Protein AF-0000000077101791 (afdb_homodimer)

Sequence (416 aa):
MEHTLIVAGIGPGSKEYILPKALSVIEKARYLVGGHRALSDYGHAGQEMYPITGKLSLLADWMESALKKDDVVVMVSGDPGYYSLLPWLKKRFAGNPIEVIPGISSVQSAFALITEPWQGALWLSFHGRIPDDEQLRYEKGKKMAFLTDHEHNPSYIAKYLIKKGWPKETRAAACEHISYENQHINTGMLKEITMLDGFGESVLVVMGMEHTLIVAGIGPGSKEYILPKALSVIEKARYLVGGHRALSDYGHAGQEMYPITGKLSLLADWMESALKKDDVVVMVSGDPGYYSLLPWLKKRFAGNPIEVIPGISSVQSAFALITEPWQGALWLSFHGRIPDDEQLRYEKGKKMAFLTDHEHNPSYIAKYLIKKGWPKETRAAACEHISYENQHINTGMLKEITMLDGFGESVLVVMG

Structure (mmCIF, N/CA/C/O backbone):
data_AF-0000000077101791-model_v1
#
loop_
_entity.id
_entity.type
_entity.pdbx_description
1 polymer 'Precorrin-6y C5,15-methyltransferase (Decarboxylating), CbiE subunit'
#
loop_
_atom_site.group_PDB
_atom_site.id
_atom_site.type_symbol
_atom_site.label_atom_id
_atom_site.label_alt_id
_atom_site.label_comp_id
_atom_site.label_asym_id
_atom_site.label_entity_id
_atom_site.label_seq_id
_atom_site.pdbx_PDB_ins_code
_atom_site.Cartn_x
_atom_site.Cartn_y
_atom_site.Cartn_z
_atom_site.occupancy
_atom_site.B_iso_or_equiv
_atom_site.auth_seq_id
_atom_site.auth_comp_id
_atom_site.auth_asym_id
_atom_site.auth_atom_id
_atom_site.pdbx_PDB_model_num
ATOM 1 N N . MET A 1 1 ? -6.031 -33.59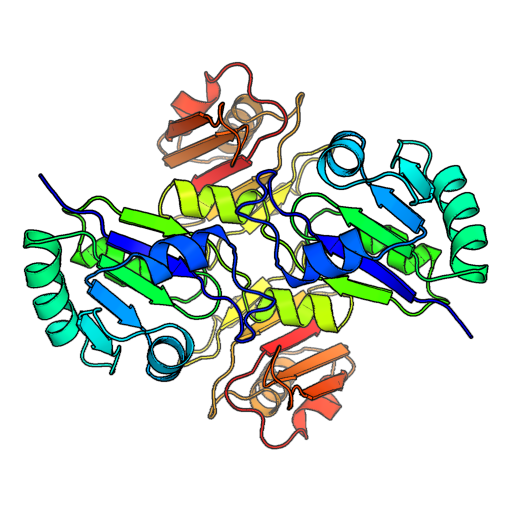4 0.44 1 60.03 1 MET A N 1
ATOM 2 C CA . MET A 1 1 ? -6.422 -32.219 0.762 1 60.03 1 MET A CA 1
ATOM 3 C C . MET A 1 1 ? -5.41 -31.234 0.214 1 60.03 1 MET A C 1
ATOM 5 O O . MET A 1 1 ? -4.207 -31.5 0.207 1 60.03 1 MET A O 1
ATOM 9 N N . GLU A 1 2 ? -5.879 -30.328 -0.63 1 87.31 2 GLU A N 1
ATOM 10 C CA . GLU A 1 2 ? -4.883 -29.531 -1.335 1 87.31 2 GLU A CA 1
ATOM 11 C C . GLU A 1 2 ? -4.289 -28.453 -0.421 1 87.31 2 GLU A C 1
ATOM 13 O O . GLU A 1 2 ? -5.016 -27.781 0.314 1 87.31 2 GLU A O 1
ATOM 18 N N . HIS A 1 3 ? -2.99 -28.609 -0.123 1 97.06 3 HIS A N 1
ATOM 19 C CA . HIS A 1 3 ? -2.291 -27.641 0.724 1 97.06 3 HIS A CA 1
ATOM 20 C C . HIS A 1 3 ? -2.283 -26.266 0.093 1 97.06 3 HIS A C 1
ATOM 22 O O . HIS A 1 3 ? -2.504 -26.125 -1.111 1 97.06 3 HIS A O 1
ATOM 28 N N . THR A 1 4 ? -2.125 -25.297 0.968 1 98.56 4 THR A N 1
ATOM 29 C CA . THR A 1 4 ? -2.273 -23.906 0.57 1 98.56 4 THR A CA 1
ATOM 30 C C . THR A 1 4 ? -0.917 -23.297 0.227 1 98.56 4 THR A C 1
ATOM 32 O O . THR A 1 4 ? 0.073 -23.547 0.918 1 98.56 4 THR A O 1
ATOM 35 N N . LEU A 1 5 ? -0.908 -22.562 -0.868 1 98.81 5 LEU A N 1
ATOM 36 C CA . LEU A 1 5 ? 0.21 -21.688 -1.177 1 98.81 5 LEU A CA 1
ATOM 37 C C . LEU A 1 5 ? -0.003 -20.297 -0.562 1 98.81 5 LEU A C 1
ATOM 39 O O . LEU A 1 5 ? -0.941 -19.594 -0.931 1 98.81 5 LEU A O 1
ATOM 43 N N . ILE A 1 6 ? 0.829 -19.891 0.37 1 98.94 6 ILE A N 1
ATOM 44 C CA . ILE A 1 6 ? 0.729 -18.594 1.034 1 98.94 6 ILE A CA 1
ATOM 45 C C . ILE A 1 6 ? 1.814 -17.656 0.505 1 98.94 6 ILE A C 1
ATOM 47 O O . ILE A 1 6 ? 3.006 -17.969 0.612 1 98.94 6 ILE A O 1
ATOM 51 N N . VAL A 1 7 ? 1.395 -16.625 -0.126 1 98.94 7 VAL A N 1
ATOM 52 C CA . VAL A 1 7 ? 2.316 -15.609 -0.63 1 98.94 7 VAL A CA 1
ATOM 53 C C . VAL A 1 7 ? 2.334 -14.414 0.317 1 98.94 7 VAL A C 1
ATOM 55 O O . VAL A 1 7 ? 1.336 -13.703 0.447 1 98.94 7 VAL A O 1
ATOM 58 N N . ALA A 1 8 ? 3.48 -14.172 0.934 1 98.94 8 ALA A N 1
ATOM 59 C CA . ALA A 1 8 ? 3.574 -13.172 1.996 1 98.94 8 ALA A CA 1
ATOM 60 C C . ALA A 1 8 ? 4.516 -12.039 1.603 1 98.94 8 ALA A C 1
ATOM 62 O O . ALA A 1 8 ? 5.684 -12.273 1.284 1 98.94 8 ALA A O 1
ATOM 63 N N . GLY A 1 9 ? 3.953 -10.805 1.603 1 98.88 9 GLY A N 1
ATOM 64 C CA . GLY A 1 9 ? 4.816 -9.641 1.465 1 98.88 9 GLY A CA 1
ATOM 65 C C . GLY A 1 9 ? 5.625 -9.344 2.715 1 98.88 9 GLY A C 1
ATOM 66 O O . GLY A 1 9 ? 5.066 -9.234 3.809 1 98.88 9 GLY A O 1
ATOM 67 N N . ILE A 1 10 ? 6.906 -9.133 2.52 1 98.75 10 ILE A N 1
ATOM 68 C CA . ILE A 1 10 ? 7.75 -8.977 3.701 1 98.75 10 ILE A CA 1
ATOM 69 C C . ILE A 1 10 ? 8.195 -7.516 3.828 1 98.75 10 ILE A C 1
ATOM 71 O O . ILE A 1 10 ? 9.016 -7.184 4.688 1 98.75 10 ILE A O 1
ATOM 75 N N . GLY A 1 11 ? 7.676 -6.637 2.973 1 98.25 11 GLY A N 1
ATOM 76 C CA . GLY A 1 11 ? 7.969 -5.219 3.078 1 98.25 11 GLY A CA 1
ATOM 77 C C . GLY A 1 11 ? 9.32 -4.844 2.486 1 98.25 11 GLY A C 1
ATOM 78 O O . GLY A 1 11 ? 9.898 -5.613 1.724 1 98.25 11 GLY A O 1
ATOM 79 N N . PRO A 1 12 ? 9.766 -3.658 2.844 1 97.56 12 PRO A N 1
ATOM 80 C CA . PRO A 1 12 ? 10.93 -3.092 2.158 1 97.56 12 PRO A CA 1
ATOM 81 C C . PRO A 1 12 ? 12.258 -3.625 2.705 1 97.56 12 PRO A C 1
ATOM 83 O O . PRO A 1 12 ? 13.305 -3.432 2.088 1 97.56 12 PRO A O 1
ATOM 86 N N . GLY A 1 13 ? 12.281 -4.27 3.891 1 95.75 13 GLY A N 1
ATOM 87 C CA . GLY A 1 13 ? 13.555 -4.805 4.355 1 95.75 13 GLY A CA 1
ATOM 88 C C . GLY A 1 13 ? 13.602 -5.012 5.859 1 95.75 13 GLY A C 1
ATOM 89 O O . GLY A 1 13 ? 13.664 -6.148 6.332 1 95.75 13 GLY A O 1
ATOM 90 N N . SER A 1 14 ? 13.383 -3.91 6.551 1 96.69 14 SER A N 1
ATOM 91 C CA . SER A 1 14 ? 13.477 -3.93 8.008 1 96.69 14 SER A CA 1
ATOM 92 C C . SER A 1 14 ? 12.336 -4.719 8.625 1 96.69 14 SER A C 1
ATOM 94 O O . SER A 1 14 ? 11.188 -4.617 8.18 1 96.69 14 SER A O 1
ATOM 96 N N . LYS A 1 15 ? 12.609 -5.379 9.703 1 96.94 15 LYS A N 1
ATOM 97 C CA . LYS A 1 15 ? 11.602 -6.137 10.438 1 96.94 15 LYS A CA 1
ATOM 98 C C . LYS A 1 15 ? 10.555 -5.207 11.055 1 96.94 15 LYS A C 1
ATOM 100 O O . LYS A 1 15 ? 9.477 -5.652 11.438 1 96.94 15 LYS A O 1
ATOM 105 N N . GLU A 1 16 ? 10.891 -3.979 11.094 1 97.94 16 GLU A N 1
ATOM 106 C CA . GLU A 1 16 ? 9.945 -3.004 11.625 1 97.94 16 GLU A CA 1
ATOM 107 C C . GLU A 1 16 ? 8.781 -2.785 10.664 1 97.94 16 GLU A C 1
ATOM 109 O O . GLU A 1 16 ? 7.762 -2.193 11.031 1 97.94 16 GLU A O 1
ATOM 114 N N . TYR A 1 17 ? 8.922 -3.301 9.43 1 98.5 17 TYR A N 1
ATOM 115 C CA . TYR A 1 17 ? 7.922 -3.002 8.414 1 98.5 17 TYR A CA 1
ATOM 116 C C . TYR A 1 17 ? 7.234 -4.273 7.934 1 98.5 17 TYR A C 1
ATOM 118 O O . TYR A 1 17 ? 6.516 -4.258 6.93 1 98.5 17 TYR A O 1
ATOM 126 N N . ILE A 1 18 ? 7.48 -5.418 8.547 1 98.62 18 ILE A N 1
ATOM 127 C CA . ILE A 1 18 ? 6.773 -6.633 8.164 1 98.62 18 ILE A CA 1
ATOM 128 C C . ILE A 1 18 ? 5.539 -6.812 9.047 1 98.62 18 ILE A C 1
ATOM 130 O O . ILE A 1 18 ? 5.582 -6.539 10.25 1 98.62 18 ILE A O 1
ATOM 134 N N . LEU A 1 19 ? 4.461 -7.238 8.516 1 98.81 19 LEU A N 1
ATOM 135 C CA . LEU A 1 19 ? 3.213 -7.465 9.242 1 98.81 19 LEU A CA 1
ATOM 136 C C . LEU A 1 19 ? 3.348 -8.641 10.203 1 98.81 19 LEU A C 1
ATOM 138 O O . LEU A 1 19 ? 3.936 -9.672 9.852 1 98.81 19 LEU A O 1
ATOM 142 N N . PRO A 1 20 ? 2.768 -8.508 11.398 1 98.69 20 PRO A N 1
ATOM 143 C CA . PRO A 1 20 ? 2.715 -9.672 12.289 1 98.69 20 PRO A CA 1
ATOM 144 C C . PRO A 1 20 ? 2.1 -10.898 11.617 1 98.69 20 PRO A C 1
ATOM 146 O O . PRO A 1 20 ? 2.562 -12.023 11.836 1 98.69 20 PRO A O 1
ATOM 149 N N . LYS A 1 21 ? 1.112 -10.711 10.773 1 98.69 21 LYS A N 1
ATOM 150 C CA . LYS A 1 21 ? 0.482 -11.828 10.07 1 98.69 21 LYS A CA 1
ATOM 151 C C . LYS A 1 21 ? 1.484 -12.555 9.18 1 98.69 21 LYS A C 1
ATOM 153 O O . LYS A 1 21 ? 1.531 -13.781 9.164 1 98.69 21 LYS A O 1
ATOM 158 N N . ALA A 1 22 ? 2.256 -11.773 8.422 1 98.88 22 ALA A N 1
ATOM 159 C CA . ALA A 1 22 ? 3.27 -12.359 7.551 1 98.88 22 ALA A CA 1
ATOM 160 C C . ALA A 1 22 ? 4.344 -13.078 8.367 1 98.88 22 ALA A C 1
ATOM 162 O O . ALA A 1 22 ? 4.727 -14.203 8.047 1 98.88 22 ALA A O 1
ATOM 163 N N . LEU A 1 23 ? 4.785 -12.422 9.391 1 98.69 23 LEU A N 1
ATOM 164 C CA . LEU A 1 23 ? 5.82 -13.008 10.234 1 98.69 23 LEU A CA 1
ATOM 165 C C . LEU A 1 23 ? 5.352 -14.328 10.828 1 98.69 23 LEU A C 1
ATOM 167 O O . LEU A 1 23 ? 6.109 -15.305 10.875 1 98.69 23 LEU A O 1
ATOM 171 N N . SER A 1 24 ? 4.137 -14.406 11.297 1 98.62 24 SER A N 1
ATOM 172 C CA . SER A 1 24 ? 3.576 -15.602 11.922 1 98.62 24 SER A CA 1
ATOM 173 C C . SER A 1 24 ? 3.596 -16.781 10.961 1 98.62 24 SER A C 1
ATOM 175 O O . SER A 1 24 ? 4.047 -17.875 11.32 1 98.62 24 SER A O 1
ATOM 177 N N . VAL A 1 25 ? 3.141 -16.609 9.695 1 98.75 25 VAL A N 1
ATOM 178 C CA . VAL A 1 25 ? 3.072 -17.734 8.758 1 98.75 25 VAL A CA 1
ATOM 179 C C . VAL A 1 25 ? 4.484 -18.141 8.336 1 98.75 25 VAL A C 1
ATOM 181 O O . VAL A 1 25 ? 4.746 -19.312 8.094 1 98.75 25 VAL A O 1
ATOM 184 N N . ILE A 1 26 ? 5.34 -17.156 8.258 1 98.81 26 ILE A N 1
ATOM 185 C CA . ILE A 1 26 ? 6.723 -17.422 7.883 1 98.81 26 ILE A CA 1
ATOM 186 C C . ILE A 1 26 ? 7.383 -18.297 8.953 1 98.81 26 ILE A C 1
ATOM 188 O O . ILE A 1 26 ? 8.016 -19.297 8.641 1 98.81 26 ILE A O 1
ATOM 192 N N . GLU A 1 27 ? 7.215 -17.922 10.195 1 98.25 27 GLU A N 1
ATOM 193 C CA . GLU A 1 27 ? 7.836 -18.625 11.312 1 98.25 27 GLU A CA 1
ATOM 194 C C . GLU A 1 27 ? 7.32 -20.062 11.422 1 98.25 27 GLU A C 1
ATOM 196 O O . GLU A 1 27 ? 8.07 -20.969 11.781 1 98.25 27 GLU A O 1
ATOM 201 N N . LYS A 1 28 ? 6.129 -20.312 11.047 1 98.19 28 LYS A N 1
ATOM 202 C CA . LYS A 1 28 ? 5.48 -21.609 11.242 1 98.19 28 LYS A CA 1
ATOM 203 C C . LYS A 1 28 ? 5.641 -22.5 10.008 1 98.19 28 LYS A C 1
ATOM 205 O O . LYS A 1 28 ? 5.305 -23.688 10.047 1 98.19 28 LYS A O 1
ATOM 210 N N . ALA A 1 29 ? 6.129 -22 8.961 1 98.44 29 ALA A N 1
ATOM 211 C CA . ALA A 1 29 ? 6.184 -22.719 7.691 1 98.44 29 ALA A CA 1
ATOM 212 C C . ALA A 1 29 ? 7.18 -23.875 7.762 1 98.44 29 ALA A C 1
ATOM 214 O O . ALA A 1 29 ? 8.281 -23.719 8.289 1 98.44 29 ALA A O 1
ATOM 215 N N . ARG A 1 30 ? 6.742 -24.984 7.266 1 98.31 30 ARG A N 1
ATOM 216 C CA . ARG A 1 30 ? 7.691 -26.078 7.039 1 98.31 30 ARG A CA 1
ATOM 217 C C . ARG A 1 30 ? 8.477 -25.859 5.746 1 98.31 30 ARG A C 1
ATOM 219 O O . ARG A 1 30 ? 9.688 -26.062 5.711 1 98.31 30 ARG A O 1
ATOM 226 N N . TYR A 1 31 ? 7.773 -25.484 4.676 1 98.81 31 TYR A N 1
ATOM 227 C CA . TYR A 1 31 ? 8.359 -25.188 3.375 1 98.81 31 TYR A CA 1
ATOM 228 C C . TYR A 1 31 ? 8.359 -23.688 3.111 1 98.81 31 TYR A C 1
ATOM 230 O O . TYR A 1 31 ? 7.297 -23.062 3.061 1 98.81 31 TYR A O 1
ATOM 238 N N . LEU A 1 32 ? 9.594 -23.141 2.912 1 98.88 32 LEU A N 1
ATOM 239 C CA . LEU A 1 32 ? 9.766 -21.703 2.818 1 98.88 32 LEU A CA 1
ATOM 240 C C . LEU A 1 32 ? 10.562 -21.328 1.572 1 98.88 32 LEU A C 1
ATOM 242 O O . LEU A 1 32 ? 11.648 -21.859 1.343 1 98.88 32 LEU A O 1
ATOM 246 N N . VAL A 1 33 ? 9.938 -20.469 0.761 1 98.88 33 VAL A N 1
ATOM 247 C CA . VAL A 1 33 ? 10.562 -19.984 -0.464 1 98.88 33 VAL A CA 1
ATOM 248 C C . VAL A 1 33 ? 10.805 -18.469 -0.351 1 98.88 33 VAL A C 1
ATOM 250 O O . VAL A 1 33 ? 9.977 -17.75 0.197 1 98.88 33 VAL A O 1
ATOM 253 N N . GLY A 1 34 ? 11.898 -17.938 -0.845 1 98.5 34 GLY A N 1
ATOM 254 C CA . GLY A 1 34 ? 12.172 -16.516 -0.878 1 98.5 34 GLY A CA 1
ATOM 255 C C . GLY A 1 34 ? 13.508 -16.172 -1.507 1 98.5 34 GLY A C 1
ATOM 256 O O . GLY A 1 34 ? 14.289 -17.078 -1.841 1 98.5 34 GLY A O 1
ATOM 257 N N . GLY A 1 35 ? 13.703 -14.898 -1.74 1 96.94 35 GLY A N 1
ATOM 258 C CA . GLY A 1 35 ? 15.039 -14.484 -2.137 1 96.94 35 GLY A CA 1
ATOM 259 C C . GLY A 1 35 ? 16.094 -14.805 -1.097 1 96.94 35 GLY A C 1
ATOM 260 O O . GLY A 1 35 ? 15.766 -15.109 0.052 1 96.94 35 GLY A O 1
ATOM 261 N N . HIS A 1 36 ? 17.359 -14.695 -1.5 1 95.88 36 HIS A N 1
ATOM 262 C CA . HIS A 1 36 ? 18.469 -15.039 -0.614 1 95.88 36 HIS A CA 1
ATOM 263 C C . HIS A 1 36 ? 18.438 -14.203 0.66 1 95.88 36 HIS A C 1
ATOM 265 O O . HIS A 1 36 ? 18.609 -14.727 1.76 1 95.88 36 HIS A O 1
ATOM 271 N N . ARG A 1 37 ? 18.234 -13.016 0.49 1 94.44 37 ARG A N 1
ATOM 272 C CA . ARG A 1 37 ? 18.203 -12.133 1.648 1 94.44 37 ARG A CA 1
ATOM 273 C C . ARG A 1 37 ? 17.031 -12.461 2.566 1 94.44 37 ARG A C 1
ATOM 275 O O . ARG A 1 37 ? 17.188 -12.477 3.791 1 94.44 37 ARG A O 1
ATOM 282 N N . ALA A 1 38 ? 15.852 -12.656 1.987 1 97.69 38 ALA A N 1
ATOM 283 C CA . ALA A 1 38 ? 14.664 -13 2.77 1 97.69 38 ALA A CA 1
ATOM 284 C C . ALA A 1 38 ? 14.891 -14.289 3.564 1 97.69 38 ALA A C 1
ATOM 286 O O . ALA A 1 38 ? 14.555 -14.352 4.75 1 97.69 38 ALA A O 1
ATOM 287 N N . LEU A 1 39 ? 15.445 -15.328 2.902 1 98.06 39 LEU A N 1
ATOM 288 C CA . LEU A 1 39 ? 15.688 -16.609 3.561 1 98.06 39 LEU A CA 1
ATOM 289 C C . LEU A 1 39 ? 16.703 -16.453 4.691 1 98.06 39 LEU A C 1
ATOM 291 O O . LEU A 1 39 ? 16.578 -17.078 5.738 1 98.06 39 LEU A O 1
ATOM 295 N N . SER A 1 40 ? 17.703 -15.609 4.477 1 97.06 40 SER A N 1
ATOM 296 C CA . SER A 1 40 ? 18.703 -15.344 5.512 1 97.06 40 SER A CA 1
ATOM 297 C C . SER A 1 40 ? 18.078 -14.641 6.715 1 97.06 40 SER A C 1
ATOM 299 O O . SER A 1 40 ? 18.391 -14.969 7.859 1 97.06 40 SER A O 1
ATOM 301 N N . ASP A 1 41 ? 17.203 -13.734 6.469 1 96.94 41 ASP A N 1
ATOM 302 C CA . ASP A 1 41 ? 16.641 -12.883 7.512 1 96.94 41 ASP A CA 1
ATOM 303 C C . ASP A 1 41 ? 15.57 -13.617 8.312 1 96.94 41 ASP A C 1
ATOM 305 O O . ASP A 1 41 ? 15.43 -13.406 9.516 1 96.94 41 ASP A O 1
ATOM 309 N N . TYR A 1 42 ? 14.781 -14.5 7.621 1 98.12 42 TYR A N 1
ATOM 310 C CA . TYR A 1 42 ? 13.57 -14.977 8.281 1 98.12 42 TYR A CA 1
ATOM 311 C C . TYR A 1 42 ? 13.586 -16.484 8.43 1 98.12 42 TYR A C 1
ATOM 313 O O . TYR A 1 42 ? 12.805 -17.047 9.203 1 98.12 42 TYR A O 1
ATOM 321 N N . GLY A 1 43 ? 14.43 -17.125 7.645 1 97.81 43 GLY A N 1
ATOM 322 C CA . GLY A 1 43 ? 14.492 -18.578 7.719 1 97.81 43 GLY A CA 1
ATOM 323 C C . GLY A 1 43 ? 15.133 -19.078 8.992 1 97.81 43 GLY A C 1
ATOM 324 O O . GLY A 1 43 ? 15.891 -18.359 9.648 1 97.81 43 GLY A O 1
ATOM 325 N N . HIS A 1 44 ? 14.766 -20.25 9.445 1 96.5 44 HIS A N 1
ATOM 326 C CA . HIS A 1 44 ? 15.414 -20.875 10.594 1 96.5 44 HIS A CA 1
ATOM 327 C C . HIS A 1 44 ? 15.594 -22.375 10.375 1 96.5 44 HIS A C 1
ATOM 329 O O . HIS A 1 44 ? 15.031 -22.953 9.438 1 96.5 44 HIS A O 1
ATOM 335 N N . ALA A 1 45 ? 16.266 -22.906 11.477 1 90.44 45 ALA A N 1
ATOM 336 C CA . ALA A 1 45 ? 16.594 -24.328 11.375 1 90.44 45 ALA A CA 1
ATOM 337 C C . ALA A 1 45 ? 15.344 -25.188 11.469 1 90.44 45 ALA A C 1
ATOM 339 O O . ALA A 1 45 ? 14.438 -24.891 12.258 1 90.44 45 ALA A O 1
ATOM 340 N N . GLY A 1 46 ? 14.906 -25.922 10.602 1 94.94 46 GLY A N 1
ATOM 341 C CA . GLY A 1 46 ? 13.766 -26.828 10.602 1 94.94 46 GLY A CA 1
ATOM 342 C C . GLY A 1 46 ? 12.891 -26.688 9.375 1 94.94 46 GLY A C 1
ATOM 343 O O . GLY A 1 46 ? 12.016 -27.531 9.133 1 94.94 46 GLY A O 1
ATOM 344 N N . GLN A 1 47 ? 13.133 -25.562 8.828 1 98.19 47 GLN A N 1
ATOM 345 C CA . GLN A 1 47 ? 12.359 -25.344 7.609 1 98.19 47 GLN A CA 1
ATOM 346 C C . GLN A 1 47 ? 13.094 -25.875 6.387 1 98.19 47 GLN A C 1
ATOM 348 O O . GLN A 1 47 ? 14.328 -25.859 6.34 1 98.19 47 GLN A O 1
ATOM 353 N N . GLU A 1 48 ? 12.383 -26.422 5.5 1 98.56 48 GLU A N 1
ATOM 354 C CA . GLU A 1 48 ? 12.906 -26.719 4.168 1 98.56 48 GLU A CA 1
ATOM 355 C C . GLU A 1 48 ? 12.789 -25.5 3.248 1 98.56 48 GLU A C 1
ATOM 357 O O . GLU A 1 48 ? 11.68 -25.109 2.875 1 98.56 48 GLU A O 1
ATOM 362 N N . MET A 1 49 ? 13.969 -24.969 2.891 1 98.44 49 MET A N 1
ATOM 363 C CA . MET A 1 49 ? 13.977 -23.688 2.205 1 98.44 49 MET A CA 1
ATOM 364 C C . MET A 1 49 ? 14.43 -23.844 0.755 1 98.44 49 MET A C 1
ATOM 366 O O . MET A 1 49 ? 15.242 -24.719 0.444 1 98.44 49 MET A O 1
ATOM 370 N N . TYR A 1 50 ? 13.875 -23.062 -0.105 1 98.12 50 TYR A N 1
ATOM 371 C CA . TYR A 1 50 ? 14.289 -23 -1.502 1 98.12 50 TYR A CA 1
ATOM 372 C C . TYR A 1 50 ? 14.406 -21.547 -1.968 1 98.12 50 TYR A C 1
ATOM 374 O O . TYR A 1 50 ? 13.469 -20.766 -1.805 1 98.12 50 TYR A O 1
ATOM 382 N N . PRO A 1 51 ? 15.508 -21.141 -2.557 1 97.38 51 PRO A N 1
ATOM 383 C CA . PRO A 1 51 ? 15.695 -19.766 -3.004 1 97.38 51 PRO A CA 1
ATOM 384 C C . PRO A 1 51 ? 15.047 -19.484 -4.355 1 97.38 51 PRO A C 1
ATOM 386 O O . PRO A 1 51 ? 15.023 -20.359 -5.227 1 97.38 51 PRO A O 1
ATOM 389 N N . ILE A 1 52 ? 14.398 -18.297 -4.434 1 95.06 52 ILE A N 1
ATOM 390 C CA . ILE A 1 52 ? 13.961 -17.828 -5.742 1 95.06 52 ILE A CA 1
ATOM 391 C C . ILE A 1 52 ? 15.18 -17.453 -6.586 1 95.06 52 ILE A C 1
ATOM 393 O O . ILE A 1 52 ? 15.922 -16.531 -6.234 1 95.06 52 ILE A O 1
ATOM 397 N N . THR A 1 53 ? 15.242 -18.234 -7.543 1 87 53 THR A N 1
ATOM 398 C CA . THR A 1 53 ? 16.312 -17.969 -8.492 1 87 53 THR A CA 1
ATOM 399 C C . THR A 1 53 ? 15.742 -17.688 -9.883 1 87 53 THR A C 1
ATOM 401 O O . THR A 1 53 ? 14.523 -17.625 -10.055 1 87 53 THR A O 1
ATOM 404 N N . GLY A 1 54 ? 16.625 -17.188 -10.906 1 82.06 54 GLY A N 1
ATOM 405 C CA . GLY A 1 54 ? 16.172 -16.984 -12.273 1 82.06 54 GLY A CA 1
ATOM 406 C C . GLY A 1 54 ? 15.648 -18.266 -12.914 1 82.06 54 GLY A C 1
ATOM 407 O O . GLY A 1 54 ? 15.008 -18.219 -13.969 1 82.06 54 GLY A O 1
ATOM 408 N N . LYS A 1 55 ? 15.719 -19.438 -12.297 1 89.62 55 LYS A N 1
ATOM 409 C CA . LYS A 1 55 ? 15.242 -20.719 -12.812 1 89.62 55 LYS A CA 1
ATOM 410 C C . LYS A 1 55 ? 13.883 -21.078 -12.219 1 89.62 55 LYS A C 1
ATOM 412 O O . LYS A 1 55 ? 13.773 -22.016 -11.414 1 89.62 55 LYS A O 1
ATOM 417 N N . LEU A 1 56 ? 12.805 -20.547 -12.664 1 93.19 56 LEU A N 1
ATOM 418 C CA . LEU A 1 56 ? 11.477 -20.641 -12.078 1 93.19 56 LEU A CA 1
ATOM 419 C C . LEU A 1 56 ? 10.898 -22.047 -12.266 1 93.19 56 LEU A C 1
ATOM 421 O O . LEU A 1 56 ? 10.094 -22.5 -11.453 1 93.19 56 LEU A O 1
ATOM 425 N N . SER A 1 57 ? 11.352 -22.766 -13.312 1 94.5 57 SER A N 1
ATOM 426 C CA . SER A 1 57 ? 10.852 -24.109 -13.547 1 94.5 57 SER A CA 1
ATOM 427 C C . SER A 1 57 ? 11.266 -25.062 -12.422 1 94.5 57 SER A C 1
ATOM 429 O O . SER A 1 57 ? 10.469 -25.875 -11.969 1 94.5 57 SER A O 1
ATOM 431 N N . LEU A 1 58 ? 12.484 -24.938 -12.023 1 96.19 58 LEU A N 1
ATOM 432 C CA . LEU A 1 58 ? 12.961 -25.766 -10.93 1 96.19 58 LEU A CA 1
ATOM 433 C C . LEU A 1 58 ? 12.258 -25.406 -9.625 1 96.19 58 LEU A C 1
ATOM 435 O O . LEU A 1 58 ? 11.914 -26.297 -8.836 1 96.19 58 LEU A O 1
ATOM 439 N N . LEU A 1 59 ? 12.094 -24.156 -9.391 1 97.25 59 LEU A N 1
ATOM 440 C CA . LEU A 1 59 ? 11.336 -23.703 -8.227 1 97.25 59 LEU A CA 1
ATOM 441 C C . LEU A 1 59 ? 9.938 -24.297 -8.227 1 97.25 59 LEU A C 1
ATOM 443 O O . LEU A 1 59 ? 9.453 -24.781 -7.199 1 97.25 59 LEU A O 1
ATOM 447 N N . ALA A 1 60 ? 9.32 -24.312 -9.383 1 97.25 60 ALA A N 1
ATOM 448 C CA . ALA A 1 60 ? 7.961 -24.828 -9.516 1 97.25 60 ALA A CA 1
ATOM 449 C C . ALA A 1 60 ? 7.91 -26.312 -9.148 1 97.25 60 ALA A C 1
ATOM 451 O O . ALA A 1 60 ? 7.004 -26.75 -8.438 1 97.25 60 ALA A O 1
ATOM 452 N N . ASP A 1 61 ? 8.867 -27.062 -9.68 1 97.31 61 ASP A N 1
ATOM 453 C CA . ASP A 1 61 ? 8.914 -28.5 -9.391 1 97.31 61 ASP A CA 1
ATOM 454 C C . ASP A 1 61 ? 9.047 -28.75 -7.895 1 97.31 61 ASP A C 1
ATOM 456 O O . ASP A 1 61 ? 8.359 -29.609 -7.34 1 97.31 61 ASP A O 1
ATOM 460 N N . TRP A 1 62 ? 9.914 -28.031 -7.32 1 97.94 62 TRP A N 1
ATOM 461 C CA . TRP A 1 62 ? 10.125 -28.172 -5.883 1 97.94 62 TRP A CA 1
ATOM 462 C C . TRP A 1 62 ? 8.852 -27.844 -5.109 1 97.94 62 TRP A C 1
ATOM 464 O O . TRP A 1 62 ? 8.461 -28.578 -4.203 1 97.94 62 TRP A O 1
ATOM 474 N N . MET A 1 63 ? 8.227 -26.781 -5.422 1 98.12 63 MET A N 1
ATOM 475 C CA . MET A 1 63 ? 7.02 -26.328 -4.73 1 98.12 63 MET A CA 1
ATOM 476 C C . MET A 1 63 ? 5.883 -27.328 -4.922 1 98.12 63 MET A C 1
ATOM 478 O O . MET A 1 63 ? 5.09 -27.562 -4.008 1 98.12 63 MET A O 1
ATOM 482 N N . GLU A 1 64 ? 5.754 -27.906 -6.105 1 97.5 64 GLU A N 1
ATOM 483 C CA . GLU A 1 64 ? 4.73 -28.906 -6.359 1 97.5 64 GLU A CA 1
ATOM 484 C C . GLU A 1 64 ? 4.887 -30.109 -5.422 1 97.5 64 GLU A C 1
ATOM 486 O O . GLU A 1 64 ? 3.9 -30.609 -4.871 1 97.5 64 GLU A O 1
ATOM 491 N N . SER A 1 65 ? 6.059 -30.516 -5.344 1 97.5 65 SER A N 1
ATOM 492 C CA . SER A 1 65 ? 6.34 -31.625 -4.445 1 97.5 65 SER A CA 1
ATOM 493 C C . SER A 1 65 ? 6.047 -31.25 -2.994 1 97.5 65 SER A C 1
ATOM 495 O O . SER A 1 65 ? 5.457 -32.031 -2.254 1 97.5 65 SER A O 1
ATOM 497 N N . ALA A 1 66 ? 6.422 -30.078 -2.559 1 98.31 66 ALA A N 1
ATOM 498 C CA . ALA A 1 66 ? 6.227 -29.609 -1.19 1 98.31 66 ALA A CA 1
ATOM 499 C C . ALA A 1 66 ? 4.738 -29.469 -0.868 1 98.31 66 ALA A C 1
ATOM 501 O O . ALA A 1 66 ? 4.301 -29.844 0.225 1 98.31 66 ALA A O 1
ATOM 502 N N . LEU A 1 67 ? 3.975 -28.984 -1.814 1 98.25 67 LEU A N 1
ATOM 503 C CA . LEU A 1 67 ? 2.551 -28.734 -1.62 1 98.25 67 LEU A CA 1
ATOM 504 C C . LEU A 1 67 ? 1.778 -30.047 -1.468 1 98.25 67 LEU A C 1
ATOM 506 O O . LEU A 1 67 ? 0.627 -30.031 -1.026 1 98.25 67 LEU A O 1
ATOM 510 N N . LYS A 1 68 ? 2.346 -31.172 -1.899 1 97.31 68 LYS A N 1
ATOM 511 C CA . LYS A 1 68 ? 1.731 -32.469 -1.666 1 97.31 68 LYS A CA 1
ATOM 512 C C . LYS A 1 68 ? 1.858 -32.875 -0.202 1 97.31 68 LYS A C 1
ATOM 514 O O . LYS A 1 68 ? 1.165 -33.781 0.254 1 97.31 68 LYS A O 1
ATOM 519 N N . LYS A 1 69 ? 2.695 -32.188 0.483 1 97.62 69 LYS A N 1
ATOM 520 C CA . LYS A 1 69 ? 3.02 -32.594 1.842 1 97.62 69 LYS A CA 1
ATOM 521 C C . LYS A 1 69 ? 2.5 -31.609 2.869 1 97.62 69 LYS A C 1
ATOM 523 O O . LYS A 1 69 ? 2.045 -32 3.947 1 97.62 69 LYS A O 1
ATOM 528 N N . ASP A 1 70 ? 2.594 -30.344 2.564 1 98.19 70 ASP A N 1
ATOM 529 C CA . ASP A 1 70 ? 2.221 -29.297 3.5 1 98.19 70 ASP A CA 1
ATOM 530 C C . ASP A 1 70 ? 2.025 -27.969 2.773 1 98.19 70 ASP A C 1
ATOM 532 O O . ASP A 1 70 ? 2.268 -27.859 1.569 1 98.19 70 ASP A O 1
ATOM 536 N N . ASP A 1 71 ? 1.567 -26.922 3.545 1 98.62 71 ASP A N 1
ATOM 537 C CA . ASP A 1 71 ? 1.507 -25.562 3.01 1 98.62 71 ASP A CA 1
ATOM 538 C C . ASP A 1 71 ? 2.9 -25.062 2.65 1 98.62 71 ASP A C 1
ATOM 540 O O . ASP A 1 71 ? 3.893 -25.469 3.262 1 98.62 71 ASP A O 1
ATOM 544 N N . VAL A 1 72 ? 2.953 -24.25 1.653 1 98.81 72 VAL A N 1
ATOM 545 C CA . VAL A 1 72 ? 4.191 -23.609 1.244 1 98.81 72 VAL A CA 1
ATOM 546 C C . VAL A 1 72 ? 4.051 -22.094 1.38 1 98.81 72 VAL A C 1
ATOM 548 O O . VAL A 1 72 ? 3.059 -21.516 0.932 1 98.81 72 VAL A O 1
ATOM 551 N N . VAL A 1 73 ? 5.016 -21.469 2.033 1 98.94 73 VAL A N 1
ATOM 552 C CA . VAL A 1 73 ? 5.035 -20.016 2.16 1 98.94 73 VAL A CA 1
ATOM 553 C C . VAL A 1 73 ? 6.086 -19.422 1.223 1 98.94 73 VAL A C 1
ATOM 555 O O . VAL A 1 73 ? 7.254 -19.828 1.258 1 98.94 73 VAL A O 1
ATOM 558 N N . VAL A 1 74 ? 5.672 -18.516 0.388 1 98.94 74 VAL A N 1
ATOM 559 C CA . VAL A 1 74 ? 6.566 -17.797 -0.509 1 98.94 74 VAL A CA 1
ATOM 560 C C . VAL A 1 74 ? 6.691 -16.344 -0.05 1 98.94 74 VAL A C 1
ATOM 562 O O . VAL A 1 74 ? 5.711 -15.602 -0.055 1 98.94 74 VAL A O 1
ATOM 565 N N . MET A 1 75 ? 7.922 -15.969 0.316 1 98.88 75 MET A N 1
ATOM 566 C CA . MET A 1 75 ? 8.203 -14.586 0.691 1 98.88 75 MET A CA 1
ATOM 567 C C . MET A 1 75 ? 8.562 -13.75 -0.533 1 98.88 75 MET A C 1
ATOM 569 O O . MET A 1 75 ? 9.406 -14.148 -1.335 1 98.88 75 MET A O 1
ATOM 573 N N . VAL A 1 76 ? 7.926 -12.648 -0.643 1 98.44 76 VAL A N 1
ATOM 574 C CA . VAL A 1 76 ? 8.336 -11.703 -1.673 1 98.44 76 VAL A CA 1
ATOM 575 C C . VAL A 1 76 ? 8.617 -10.336 -1.04 1 98.44 76 VAL A C 1
ATOM 577 O O . VAL A 1 76 ? 7.949 -9.945 -0.077 1 98.44 76 VAL A O 1
ATOM 580 N N . SER A 1 77 ? 9.586 -9.562 -1.594 1 97.31 77 SER A N 1
ATOM 581 C CA . SER A 1 77 ? 9.859 -8.195 -1.151 1 97.31 77 SER A CA 1
ATOM 582 C C . SER A 1 77 ? 8.703 -7.266 -1.5 1 97.31 77 SER A C 1
ATOM 584 O O . SER A 1 77 ? 8.109 -7.383 -2.574 1 97.31 77 SER A O 1
ATOM 586 N N . GLY A 1 78 ? 8.445 -6.375 -0.594 1 98.06 78 GLY A N 1
ATOM 587 C CA . GLY A 1 78 ? 7.363 -5.43 -0.814 1 98.06 78 GLY A CA 1
ATOM 588 C C . GLY A 1 78 ? 5.988 -6.062 -0.693 1 98.06 78 GLY A C 1
ATOM 589 O O . GLY A 1 78 ? 5.68 -6.703 0.314 1 98.06 78 GLY A O 1
ATOM 590 N N . ASP A 1 79 ? 5.176 -5.832 -1.619 1 98.62 79 ASP A N 1
ATOM 591 C CA . ASP A 1 79 ? 3.809 -6.344 -1.675 1 98.62 79 ASP A CA 1
ATOM 592 C C . ASP A 1 79 ? 3.635 -7.324 -2.832 1 98.62 79 ASP A C 1
ATOM 594 O O . ASP A 1 79 ? 4.02 -7.027 -3.965 1 98.62 79 ASP A O 1
ATOM 598 N N . PRO A 1 80 ? 2.973 -8.5 -2.594 1 98.81 80 PRO A N 1
ATOM 599 C CA . PRO A 1 80 ? 2.756 -9.484 -3.658 1 98.81 80 PRO A CA 1
ATOM 600 C C . PRO A 1 80 ? 1.935 -8.93 -4.82 1 98.81 80 PRO A C 1
ATOM 602 O O . PRO A 1 80 ? 2.027 -9.43 -5.941 1 98.81 80 PRO A O 1
ATOM 605 N N . GLY A 1 81 ? 1.16 -7.898 -4.609 1 98.19 81 GLY A N 1
ATOM 606 C CA . GLY A 1 81 ? 0.241 -7.406 -5.625 1 98.19 81 GLY A CA 1
ATOM 607 C C . GLY A 1 81 ? 0.868 -6.383 -6.551 1 98.19 81 GLY A C 1
ATOM 608 O O . GLY A 1 81 ? 0.225 -5.91 -7.492 1 98.19 81 GLY A O 1
ATOM 609 N N . TYR A 1 82 ? 2.109 -5.988 -6.32 1 98.19 82 TYR A N 1
ATOM 610 C CA . TYR A 1 82 ? 2.732 -4.887 -7.047 1 98.19 82 TYR A CA 1
ATOM 611 C C . TYR A 1 82 ? 4.07 -5.312 -7.637 1 98.19 82 TYR A C 1
ATOM 613 O O . TYR A 1 82 ? 5.086 -5.336 -6.938 1 98.19 82 TYR A O 1
ATOM 621 N N . TYR A 1 83 ? 4.094 -5.559 -9.023 1 97.12 83 TYR A N 1
ATOM 622 C CA . TYR A 1 83 ? 5.273 -5.98 -9.773 1 97.12 83 TYR A CA 1
ATOM 623 C C . TYR A 1 83 ? 6.035 -7.066 -9.023 1 97.12 83 TYR A C 1
ATOM 625 O O . TYR A 1 83 ? 7.238 -6.934 -8.781 1 97.12 83 TYR A O 1
ATOM 633 N N . SER A 1 84 ? 5.355 -8.117 -8.703 1 96.94 84 SER A N 1
ATOM 634 C CA . SER A 1 84 ? 5.871 -9.211 -7.895 1 96.94 84 SER A CA 1
ATOM 635 C C . SER A 1 84 ? 5.625 -10.562 -8.562 1 96.94 84 SER A C 1
ATOM 637 O O . SER A 1 84 ? 5.367 -10.625 -9.766 1 96.94 84 SER A O 1
ATOM 639 N N . LEU A 1 85 ? 5.801 -11.672 -7.812 1 97.31 85 LEU A N 1
ATOM 640 C CA . LEU A 1 85 ? 5.789 -13.039 -8.32 1 97.31 85 LEU A CA 1
ATOM 641 C C . LEU A 1 85 ? 4.367 -13.594 -8.359 1 97.31 85 LEU A C 1
ATOM 643 O O . LEU A 1 85 ? 4.125 -14.648 -8.953 1 97.31 85 LEU A O 1
ATOM 647 N N . LEU A 1 86 ? 3.385 -12.875 -7.863 1 98.44 86 LEU A N 1
ATOM 648 C CA . LEU A 1 86 ? 2.037 -13.383 -7.637 1 98.44 86 LEU A CA 1
ATOM 649 C C . LEU A 1 86 ? 1.382 -13.789 -8.953 1 98.44 86 LEU A C 1
ATOM 651 O O . LEU A 1 86 ? 0.75 -14.844 -9.039 1 98.44 86 LEU A O 1
ATOM 655 N N . PRO A 1 87 ? 1.528 -12.969 -10.047 1 97.62 87 PRO A N 1
ATOM 656 C CA . PRO A 1 87 ? 0.905 -13.398 -11.297 1 97.62 87 PRO A CA 1
ATOM 657 C C . PRO A 1 87 ? 1.411 -14.758 -11.773 1 97.62 87 PRO A C 1
ATOM 659 O O . PRO A 1 87 ? 0.619 -15.602 -12.203 1 97.62 87 PRO A O 1
ATOM 662 N N . TRP A 1 88 ? 2.676 -15.031 -11.688 1 97.75 88 TRP A N 1
ATOM 663 C CA . TRP A 1 88 ? 3.26 -16.312 -12.094 1 97.75 88 TRP A CA 1
ATOM 664 C C . TRP A 1 88 ? 2.773 -17.438 -11.188 1 97.75 88 TRP A C 1
ATOM 666 O O . TRP A 1 88 ? 2.406 -18.516 -11.68 1 97.75 88 TRP A O 1
ATOM 676 N N . LEU A 1 89 ? 2.773 -17.219 -9.898 1 98.44 89 LEU A N 1
ATOM 677 C CA . LEU A 1 89 ? 2.352 -18.219 -8.93 1 98.44 89 LEU A CA 1
ATOM 678 C C . LEU A 1 89 ? 0.897 -18.625 -9.156 1 98.44 89 LEU A C 1
ATOM 680 O O . LEU A 1 89 ? 0.56 -19.797 -9.117 1 98.44 89 LEU A O 1
ATOM 684 N N . LYS A 1 90 ? 0.047 -17.656 -9.383 1 97.81 90 LYS A N 1
ATOM 685 C CA . LYS A 1 90 ? -1.374 -17.906 -9.602 1 97.81 90 LYS A CA 1
ATOM 686 C C . LYS A 1 90 ? -1.593 -18.797 -10.828 1 97.81 90 LYS A C 1
ATOM 688 O O . LYS A 1 90 ? -2.443 -19.688 -10.812 1 97.81 90 LYS A O 1
ATOM 693 N N . LYS A 1 91 ? -0.83 -18.438 -11.875 1 97 91 LYS A N 1
ATOM 694 C CA . LYS A 1 91 ? -0.962 -19.203 -13.109 1 97 91 LYS A CA 1
ATOM 695 C C . LYS A 1 91 ? -0.438 -20.625 -12.93 1 97 91 LYS A C 1
ATOM 697 O O . LYS A 1 91 ? -1.104 -21.594 -13.312 1 97 91 LYS A O 1
ATOM 702 N N . ARG A 1 92 ? 0.691 -20.75 -12.359 1 97.12 92 ARG A N 1
ATOM 703 C CA . ARG A 1 92 ? 1.378 -22.031 -12.258 1 97.12 92 ARG A CA 1
ATOM 704 C C . ARG A 1 92 ? 0.684 -22.953 -11.266 1 97.12 92 ARG A C 1
ATOM 706 O O . ARG A 1 92 ? 0.662 -24.172 -11.445 1 97.12 92 ARG A O 1
ATOM 713 N N . PHE A 1 93 ? 0.07 -22.391 -10.227 1 97.62 93 PHE A N 1
ATOM 714 C CA . PHE A 1 93 ? -0.495 -23.203 -9.148 1 97.62 93 PHE A CA 1
ATOM 715 C C . PHE A 1 93 ? -1.999 -22.969 -9.039 1 97.62 93 PHE A C 1
ATOM 717 O O . PHE A 1 93 ? -2.549 -22.953 -7.938 1 97.62 93 PHE A O 1
ATOM 724 N N . ALA A 1 94 ? -2.664 -22.766 -10.109 1 95.06 94 ALA A N 1
ATOM 725 C CA . ALA A 1 94 ? -4.09 -22.469 -10.188 1 95.06 94 ALA A CA 1
ATOM 726 C C . ALA A 1 94 ? -4.922 -23.578 -9.555 1 95.06 94 ALA A C 1
ATOM 728 O O . ALA A 1 94 ? -6.082 -23.375 -9.195 1 95.06 94 ALA A O 1
ATOM 729 N N . GLY A 1 95 ? -4.359 -24.703 -9.406 1 95.06 95 GLY A N 1
ATOM 730 C CA . GLY A 1 95 ? -5.078 -25.828 -8.82 1 95.06 95 GLY A CA 1
ATOM 731 C C . GLY A 1 95 ? -5.012 -25.844 -7.305 1 95.06 95 GLY A C 1
ATOM 732 O O . GLY A 1 95 ? -5.695 -26.641 -6.66 1 95.06 95 GLY A O 1
ATOM 733 N N . ASN A 1 96 ? -4.262 -25.031 -6.684 1 97.25 96 ASN A N 1
ATOM 734 C CA . ASN A 1 96 ? -4.102 -24.938 -5.234 1 97.25 96 ASN A CA 1
ATOM 735 C C . ASN A 1 96 ? -4.812 -23.719 -4.664 1 97.25 96 ASN A C 1
ATOM 737 O O . ASN A 1 96 ? -4.922 -22.688 -5.332 1 97.25 96 ASN A O 1
ATOM 741 N N . PRO A 1 97 ? -5.328 -23.891 -3.408 1 97.88 97 PRO A N 1
ATOM 742 C CA . PRO A 1 97 ? -5.699 -22.641 -2.74 1 97.88 97 PRO A CA 1
ATOM 743 C C . PRO A 1 97 ? -4.516 -21.688 -2.562 1 97.88 97 PRO A C 1
ATOM 745 O O . PRO A 1 97 ? -3.398 -22.141 -2.281 1 97.88 97 PRO A O 1
ATOM 748 N N . ILE A 1 98 ? -4.773 -20.422 -2.799 1 98.56 98 ILE A N 1
ATOM 749 C CA . ILE A 1 98 ? -3.729 -19.422 -2.637 1 98.56 98 ILE A CA 1
ATOM 750 C C . ILE A 1 98 ? -4.195 -18.344 -1.652 1 98.56 98 ILE A C 1
ATOM 752 O O . ILE A 1 98 ? -5.316 -17.844 -1.759 1 98.56 98 ILE A O 1
ATOM 756 N N . GLU A 1 99 ? -3.42 -18.109 -0.687 1 98.75 99 GLU A N 1
ATOM 757 C CA . GLU A 1 99 ? -3.615 -17 0.253 1 98.75 99 GLU A CA 1
ATOM 758 C C . GLU A 1 99 ? -2.537 -15.938 0.087 1 98.75 99 GLU A C 1
ATOM 760 O O . GLU A 1 99 ? -1.353 -16.266 -0.039 1 98.75 99 GLU A O 1
ATOM 765 N N . VAL A 1 100 ? -2.986 -14.711 0.043 1 98.94 100 VAL A N 1
ATOM 766 C CA . VAL A 1 100 ? -2.049 -13.609 -0.126 1 98.94 100 VAL A CA 1
ATOM 767 C C . VAL A 1 100 ? -2.074 -12.719 1.113 1 98.94 100 VAL A C 1
ATOM 769 O O . VAL A 1 100 ? -3.145 -12.336 1.59 1 98.94 100 VAL A O 1
ATOM 772 N N . ILE A 1 101 ? -0.963 -12.43 1.662 1 98.94 101 ILE A N 1
ATOM 773 C CA . ILE A 1 101 ? -0.771 -11.453 2.729 1 98.94 101 ILE A CA 1
ATOM 774 C C . ILE A 1 101 ? -0.057 -10.219 2.176 1 98.94 101 ILE A C 1
ATOM 776 O O . ILE A 1 101 ? 1.078 -10.312 1.703 1 98.94 101 ILE A O 1
ATOM 780 N N . PRO A 1 102 ? -0.71 -9.039 2.213 1 98.88 102 PRO A N 1
ATOM 781 C CA . PRO A 1 102 ? -0.083 -7.852 1.631 1 98.88 102 PRO A CA 1
ATOM 782 C C . PRO A 1 102 ? 1.179 -7.426 2.377 1 98.88 102 PRO A C 1
ATOM 784 O O . PRO A 1 102 ? 1.501 -7.992 3.426 1 98.88 102 PRO A O 1
ATOM 787 N N . GLY A 1 103 ? 1.932 -6.551 1.82 1 98.81 103 GLY A N 1
ATOM 788 C CA . GLY A 1 103 ? 3.1 -5.922 2.416 1 98.81 103 GLY A CA 1
ATOM 789 C C . GLY A 1 103 ? 3.271 -4.469 2.006 1 98.81 103 GLY A C 1
ATOM 790 O O . GLY A 1 103 ? 2.59 -3.992 1.098 1 98.81 103 GLY A O 1
ATOM 791 N N . ILE A 1 104 ? 4.168 -3.783 2.668 1 98.81 104 ILE A N 1
ATOM 792 C CA . ILE A 1 104 ? 4.465 -2.391 2.35 1 98.81 104 ILE A CA 1
ATOM 793 C C . ILE A 1 104 ? 5.438 -2.324 1.176 1 98.81 104 ILE A C 1
ATOM 795 O O . ILE A 1 104 ? 6.562 -2.83 1.263 1 98.81 104 ILE A O 1
ATOM 799 N N . SER A 1 105 ? 5.043 -1.717 0.128 1 98.06 105 SER A N 1
ATOM 800 C CA . SER A 1 105 ? 5.906 -1.54 -1.033 1 98.06 105 SER A CA 1
ATOM 801 C C . SER A 1 105 ? 6.984 -0.493 -0.766 1 98.06 105 SER A C 1
ATOM 803 O O . SER A 1 105 ? 6.77 0.439 0.012 1 98.06 105 SER A O 1
ATOM 805 N N . SER A 1 106 ? 8.086 -0.656 -1.481 1 98.06 106 SER A N 1
ATOM 806 C CA . SER A 1 106 ? 9.117 0.371 -1.408 1 98.06 106 SER A CA 1
ATOM 807 C C . SER A 1 106 ? 8.602 1.717 -1.901 1 98.06 106 SER A C 1
ATOM 809 O O . SER A 1 106 ? 9.031 2.768 -1.426 1 98.06 106 SER A O 1
ATOM 811 N N . VAL A 1 107 ? 7.621 1.692 -2.799 1 98.38 107 VAL A N 1
ATOM 812 C CA . VAL A 1 107 ? 7.031 2.926 -3.307 1 98.38 107 VAL A CA 1
ATOM 813 C C . VAL A 1 107 ? 6.258 3.627 -2.191 1 98.38 107 VAL A C 1
ATOM 815 O O . VAL A 1 107 ? 6.414 4.832 -1.98 1 98.38 107 VAL A O 1
ATOM 818 N N . GLN A 1 108 ? 5.426 2.9 -1.445 1 98.38 108 GLN A N 1
ATOM 819 C CA . GLN A 1 108 ? 4.738 3.461 -0.288 1 98.38 108 GLN A CA 1
ATOM 820 C C . GLN A 1 108 ? 5.73 4.059 0.706 1 98.38 108 GLN A C 1
ATOM 822 O O . GLN A 1 108 ? 5.508 5.148 1.232 1 98.38 108 GLN A O 1
ATOM 827 N N . SER A 1 109 ? 6.758 3.289 0.938 1 98.69 109 SER A N 1
ATOM 828 C CA . SER A 1 109 ? 7.789 3.713 1.881 1 98.69 109 SER A CA 1
ATOM 829 C C . SER A 1 109 ? 8.461 5 1.419 1 98.69 109 SER A C 1
ATOM 831 O O . SER A 1 109 ? 8.742 5.887 2.229 1 98.69 109 SER A O 1
ATOM 833 N N . ALA A 1 110 ? 8.742 5.094 0.155 1 98.75 110 ALA A N 1
ATOM 834 C CA . ALA A 1 110 ? 9.375 6.293 -0.39 1 98.75 110 ALA A CA 1
ATOM 835 C C . ALA A 1 110 ? 8.492 7.52 -0.194 1 98.75 110 ALA A C 1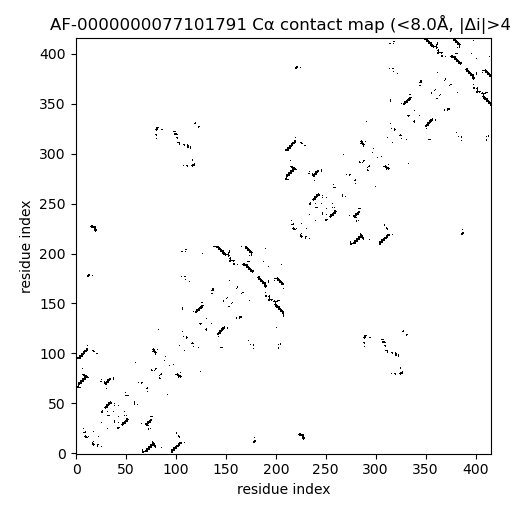
ATOM 837 O O . ALA A 1 110 ? 8.969 8.562 0.266 1 98.75 110 ALA A O 1
ATOM 838 N N . PHE A 1 111 ? 7.211 7.41 -0.509 1 98.81 111 PHE A N 1
ATOM 839 C CA . PHE A 1 111 ? 6.281 8.516 -0.3 1 98.81 111 PHE A CA 1
ATOM 840 C C . PHE A 1 111 ? 6.23 8.906 1.172 1 98.81 111 PHE A C 1
ATOM 842 O O . PHE A 1 111 ? 6.191 10.094 1.501 1 98.81 111 PHE A O 1
ATOM 849 N N . ALA A 1 112 ? 6.195 7.91 2.039 1 98.75 112 ALA A N 1
ATOM 850 C CA . ALA A 1 112 ? 6.18 8.18 3.475 1 98.75 112 ALA A CA 1
ATOM 851 C C . ALA A 1 112 ? 7.438 8.93 3.906 1 98.75 112 ALA A C 1
ATOM 853 O O . ALA A 1 112 ? 7.363 9.906 4.652 1 98.75 112 ALA A O 1
ATOM 854 N N . LEU A 1 113 ? 8.594 8.469 3.416 1 98.44 113 LEU A N 1
ATOM 855 C CA . LEU A 1 113 ? 9.875 9.039 3.783 1 98.44 113 LEU A CA 1
ATOM 856 C C . LEU A 1 113 ? 9.93 10.523 3.426 1 98.44 113 LEU A C 1
ATOM 858 O O . LEU A 1 113 ? 10.523 11.32 4.156 1 98.44 113 LEU A O 1
ATOM 862 N N . ILE A 1 114 ? 9.305 10.898 2.369 1 98.31 114 ILE A N 1
ATOM 863 C CA . ILE A 1 114 ? 9.391 12.289 1.94 1 98.31 114 ILE A CA 1
ATOM 864 C C . ILE A 1 114 ? 8.109 13.023 2.32 1 98.31 114 ILE A C 1
ATOM 866 O O . ILE A 1 114 ? 7.848 14.125 1.831 1 98.31 114 ILE A O 1
ATOM 870 N N . THR A 1 115 ? 7.223 12.438 3.127 1 98.19 115 THR A N 1
ATOM 871 C CA . THR A 1 115 ? 6.02 13.016 3.709 1 98.19 115 THR A CA 1
ATOM 872 C C . THR A 1 115 ? 5.07 13.5 2.619 1 98.19 115 THR A C 1
ATOM 874 O O . THR A 1 115 ? 4.52 14.602 2.713 1 98.19 115 THR A O 1
ATOM 877 N N . GLU A 1 116 ? 4.934 12.703 1.564 1 98.06 116 GLU A N 1
ATOM 878 C CA . GLU A 1 116 ? 4.066 13.055 0.444 1 98.06 116 GLU A CA 1
ATOM 879 C C . GLU A 1 116 ? 2.912 12.07 0.305 1 98.06 116 GLU A C 1
ATOM 881 O O . GLU A 1 116 ? 3.127 10.852 0.28 1 98.06 116 GLU A O 1
ATOM 886 N N . PRO A 1 117 ? 1.687 12.594 0.261 1 98.12 117 PRO A N 1
ATOM 887 C CA . PRO A 1 117 ? 0.59 11.688 -0.088 1 98.12 117 PRO A CA 1
ATOM 888 C C . PRO A 1 117 ? 0.756 11.062 -1.474 1 98.12 117 PRO A C 1
ATOM 890 O O . PRO A 1 117 ? 1.281 11.711 -2.385 1 98.12 117 PRO A O 1
ATOM 893 N N . TRP A 1 118 ? 0.258 9.812 -1.638 1 98 118 TRP A N 1
ATOM 894 C CA . TRP A 1 118 ? 0.472 9.172 -2.932 1 98 118 TRP A CA 1
ATOM 895 C C . TRP A 1 118 ? -0.853 8.938 -3.65 1 98 118 TRP A C 1
ATOM 897 O O . TRP A 1 118 ? -0.877 8.422 -4.77 1 98 118 TRP A O 1
ATOM 907 N N . GLN A 1 119 ? -2.018 9.328 -3.002 1 95.75 119 GLN A N 1
ATOM 908 C CA . GLN A 1 119 ? -3.281 9.203 -3.719 1 95.75 119 GLN A CA 1
ATOM 909 C C . GLN A 1 119 ? -3.229 9.922 -5.062 1 95.75 119 GLN A C 1
ATOM 911 O O . GLN A 1 119 ? -2.742 11.055 -5.148 1 95.75 119 GLN A O 1
ATOM 916 N N . GLY A 1 120 ? -3.602 9.195 -6.125 1 94.31 120 GLY A N 1
ATOM 917 C CA . GLY A 1 120 ? -3.6 9.773 -7.461 1 94.31 120 GLY A CA 1
ATOM 918 C C . GLY A 1 120 ? -2.281 9.594 -8.188 1 94.31 120 GLY A C 1
ATOM 919 O O . GLY A 1 120 ? -2.178 9.891 -9.375 1 94.31 120 GLY A O 1
ATOM 920 N N . ALA A 1 121 ? -1.229 9.156 -7.5 1 97.25 121 ALA A N 1
ATOM 921 C CA . ALA A 1 121 ? 0.068 8.945 -8.133 1 97.25 121 ALA A CA 1
ATOM 922 C C . ALA A 1 121 ? 0.042 7.703 -9.023 1 97.25 121 ALA A C 1
ATOM 924 O O . ALA A 1 121 ? -0.629 6.719 -8.711 1 97.25 121 ALA A O 1
ATOM 925 N N . LEU A 1 122 ? 0.76 7.738 -10.109 1 96.69 122 LEU A N 1
ATOM 926 C CA . LEU A 1 122 ? 0.955 6.574 -10.969 1 96.69 122 LEU A CA 1
ATOM 927 C C . LEU A 1 122 ? 2.197 5.797 -10.555 1 96.69 122 LEU A C 1
ATOM 929 O O . LEU A 1 122 ? 3.295 6.355 -10.484 1 96.69 122 LEU A O 1
ATOM 933 N N . TRP A 1 123 ? 2.033 4.562 -10.195 1 97.69 123 TRP A N 1
ATOM 934 C CA . TRP A 1 123 ? 3.129 3.68 -9.812 1 97.69 123 TRP A CA 1
ATOM 935 C C . TRP A 1 123 ? 3.576 2.818 -10.984 1 97.69 123 TRP A C 1
ATOM 937 O O . TRP A 1 123 ? 2.809 1.997 -11.492 1 97.69 123 TRP A O 1
ATOM 947 N N . LEU A 1 124 ? 4.832 2.979 -11.43 1 97.75 124 LEU A N 1
ATOM 948 C CA . LEU A 1 124 ? 5.348 2.268 -12.594 1 97.75 124 LEU A CA 1
ATOM 949 C C . LEU A 1 124 ? 6.691 1.613 -12.273 1 97.75 124 LEU A C 1
ATOM 951 O O . LEU A 1 124 ? 7.172 1.688 -11.141 1 97.75 124 LEU A O 1
ATOM 955 N N . SER A 1 125 ? 7.164 0.821 -13.195 1 97.31 125 SER A N 1
ATOM 956 C CA . SER A 1 125 ? 8.445 0.146 -13.008 1 97.31 125 SER A CA 1
ATOM 957 C C . SER A 1 125 ? 9.32 0.259 -14.25 1 97.31 125 SER A C 1
ATOM 959 O O . SER A 1 125 ? 8.852 0.039 -15.367 1 97.31 125 SER A O 1
ATOM 961 N N . PHE A 1 126 ? 10.555 0.689 -14.008 1 96.31 126 PHE A N 1
ATOM 962 C CA . PHE A 1 126 ? 11.602 0.596 -15.016 1 96.31 126 PHE A CA 1
ATOM 963 C C . PHE A 1 126 ? 12.492 -0.613 -14.758 1 96.31 126 PHE A C 1
ATOM 965 O O . PHE A 1 126 ? 13.508 -0.798 -15.438 1 96.31 126 PHE A O 1
ATOM 972 N N . HIS A 1 127 ? 12.117 -1.392 -13.711 1 93.5 127 HIS A N 1
ATOM 973 C CA . HIS A 1 127 ? 12.898 -2.576 -13.375 1 93.5 127 HIS A CA 1
ATOM 974 C C . HIS A 1 127 ? 12.734 -3.664 -14.438 1 93.5 127 HIS A C 1
ATOM 976 O O . HIS A 1 127 ? 11.727 -4.383 -14.438 1 93.5 127 HIS A O 1
ATOM 982 N N . GLY A 1 128 ? 13.688 -3.842 -15.312 1 89.31 128 GLY A N 1
ATOM 983 C CA . GLY A 1 128 ? 13.672 -4.836 -16.375 1 89.31 128 GLY A CA 1
ATOM 984 C C . GLY A 1 128 ? 12.672 -4.523 -17.469 1 89.31 128 GLY A C 1
ATOM 985 O O . GLY A 1 128 ? 12.289 -5.41 -18.234 1 89.31 128 GLY A O 1
ATOM 986 N N . ARG A 1 129 ? 12.172 -3.268 -17.484 1 90.81 129 ARG A N 1
ATOM 987 C CA . ARG A 1 129 ? 11.18 -2.85 -18.469 1 90.81 129 ARG A CA 1
ATOM 988 C C . ARG A 1 129 ? 11.18 -1.333 -18.641 1 90.81 129 ARG A C 1
ATOM 990 O O . ARG A 1 129 ? 11.828 -0.619 -17.875 1 90.81 129 ARG A O 1
ATOM 997 N N . ILE A 1 130 ? 10.57 -0.865 -19.656 1 92.69 130 ILE A N 1
ATOM 998 C CA . ILE A 1 130 ? 10.289 0.551 -19.859 1 92.69 130 ILE A CA 1
ATOM 999 C C . ILE A 1 130 ? 8.781 0.761 -20 1 92.69 130 ILE A C 1
ATOM 1001 O O . ILE A 1 130 ? 8.133 0.119 -20.828 1 92.69 130 ILE A O 1
ATOM 1005 N N . PRO A 1 131 ? 8.188 1.604 -19.125 1 95.94 131 PRO A N 1
ATOM 1006 C CA . PRO A 1 131 ? 6.746 1.854 -19.234 1 95.94 131 PRO A CA 1
ATOM 1007 C C . PRO A 1 131 ? 6.355 2.455 -20.594 1 95.94 131 PRO A C 1
ATOM 1009 O O . PRO A 1 131 ? 7.211 2.959 -21.312 1 95.94 131 PRO A O 1
ATOM 1012 N N . ASP A 1 132 ? 5.062 2.381 -20.891 1 94.12 132 ASP A N 1
ATOM 1013 C CA . ASP A 1 132 ? 4.535 3 -22.109 1 94.12 132 ASP A CA 1
ATOM 1014 C C . ASP A 1 132 ? 4.719 4.516 -22.078 1 94.12 132 ASP A C 1
ATOM 1016 O O . ASP A 1 132 ? 4.426 5.16 -21.062 1 94.12 132 ASP A O 1
ATOM 1020 N N . ASP A 1 133 ? 5.078 5.066 -23.188 1 94.5 133 ASP A N 1
ATOM 1021 C CA . ASP A 1 133 ? 5.344 6.496 -23.297 1 94.5 133 ASP A CA 1
ATOM 1022 C C . ASP A 1 133 ? 4.117 7.316 -22.906 1 94.5 133 ASP A C 1
ATOM 1024 O O . ASP A 1 133 ? 4.246 8.406 -22.344 1 94.5 133 ASP A O 1
ATOM 1028 N N . GLU A 1 134 ? 2.996 6.82 -23.234 1 93.75 134 GLU A N 1
ATOM 1029 C CA . GLU A 1 134 ? 1.758 7.535 -22.953 1 93.75 134 GLU A CA 1
ATOM 1030 C C . GLU A 1 134 ? 1.577 7.75 -21.453 1 93.75 134 GLU A C 1
ATOM 1032 O O . GLU A 1 134 ? 1.067 8.789 -21.031 1 93.75 134 GLU A O 1
ATOM 1037 N N . GLN A 1 135 ? 2.01 6.809 -20.688 1 94.75 135 GLN A N 1
ATOM 1038 C CA . GLN A 1 135 ? 1.896 6.895 -19.234 1 94.75 135 GLN A CA 1
ATOM 1039 C C . GLN A 1 135 ? 2.869 7.922 -18.656 1 94.75 135 GLN A C 1
ATOM 1041 O O . GLN A 1 135 ? 2.666 8.43 -17.562 1 94.75 135 GLN A O 1
ATOM 1046 N N . LEU A 1 136 ? 3.928 8.258 -19.438 1 97.31 136 LEU A N 1
ATOM 1047 C CA . LEU A 1 136 ? 5.023 9.07 -18.922 1 97.31 136 LEU A CA 1
ATOM 1048 C C . LEU A 1 136 ? 4.867 10.531 -19.359 1 97.31 136 LEU A C 1
ATOM 1050 O O . LEU A 1 136 ? 5.711 11.367 -19.031 1 97.31 136 LEU A O 1
ATOM 1054 N N . ARG A 1 137 ? 3.812 10.844 -20.031 1 96.19 137 ARG A N 1
ATOM 1055 C CA . ARG A 1 137 ? 3.602 12.203 -20.5 1 96.19 137 ARG A CA 1
ATOM 1056 C C . ARG A 1 137 ? 3.406 13.172 -19.344 1 96.19 137 ARG A C 1
ATOM 1058 O O . ARG A 1 137 ? 2.742 12.836 -18.359 1 96.19 137 ARG A O 1
ATOM 1065 N N . TYR A 1 138 ? 3.867 14.398 -19.516 1 97.5 138 TYR A N 1
ATOM 1066 C CA . TYR A 1 138 ? 3.746 15.406 -18.469 1 97.5 138 TYR A CA 1
ATOM 1067 C C . TYR A 1 138 ? 2.32 15.938 -18.391 1 97.5 138 TYR A C 1
ATOM 1069 O O . TYR A 1 138 ? 1.682 16.188 -19.422 1 97.5 138 TYR A O 1
ATOM 1077 N N . GLU A 1 139 ? 1.836 16 -17.266 1 95.62 139 GLU A N 1
ATOM 1078 C CA . GLU A 1 139 ? 0.64 16.75 -16.875 1 95.62 139 GLU A CA 1
ATOM 1079 C C . GLU A 1 139 ? 0.848 17.5 -15.57 1 95.62 139 GLU A C 1
ATOM 1081 O O . GLU A 1 139 ? 1.421 16.953 -14.625 1 95.62 139 GLU A O 1
ATOM 1086 N N . LYS A 1 140 ? 0.427 18.781 -15.531 1 96.19 140 LYS A N 1
ATOM 1087 C CA . LYS A 1 140 ? 0.598 19.562 -14.312 1 96.19 140 LYS A CA 1
ATOM 1088 C C . LYS A 1 140 ? -0.032 18.859 -13.109 1 96.19 140 LYS A C 1
ATOM 1090 O O . LYS A 1 140 ? -1.189 18.438 -13.164 1 96.19 140 LYS A O 1
ATOM 1095 N N . GLY A 1 141 ? 0.696 18.672 -12.086 1 95.5 141 GLY A N 1
ATOM 1096 C CA . GLY A 1 141 ? 0.194 18.078 -10.859 1 95.5 141 GLY A CA 1
ATOM 1097 C C . GLY A 1 141 ? 0.335 16.562 -10.82 1 95.5 141 GLY A C 1
ATOM 1098 O O . GLY A 1 141 ? 0.071 15.938 -9.797 1 95.5 141 GLY A O 1
ATOM 1099 N N . LYS A 1 142 ? 0.731 15.984 -11.961 1 96.81 142 LYS A N 1
ATOM 1100 C CA . LYS A 1 142 ? 0.896 14.531 -12.047 1 96.81 142 LYS A CA 1
ATOM 1101 C C . LYS A 1 142 ? 2.023 14.055 -11.141 1 96.81 142 LYS A C 1
ATOM 1103 O O . LYS A 1 142 ? 3.115 14.625 -11.141 1 96.81 142 LYS A O 1
ATOM 1108 N N . LYS A 1 143 ? 1.763 13.117 -10.359 1 98.06 143 LYS A N 1
ATOM 1109 C CA . LYS A 1 143 ? 2.732 12.484 -9.469 1 98.06 143 LYS A CA 1
ATOM 1110 C C . LYS A 1 143 ? 3 11.039 -9.891 1 98.06 143 LYS A C 1
ATOM 1112 O O . LYS A 1 143 ? 2.07 10.305 -10.227 1 98.06 143 LYS A O 1
ATOM 1117 N N . MET A 1 144 ? 4.312 10.609 -9.969 1 98.31 144 MET A N 1
ATOM 1118 C CA . MET A 1 144 ? 4.68 9.25 -10.359 1 98.31 144 MET A CA 1
ATOM 1119 C C . MET A 1 144 ? 5.75 8.688 -9.438 1 98.31 144 MET A C 1
ATOM 1121 O O . MET A 1 144 ? 6.5 9.438 -8.812 1 98.31 144 MET A O 1
ATOM 1125 N N . ALA A 1 145 ? 5.781 7.461 -9.352 1 98.62 145 ALA A N 1
ATOM 1126 C CA . ALA A 1 145 ? 6.863 6.73 -8.703 1 98.62 145 ALA A CA 1
ATOM 1127 C C . ALA A 1 145 ? 7.332 5.559 -9.562 1 98.62 145 ALA A C 1
ATOM 1129 O O . ALA A 1 145 ? 6.527 4.918 -10.242 1 98.62 145 ALA A O 1
ATOM 1130 N N . PHE A 1 146 ? 8.641 5.258 -9.508 1 98.38 146 PHE A N 1
ATOM 1131 C CA . PHE A 1 146 ? 9.234 4.234 -10.352 1 98.38 146 PHE A CA 1
ATOM 1132 C C . PHE A 1 146 ? 10.109 3.291 -9.531 1 98.38 146 PHE A C 1
ATOM 1134 O O . PHE A 1 146 ? 10.969 3.738 -8.773 1 98.38 146 PHE A O 1
ATOM 1141 N N . LEU A 1 147 ? 9.812 2.006 -9.656 1 98.25 147 LEU A N 1
ATOM 1142 C CA . LEU A 1 147 ? 10.867 1.051 -9.336 1 98.25 147 LEU A CA 1
ATOM 1143 C C . LEU A 1 147 ? 11.977 1.097 -10.383 1 98.25 147 LEU A C 1
ATOM 1145 O O . LEU A 1 147 ? 11.703 1.199 -11.578 1 98.25 147 LEU A O 1
ATOM 1149 N N . THR A 1 148 ? 13.234 1.011 -9.906 1 97.88 148 THR A N 1
ATOM 1150 C CA . THR A 1 148 ? 14.344 1.191 -10.844 1 97.88 148 THR A CA 1
ATOM 1151 C C . THR A 1 148 ? 15.25 -0.037 -10.859 1 97.88 148 THR A C 1
ATOM 1153 O O . THR A 1 148 ? 15.016 -0.99 -10.109 1 97.88 148 THR A O 1
ATOM 1156 N N . ASP A 1 149 ? 16.141 -0.113 -11.766 1 95.88 149 ASP A N 1
ATOM 1157 C CA . ASP A 1 149 ? 17.234 -1.069 -11.758 1 95.88 149 ASP A CA 1
ATOM 1158 C C . ASP A 1 149 ? 18.547 -0.392 -12.133 1 95.88 149 ASP A C 1
ATOM 1160 O O . ASP A 1 149 ? 18.641 0.837 -12.188 1 95.88 149 ASP A O 1
ATOM 1164 N N . HIS A 1 150 ? 19.625 -1.179 -12.234 1 94.38 150 HIS A N 1
ATOM 1165 C CA . HIS A 1 150 ? 20.953 -0.614 -12.43 1 94.38 150 HIS A CA 1
ATOM 1166 C C . HIS A 1 150 ? 21.047 0.125 -13.758 1 94.38 150 HIS A C 1
ATOM 1168 O O . HIS A 1 150 ? 21.75 1.138 -13.867 1 94.38 150 HIS A O 1
ATOM 1174 N N . GLU A 1 151 ? 20.422 -0.334 -14.773 1 94.44 151 GLU A N 1
ATOM 1175 C CA . GLU A 1 151 ? 20.438 0.282 -16.094 1 94.44 151 GLU A CA 1
ATOM 1176 C C . GLU A 1 151 ? 19.5 1.485 -16.156 1 94.44 151 GLU A C 1
ATOM 1178 O O . GLU A 1 151 ? 19.875 2.537 -16.688 1 94.44 151 GLU A O 1
ATOM 1183 N N . HIS A 1 152 ? 18.344 1.294 -15.641 1 96.81 152 HIS A N 1
ATOM 1184 C CA . HIS A 1 152 ? 17.344 2.346 -15.609 1 96.81 152 HIS A CA 1
ATOM 1185 C C . HIS A 1 152 ? 17.234 2.969 -14.219 1 96.81 152 HIS A C 1
ATOM 1187 O O . HIS A 1 152 ? 16.203 2.881 -13.562 1 96.81 152 HIS A O 1
ATOM 1193 N N . ASN A 1 153 ? 18.344 3.627 -13.867 1 97.44 153 ASN A N 1
ATOM 1194 C CA . ASN A 1 153 ? 18.438 4.258 -12.562 1 97.44 153 ASN A CA 1
ATOM 1195 C C . ASN A 1 153 ? 17.812 5.648 -12.555 1 97.44 153 ASN A C 1
ATOM 1197 O O . ASN A 1 153 ? 17.344 6.121 -13.586 1 97.44 153 ASN A O 1
ATOM 1201 N N . PRO A 1 154 ? 17.734 6.336 -11.406 1 98.38 154 PRO A N 1
ATOM 1202 C CA . PRO A 1 154 ? 17.062 7.633 -11.32 1 98.38 154 PRO A CA 1
ATOM 1203 C C . PRO A 1 154 ? 17.594 8.648 -12.32 1 98.38 154 PRO A C 1
ATOM 1205 O O . PRO A 1 154 ? 16.828 9.398 -12.922 1 98.38 154 PRO A O 1
ATOM 1208 N N . SER A 1 155 ? 18.906 8.633 -12.477 1 98.25 155 SER A N 1
ATOM 1209 C CA . SER A 1 155 ? 19.5 9.547 -13.445 1 98.25 155 SER A CA 1
ATOM 1210 C C . SER A 1 155 ? 18.969 9.289 -14.852 1 98.25 155 SER A C 1
ATOM 1212 O O . SER A 1 155 ? 18.562 10.227 -15.547 1 98.25 155 SER A O 1
ATOM 1214 N N . TYR A 1 156 ? 18.953 8.062 -15.25 1 97.94 156 TYR A N 1
ATOM 1215 C CA . TYR A 1 156 ? 18.422 7.676 -16.562 1 97.94 156 TYR A CA 1
ATOM 1216 C C . TYR A 1 156 ? 16.969 8.117 -16.719 1 97.94 156 TYR A C 1
ATOM 1218 O O . TYR A 1 156 ? 16.609 8.727 -17.719 1 97.94 156 TYR A O 1
ATOM 1226 N N . ILE A 1 157 ? 16.141 7.852 -15.719 1 98.38 157 ILE A N 1
ATOM 1227 C CA . ILE A 1 157 ? 14.719 8.117 -15.781 1 98.38 157 ILE A CA 1
ATOM 1228 C C . ILE A 1 157 ? 14.477 9.625 -15.828 1 98.38 157 ILE A C 1
ATOM 1230 O O . ILE A 1 157 ? 13.602 10.102 -16.562 1 98.38 157 ILE A O 1
ATOM 1234 N N . ALA A 1 158 ? 15.234 10.352 -15.039 1 98.5 158 ALA A N 1
ATOM 1235 C CA . ALA A 1 158 ? 15.117 11.812 -15.055 1 98.5 158 ALA A CA 1
ATOM 1236 C C . ALA A 1 158 ? 15.391 12.367 -16.453 1 98.5 158 ALA A C 1
ATOM 1238 O O . ALA A 1 158 ? 14.633 13.188 -16.953 1 98.5 158 ALA A O 1
ATOM 1239 N N . LYS A 1 159 ? 16.469 11.914 -17.078 1 98.38 159 LYS A N 1
ATOM 1240 C CA . LYS A 1 159 ? 16.812 12.344 -18.422 1 98.38 159 LYS A CA 1
ATOM 1241 C C . LYS A 1 159 ? 15.695 11.969 -19.406 1 98.38 159 LYS A C 1
ATOM 1243 O O . LYS A 1 159 ? 15.328 12.773 -20.266 1 98.38 159 LYS A O 1
ATOM 1248 N N . TYR A 1 160 ? 15.203 10.766 -19.219 1 98.19 160 TYR A N 1
ATOM 1249 C CA . TYR A 1 160 ? 14.141 10.258 -20.078 1 98.19 160 TYR A CA 1
ATOM 1250 C C . TYR A 1 160 ? 12.898 11.133 -19.984 1 98.19 160 TYR A C 1
ATOM 1252 O O . TYR A 1 160 ? 12.336 11.531 -21.016 1 98.19 160 TYR A O 1
ATOM 1260 N N . LEU A 1 161 ? 12.492 11.508 -18.781 1 98.44 161 LEU A N 1
ATOM 1261 C CA . LEU A 1 161 ? 11.297 12.312 -18.547 1 98.44 161 LEU A CA 1
ATOM 1262 C C . LEU A 1 161 ? 11.477 13.719 -19.109 1 98.44 161 LEU A C 1
ATOM 1264 O O . LEU A 1 161 ? 10.562 14.266 -19.734 1 98.44 161 LEU A O 1
ATOM 1268 N N . ILE A 1 162 ? 12.641 14.289 -18.875 1 98.5 162 ILE A N 1
ATOM 1269 C CA . ILE A 1 162 ? 12.914 15.625 -19.391 1 98.5 162 ILE A CA 1
ATOM 1270 C C . ILE A 1 162 ? 12.836 15.609 -20.922 1 98.5 162 ILE A C 1
ATOM 1272 O O . ILE A 1 162 ? 12.227 16.5 -21.516 1 98.5 162 ILE A O 1
ATOM 1276 N N . LYS A 1 163 ? 13.391 14.609 -21.516 1 97.56 163 LYS A N 1
ATOM 1277 C CA . LYS A 1 163 ? 13.328 14.461 -22.969 1 97.56 163 LYS A CA 1
ATOM 1278 C C . LYS A 1 163 ? 11.883 14.352 -23.453 1 97.56 163 LYS A C 1
ATOM 1280 O O . LYS A 1 163 ? 11.555 14.805 -24.547 1 97.56 163 LYS A O 1
ATOM 1285 N N . LYS A 1 164 ? 11.039 13.859 -22.609 1 96.75 164 LYS A N 1
ATOM 1286 C CA . LYS A 1 164 ? 9.633 13.664 -22.969 1 96.75 164 LYS A CA 1
ATOM 1287 C C . LYS A 1 164 ? 8.805 14.906 -22.641 1 96.75 164 LYS A C 1
ATOM 1289 O O . LYS A 1 164 ? 7.586 14.898 -22.797 1 96.75 164 LYS A O 1
ATOM 1294 N N . GLY A 1 165 ? 9.438 15.891 -22.094 1 97.38 165 GLY A N 1
ATOM 1295 C CA . GLY A 1 165 ? 8.75 17.172 -21.969 1 97.38 165 GLY A CA 1
ATOM 1296 C C . GLY A 1 165 ? 8.5 17.578 -20.531 1 97.38 165 GLY A C 1
ATOM 1297 O O . GLY A 1 165 ? 7.875 18.609 -20.266 1 97.38 165 GLY A O 1
ATOM 1298 N N . TRP A 1 166 ? 8.977 16.828 -19.562 1 98.56 166 TRP A N 1
ATOM 1299 C CA . TRP A 1 166 ? 8.844 17.25 -18.172 1 98.56 166 TRP A CA 1
ATOM 1300 C C . TRP A 1 166 ? 9.734 18.453 -17.875 1 98.56 166 TRP A C 1
ATOM 1302 O O . TRP A 1 166 ? 10.883 18.5 -18.312 1 98.56 166 TRP A O 1
ATOM 1312 N N . PRO A 1 167 ? 9.141 19.438 -17.188 1 98.75 167 PRO A N 1
ATOM 1313 C CA . PRO A 1 167 ? 10 20.562 -16.781 1 98.75 167 PRO A CA 1
ATOM 1314 C C . PRO A 1 167 ? 11.203 20.109 -15.953 1 98.75 167 PRO A C 1
ATOM 1316 O O . PRO A 1 167 ? 11.062 19.281 -15.047 1 98.75 167 PRO A O 1
ATOM 1319 N N . LYS A 1 168 ? 12.344 20.656 -16.234 1 98.56 168 LYS A N 1
ATOM 1320 C CA . LYS A 1 168 ? 13.578 20.328 -15.531 1 98.56 168 LYS A CA 1
ATOM 1321 C C . LYS A 1 168 ? 13.492 20.656 -14.047 1 98.56 168 LYS A C 1
ATOM 1323 O O . LYS A 1 168 ? 14.203 20.078 -13.227 1 98.56 168 LYS A O 1
ATOM 1328 N N . GLU A 1 169 ? 12.555 21.516 -13.68 1 98.56 169 GLU A N 1
ATOM 1329 C CA . GLU A 1 169 ? 12.398 22 -12.312 1 98.56 169 GLU A CA 1
ATOM 1330 C C . GLU A 1 169 ? 11.391 21.156 -11.539 1 98.56 169 GLU A C 1
ATOM 1332 O O . GLU A 1 169 ? 11.117 21.422 -10.367 1 98.56 169 GLU A O 1
ATOM 1337 N N . THR A 1 170 ? 10.883 20.109 -12.164 1 98.75 170 THR A N 1
ATOM 1338 C CA . THR A 1 170 ? 9.953 19.234 -11.469 1 98.75 170 THR A CA 1
ATOM 1339 C C . THR A 1 170 ? 10.609 18.594 -10.25 1 98.75 170 THR A C 1
ATOM 1341 O O . THR A 1 170 ? 11.727 18.078 -10.344 1 98.75 170 THR A O 1
ATOM 1344 N N . ARG A 1 171 ? 9.914 18.656 -9.109 1 98.56 171 ARG A N 1
ATOM 1345 C CA . ARG A 1 171 ? 10.438 18.078 -7.875 1 98.56 171 ARG A CA 1
ATOM 1346 C C . ARG A 1 171 ? 10.5 16.562 -7.953 1 98.56 171 ARG A C 1
ATOM 1348 O O . ARG A 1 171 ? 9.594 15.93 -8.508 1 98.56 171 ARG A O 1
ATOM 1355 N N . ALA A 1 172 ? 11.547 15.984 -7.422 1 98.75 172 ALA A N 1
ATOM 1356 C CA . ALA A 1 172 ? 11.719 14.531 -7.418 1 98.75 172 ALA A CA 1
ATOM 1357 C C . ALA A 1 172 ? 12.516 14.078 -6.199 1 98.75 172 ALA A C 1
ATOM 1359 O O . ALA A 1 172 ? 13.125 14.891 -5.508 1 98.75 172 ALA A O 1
ATOM 1360 N N . ALA A 1 173 ? 12.43 12.82 -5.926 1 98.75 173 ALA A N 1
ATOM 1361 C CA . ALA A 1 173 ? 13.172 12.203 -4.828 1 98.75 173 ALA A CA 1
ATOM 1362 C C . ALA A 1 173 ? 13.594 10.781 -5.184 1 98.75 173 ALA A C 1
ATOM 1364 O O . ALA A 1 173 ? 12.766 9.969 -5.609 1 98.75 173 ALA A O 1
ATOM 1365 N N . ALA A 1 174 ? 14.867 10.508 -5.066 1 98.75 174 ALA A N 1
ATOM 1366 C CA . ALA A 1 174 ? 15.406 9.156 -5.199 1 98.75 174 ALA A CA 1
ATOM 1367 C C . ALA A 1 174 ? 15.688 8.539 -3.834 1 98.75 174 ALA A C 1
ATOM 1369 O O . ALA A 1 174 ? 16.344 9.156 -2.99 1 98.75 174 ALA A O 1
ATOM 1370 N N . CYS A 1 175 ? 15.141 7.387 -3.605 1 98.56 175 CYS A N 1
ATOM 1371 C CA . CYS A 1 175 ? 15.281 6.703 -2.326 1 98.56 175 CYS A CA 1
ATOM 1372 C C . CYS A 1 175 ? 15.898 5.32 -2.51 1 98.56 175 CYS A C 1
ATOM 1374 O O . CYS A 1 175 ? 15.398 4.512 -3.293 1 98.56 175 CYS A O 1
ATOM 1376 N N . GLU A 1 176 ? 16.984 5.004 -1.794 1 97.06 176 GLU A N 1
ATOM 1377 C CA . GLU A 1 176 ? 17.609 3.686 -1.877 1 97.06 176 GLU A CA 1
ATOM 1378 C C . GLU A 1 176 ? 17.875 3.111 -0.489 1 97.06 176 GLU A C 1
ATOM 1380 O O . GLU A 1 176 ? 17.938 3.852 0.495 1 97.06 176 GLU A O 1
ATOM 1385 N N . HIS A 1 177 ? 17.953 1.776 -0.434 1 96.5 177 HIS A N 1
ATOM 1386 C CA . HIS A 1 177 ? 18.172 1.039 0.804 1 96.5 177 HIS A CA 1
ATOM 1387 C C . HIS A 1 177 ? 17.141 1.406 1.86 1 96.5 177 HIS A C 1
ATOM 1389 O O . HIS A 1 177 ? 17.484 1.69 3.008 1 96.5 177 HIS A O 1
ATOM 1395 N N . ILE A 1 178 ? 15.898 1.509 1.354 1 96.75 178 ILE A N 1
ATOM 1396 C CA . ILE A 1 178 ? 14.797 1.955 2.199 1 96.75 178 ILE A CA 1
ATOM 1397 C C . ILE A 1 178 ? 14.633 0.998 3.377 1 96.75 178 ILE A C 1
ATOM 1399 O O . ILE A 1 178 ? 14.586 -0.221 3.191 1 96.75 178 ILE A O 1
ATOM 1403 N N . SER A 1 179 ? 14.531 1.524 4.582 1 96.12 179 SER A N 1
ATOM 1404 C CA . SER A 1 179 ? 14.281 0.887 5.871 1 96.12 179 SER A CA 1
ATOM 1405 C C . SER A 1 179 ? 15.547 0.259 6.434 1 96.12 179 SER A C 1
ATOM 1407 O O . SER A 1 179 ? 15.539 -0.284 7.543 1 96.12 179 SER A O 1
ATOM 1409 N N . TYR A 1 180 ? 16.672 0.298 5.648 1 95 180 TYR A N 1
ATOM 1410 C CA . TYR A 1 180 ? 17.953 -0.198 6.137 1 95 180 TYR A CA 1
ATOM 1411 C C . TYR A 1 180 ? 18.75 0.921 6.781 1 95 180 TYR A C 1
ATOM 1413 O O . TYR A 1 180 ? 18.391 2.094 6.688 1 95 180 TYR A O 1
ATOM 1421 N N . GLU A 1 181 ? 19.812 0.511 7.465 1 94.62 181 GLU A N 1
ATOM 1422 C CA . GLU A 1 181 ? 20.656 1.478 8.156 1 94.62 181 GLU A CA 1
ATOM 1423 C C . GLU A 1 181 ? 21.297 2.453 7.176 1 94.62 181 GLU A C 1
ATOM 1425 O O . GLU A 1 181 ? 21.516 3.621 7.504 1 94.62 181 GLU A O 1
ATOM 1430 N N . ASN A 1 182 ? 21.625 2.004 5.969 1 95.69 182 ASN A N 1
ATOM 1431 C CA . ASN A 1 182 ? 22.281 2.836 4.961 1 95.69 182 ASN A CA 1
ATOM 1432 C C . ASN A 1 182 ? 21.266 3.484 4.027 1 95.69 182 ASN A C 1
ATOM 1434 O O . ASN A 1 182 ? 21.578 3.809 2.883 1 95.69 182 ASN A O 1
ATOM 1438 N N . GLN A 1 183 ? 20.062 3.625 4.535 1 97.38 183 GLN A N 1
ATOM 1439 C CA . GLN A 1 183 ? 19.031 4.336 3.785 1 97.38 183 GLN A CA 1
ATOM 1440 C C . GLN A 1 183 ? 19.562 5.676 3.275 1 97.38 183 GLN A C 1
ATOM 1442 O O . GLN A 1 183 ? 20.234 6.406 4.008 1 97.38 183 GLN A O 1
ATOM 1447 N N . HIS A 1 184 ? 19.219 5.988 2.016 1 96.62 184 HIS A N 1
ATOM 1448 C CA . HIS A 1 184 ? 19.656 7.242 1.406 1 96.62 184 HIS A CA 1
ATOM 1449 C C . HIS A 1 184 ? 18.531 7.875 0.59 1 96.62 184 HIS A C 1
ATOM 1451 O O . HIS A 1 184 ? 17.922 7.215 -0.259 1 96.62 184 HIS A O 1
ATOM 1457 N N . ILE A 1 185 ? 18.25 9.156 0.858 1 97.44 185 ILE A N 1
ATOM 1458 C CA . ILE A 1 185 ? 17.219 9.922 0.156 1 97.44 185 ILE A CA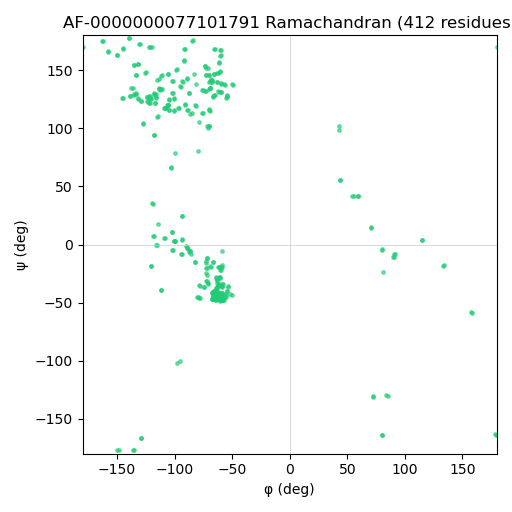 1
ATOM 1459 C C . ILE A 1 185 ? 17.844 11.164 -0.469 1 97.44 185 ILE A C 1
ATOM 1461 O O . ILE A 1 185 ? 18.516 11.938 0.217 1 97.44 185 ILE A O 1
ATOM 1465 N N . ASN A 1 186 ? 17.719 11.32 -1.703 1 97.75 186 ASN A N 1
ATOM 1466 C CA . ASN A 1 186 ? 18.125 12.523 -2.418 1 97.75 186 ASN A CA 1
ATOM 1467 C C . ASN A 1 186 ? 16.922 13.258 -3.01 1 97.75 186 ASN A C 1
ATOM 1469 O O . ASN A 1 186 ? 16.281 12.75 -3.928 1 97.75 186 ASN A O 1
ATOM 1473 N N . THR A 1 187 ? 16.656 14.391 -2.434 1 97.75 187 THR A N 1
ATOM 1474 C CA . THR A 1 187 ? 15.555 15.211 -2.949 1 97.75 187 THR A CA 1
ATOM 1475 C C . THR A 1 187 ? 16.094 16.375 -3.783 1 97.75 187 THR A C 1
ATOM 1477 O O . THR A 1 187 ? 17.156 16.922 -3.473 1 97.75 187 THR A O 1
ATOM 1480 N N . GLY A 1 188 ? 15.422 16.656 -4.852 1 97.94 188 GLY A N 1
ATOM 1481 C CA . GLY A 1 188 ? 15.789 17.766 -5.723 1 97.94 188 GLY A CA 1
ATOM 1482 C C . GLY A 1 188 ? 14.883 17.891 -6.934 1 97.94 188 GLY A C 1
ATOM 1483 O O . GLY A 1 188 ? 13.758 17.406 -6.926 1 97.94 188 GLY A O 1
ATOM 1484 N N . MET A 1 189 ? 15.383 18.625 -7.875 1 98.69 189 MET A N 1
ATOM 1485 C CA . MET A 1 189 ? 14.68 18.781 -9.148 1 98.69 189 MET A CA 1
ATOM 1486 C C . MET A 1 189 ? 15.148 17.734 -10.156 1 98.69 189 MET A C 1
ATOM 1488 O O . MET A 1 189 ? 16.219 17.141 -9.992 1 98.69 189 MET A O 1
ATOM 1492 N N . LEU A 1 190 ? 14.312 17.453 -11.172 1 98.75 190 LEU A N 1
ATOM 1493 C CA . LEU A 1 190 ? 14.68 16.469 -12.18 1 98.75 190 LEU A CA 1
ATOM 1494 C C . LEU A 1 190 ? 16.062 16.75 -12.734 1 98.75 190 LEU A C 1
ATOM 1496 O O . LEU A 1 190 ? 16.875 15.828 -12.914 1 98.75 190 LEU A O 1
ATOM 1500 N N . LYS A 1 191 ? 16.391 18.016 -13.023 1 98.62 191 LYS A N 1
ATOM 1501 C CA . LYS A 1 191 ? 17.688 18.375 -13.586 1 98.62 191 LYS A CA 1
ATOM 1502 C C . LYS A 1 191 ? 18.828 17.938 -12.664 1 98.62 191 LYS A C 1
ATOM 1504 O O . LYS A 1 191 ? 19.906 17.578 -13.125 1 98.62 191 LYS A O 1
ATOM 1509 N N . GLU A 1 192 ? 18.609 18.016 -11.367 1 98.62 192 GLU A N 1
ATOM 1510 C CA . GLU A 1 192 ? 19.609 17.609 -10.398 1 98.62 192 GLU A CA 1
ATOM 1511 C C . GLU A 1 192 ? 19.719 16.094 -10.312 1 98.62 192 GLU A C 1
ATOM 1513 O O . GLU A 1 192 ? 20.812 15.547 -10.156 1 98.62 192 GLU A O 1
ATOM 1518 N N . ILE A 1 193 ? 18.578 15.453 -10.438 1 98.44 193 ILE A N 1
ATOM 1519 C CA . ILE A 1 193 ? 18.531 14 -10.375 1 98.44 193 ILE A CA 1
ATOM 1520 C C . ILE A 1 193 ? 19.312 13.414 -11.555 1 98.44 193 ILE A C 1
ATOM 1522 O O . ILE A 1 193 ? 19.891 12.336 -11.445 1 98.44 193 ILE A O 1
ATOM 1526 N N . THR A 1 194 ? 19.406 14.102 -12.727 1 98.25 194 THR A N 1
ATOM 1527 C CA . THR A 1 194 ? 20.141 13.625 -13.891 1 98.25 194 THR A CA 1
ATOM 1528 C C . THR A 1 194 ? 21.609 13.422 -13.562 1 98.25 194 THR A C 1
ATOM 1530 O O . THR A 1 194 ? 22.312 12.672 -14.258 1 98.25 194 THR A O 1
ATOM 1533 N N . MET A 1 195 ? 22.031 14.047 -12.5 1 97.38 195 MET A N 1
ATOM 1534 C CA . MET A 1 195 ? 23.453 14.031 -12.172 1 97.38 195 MET A CA 1
ATOM 1535 C C . MET A 1 195 ? 23.734 13.031 -11.055 1 97.38 195 MET A C 1
ATOM 1537 O O . MET A 1 195 ? 24.891 12.859 -10.648 1 97.38 195 MET A O 1
ATOM 1541 N N . LEU A 1 196 ? 22.672 12.484 -10.57 1 95.38 196 LEU A N 1
ATOM 1542 C CA . LEU A 1 196 ? 22.828 11.547 -9.461 1 95.38 196 LEU A CA 1
ATOM 1543 C C . LEU A 1 196 ? 23.578 10.289 -9.914 1 95.38 196 LEU A C 1
ATOM 1545 O O . LEU A 1 196 ? 23.203 9.68 -10.922 1 95.38 196 LEU A O 1
ATOM 1549 N N . ASP A 1 197 ? 24.625 9.93 -9.219 1 89.81 197 ASP A N 1
ATOM 1550 C CA . ASP A 1 197 ? 25.391 8.719 -9.508 1 89.81 197 ASP A CA 1
ATOM 1551 C C . ASP A 1 197 ? 24.969 7.578 -8.586 1 89.81 197 ASP A C 1
ATOM 1553 O O . ASP A 1 197 ? 24.609 7.805 -7.426 1 89.81 197 ASP A O 1
ATOM 1557 N N . GLY A 1 198 ? 25.156 6.383 -9.195 1 87.19 198 GLY A N 1
ATOM 1558 C CA . GLY A 1 198 ? 24.812 5.207 -8.406 1 87.19 198 GLY A CA 1
ATOM 1559 C C . GLY A 1 198 ? 23.344 4.859 -8.453 1 87.19 198 GLY A C 1
ATOM 1560 O O . GLY A 1 198 ? 22.75 4.766 -9.531 1 87.19 198 GLY A O 1
ATOM 1561 N N . PHE A 1 199 ? 22.719 4.66 -7.398 1 84.06 199 PHE A N 1
ATOM 1562 C CA . PHE A 1 199 ? 21.328 4.242 -7.305 1 84.06 199 PHE A CA 1
ATOM 1563 C C . PHE A 1 199 ? 21.016 3.156 -8.328 1 84.06 199 PHE A C 1
ATOM 1565 O O . PHE A 1 199 ? 21.016 3.416 -9.531 1 84.06 199 PHE A O 1
ATOM 1572 N N . GLY A 1 200 ? 20.938 1.905 -7.934 1 89.25 200 GLY A N 1
ATOM 1573 C CA . GLY A 1 200 ? 20.422 0.781 -8.695 1 89.25 200 GLY A CA 1
ATOM 1574 C C . GLY A 1 200 ? 18.984 0.433 -8.359 1 89.25 200 GLY A C 1
ATOM 1575 O O . GLY A 1 200 ? 18.078 1.221 -8.617 1 89.25 200 GLY A O 1
ATOM 1576 N N . GLU A 1 201 ? 18.859 -0.521 -7.641 1 91.69 201 GLU A N 1
ATOM 1577 C CA . GLU A 1 201 ? 17.547 -0.85 -7.125 1 91.69 201 GLU A CA 1
ATOM 1578 C C . GLU A 1 201 ? 17.078 0.168 -6.082 1 91.69 201 GLU A C 1
ATOM 1580 O O . GLU A 1 201 ? 17.641 0.226 -4.98 1 91.69 201 GLU A O 1
ATOM 1585 N N . SER A 1 202 ? 16.219 1.072 -6.574 1 97.5 202 SER A N 1
ATOM 1586 C CA . SER A 1 202 ? 15.727 2.189 -5.781 1 97.5 202 SER A CA 1
ATOM 1587 C C . SER A 1 202 ? 14.312 2.576 -6.199 1 97.5 202 SER A C 1
ATOM 1589 O O . SER A 1 202 ? 13.648 1.84 -6.934 1 97.5 202 SER A O 1
ATOM 1591 N N . VAL A 1 203 ? 13.82 3.635 -5.57 1 98.56 203 VAL A N 1
ATOM 1592 C CA . VAL A 1 203 ? 12.547 4.234 -5.957 1 98.56 203 VAL A CA 1
ATOM 1593 C C . VAL A 1 203 ? 12.758 5.699 -6.328 1 98.56 203 VAL A C 1
ATOM 1595 O O . VAL A 1 203 ? 13.43 6.441 -5.605 1 98.56 203 VAL A O 1
ATOM 1598 N N . LEU A 1 204 ? 12.297 6.07 -7.477 1 98.81 204 LEU A N 1
ATOM 1599 C CA . LEU A 1 204 ? 12.258 7.477 -7.871 1 98.81 204 LEU A CA 1
ATOM 1600 C C . LEU A 1 204 ? 10.828 8.016 -7.82 1 98.81 204 LEU A C 1
ATOM 1602 O O . LEU A 1 204 ? 9.922 7.434 -8.422 1 98.81 204 LEU A O 1
ATOM 1606 N N . VAL A 1 205 ? 10.594 9 -7.027 1 98.88 205 VAL A N 1
ATOM 1607 C CA . VAL A 1 205 ? 9.312 9.695 -6.977 1 98.88 205 VAL A CA 1
ATOM 1608 C C . VAL A 1 205 ? 9.414 11.016 -7.73 1 98.88 205 VAL A C 1
ATOM 1610 O O . VAL A 1 205 ? 10.375 11.773 -7.551 1 98.88 205 VAL A O 1
ATOM 1613 N N . VAL A 1 206 ? 8.492 11.281 -8.609 1 98.81 206 VAL A N 1
ATOM 1614 C CA . VAL A 1 206 ? 8.43 12.516 -9.391 1 98.81 206 VAL A CA 1
ATOM 1615 C C . VAL A 1 206 ? 7.117 13.242 -9.117 1 98.81 206 VAL A C 1
ATOM 1617 O O . VAL A 1 206 ? 6.043 12.648 -9.227 1 98.81 206 VAL A O 1
ATOM 1620 N N . MET A 1 207 ? 7.191 14.484 -8.734 1 97.81 207 MET A N 1
ATOM 1621 C CA . MET A 1 207 ? 6.035 15.273 -8.336 1 97.81 207 MET A CA 1
ATOM 1622 C C . MET A 1 207 ? 5.855 16.469 -9.258 1 97.81 207 MET A C 1
ATOM 1624 O O . MET A 1 207 ? 6.461 17.531 -9.047 1 97.81 207 MET A O 1
ATOM 1628 N N . GLY A 1 208 ? 5.047 16.312 -10.25 1 91.31 208 GLY A N 1
ATOM 1629 C CA . GLY A 1 208 ? 4.863 17.312 -11.281 1 91.31 208 GLY A CA 1
ATOM 1630 C C . GLY A 1 208 ? 3.877 18.406 -10.891 1 91.31 208 GLY A C 1
ATOM 1631 O O . GLY A 1 208 ? 3.109 18.234 -9.938 1 91.31 208 GLY A O 1
ATOM 1632 N N . MET B 1 1 ? 12.938 23.344 20.859 1 60.19 1 MET B N 1
ATOM 1633 C CA . MET B 1 1 ? 13.133 22.266 19.891 1 60.19 1 MET B CA 1
ATOM 1634 C C . MET B 1 1 ? 11.789 21.766 19.344 1 60.19 1 MET B C 1
ATOM 1636 O O . MET B 1 1 ? 10.805 21.703 20.094 1 60.19 1 MET B O 1
ATOM 1640 N N . GLU B 1 2 ? 11.609 21.859 18.062 1 87.25 2 GLU B N 1
ATOM 1641 C CA . GLU B 1 2 ? 10.258 21.609 17.562 1 87.25 2 GLU B CA 1
ATOM 1642 C C . GLU B 1 2 ? 9.93 20.109 17.578 1 87.25 2 GLU B C 1
ATOM 1644 O O . GLU B 1 2 ? 10.758 19.281 17.188 1 87.25 2 GLU B O 1
ATOM 1649 N N . HIS B 1 3 ? 8.977 19.734 18.438 1 96.94 3 HIS B N 1
ATOM 1650 C CA . HIS B 1 3 ? 8.555 18.344 18.547 1 96.94 3 HIS B CA 1
ATOM 1651 C C . HIS B 1 3 ? 7.977 17.844 17.219 1 96.94 3 HIS B C 1
ATOM 1653 O O . HIS B 1 3 ? 7.602 18.656 16.359 1 96.94 3 HIS B O 1
ATOM 1659 N N . THR B 1 4 ? 8.039 16.547 17.094 1 98.56 4 THR B N 1
ATOM 1660 C CA . THR B 1 4 ? 7.699 15.914 15.82 1 98.56 4 THR B CA 1
ATOM 1661 C C . THR B 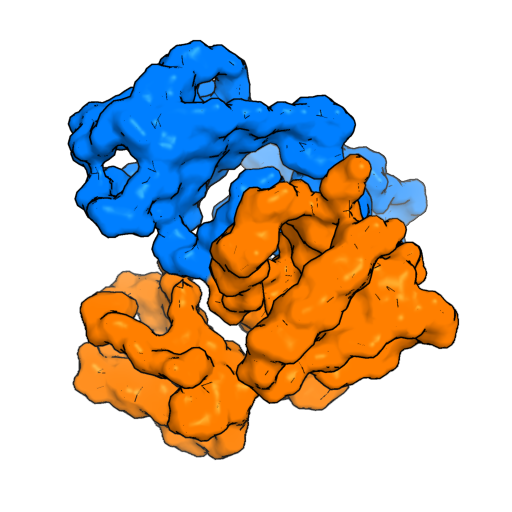1 4 ? 6.242 15.469 15.812 1 98.56 4 THR B C 1
ATOM 1663 O O . THR B 1 4 ? 5.742 14.938 16.812 1 98.56 4 THR B O 1
ATOM 1666 N N . LEU B 1 5 ? 5.59 15.742 14.711 1 98.81 5 LEU B N 1
ATOM 1667 C CA . LEU B 1 5 ? 4.297 15.133 14.422 1 98.81 5 LEU B CA 1
ATOM 1668 C C . LEU B 1 5 ? 4.477 13.805 13.688 1 98.81 5 LEU B C 1
ATOM 1670 O O . LEU B 1 5 ? 4.98 13.773 12.562 1 98.81 5 LEU B O 1
ATOM 1674 N N . ILE B 1 6 ? 4.09 12.703 14.289 1 98.94 6 ILE B N 1
ATOM 1675 C CA . ILE B 1 6 ? 4.211 11.375 13.688 1 98.94 6 ILE B CA 1
ATOM 1676 C C . ILE B 1 6 ? 2.838 10.891 13.227 1 98.94 6 ILE B C 1
ATOM 1678 O O . ILE B 1 6 ? 1.912 10.766 14.031 1 98.94 6 ILE B O 1
ATOM 1682 N N . VAL B 1 7 ? 2.701 10.719 11.953 1 98.94 7 VAL B N 1
ATOM 1683 C CA . VAL B 1 7 ? 1.468 10.195 11.375 1 98.94 7 VAL B CA 1
ATOM 1684 C C . VAL B 1 7 ? 1.636 8.711 11.062 1 98.94 7 VAL B C 1
ATOM 1686 O O . VAL B 1 7 ? 2.422 8.344 10.188 1 98.94 7 VAL B O 1
ATOM 1689 N N . ALA B 1 8 ? 0.869 7.887 11.75 1 98.94 8 ALA B N 1
ATOM 1690 C CA . ALA B 1 8 ? 1.064 6.441 11.672 1 98.94 8 ALA B CA 1
ATOM 1691 C C . ALA B 1 8 ? -0.163 5.754 11.078 1 98.94 8 ALA B C 1
ATOM 1693 O O . ALA B 1 8 ? -1.272 5.898 11.602 1 98.94 8 ALA B O 1
ATOM 1694 N N . GLY B 1 9 ? 0.075 5.023 9.953 1 98.88 9 GLY B N 1
ATOM 1695 C CA . GLY B 1 9 ? -0.975 4.152 9.445 1 98.88 9 GLY B CA 1
ATOM 1696 C C . GLY B 1 9 ? -1.176 2.906 10.289 1 98.88 9 GLY B C 1
ATOM 1697 O O . GLY B 1 9 ? -0.222 2.174 10.562 1 98.88 9 GLY B O 1
ATOM 1698 N N . ILE B 1 10 ? -2.426 2.635 10.602 1 98.75 10 ILE B N 1
ATOM 1699 C CA . ILE B 1 10 ? -2.658 1.521 11.516 1 98.75 10 ILE B CA 1
ATOM 1700 C C . ILE B 1 10 ? -3.289 0.356 10.758 1 98.75 10 ILE B C 1
ATOM 1702 O O . ILE B 1 10 ? -3.686 -0.644 11.359 1 98.75 10 ILE B O 1
ATOM 1706 N N . GLY B 1 11 ? -3.41 0.463 9.445 1 98.25 11 GLY B N 1
ATOM 1707 C CA . GLY B 1 11 ? -3.908 -0.634 8.633 1 98.25 11 GLY B CA 1
ATOM 1708 C C . GLY B 1 11 ? -5.422 -0.753 8.648 1 98.25 11 GLY B C 1
ATOM 1709 O O . GLY B 1 11 ? -6.117 0.19 9.031 1 98.25 11 GLY B O 1
ATOM 1710 N N . PRO B 1 12 ? -5.887 -1.893 8.219 1 97.56 12 PRO B N 1
ATOM 1711 C CA . PRO B 1 12 ? -7.32 -2.037 7.965 1 97.56 12 PRO B CA 1
ATOM 1712 C C . PRO B 1 12 ? -8.117 -2.34 9.234 1 97.56 12 PRO B C 1
ATOM 1714 O O . PRO B 1 12 ? -9.352 -2.268 9.227 1 97.56 12 PRO B O 1
ATOM 1717 N N . GLY B 1 13 ? -7.48 -2.746 10.352 1 95.75 13 GLY B N 1
ATOM 1718 C CA . GLY B 1 13 ? -8.273 -2.98 11.547 1 95.75 13 GLY B CA 1
ATOM 1719 C C . GLY B 1 13 ? -7.59 -3.904 12.539 1 95.75 13 GLY B C 1
ATOM 1720 O O . GLY B 1 13 ? -7.195 -3.477 13.625 1 95.75 13 GLY B O 1
ATOM 1721 N N . SER B 1 14 ? -7.309 -5.094 12.055 1 96.69 14 SER B N 1
ATOM 1722 C CA . SER B 1 14 ? -6.734 -6.125 12.914 1 96.69 14 SER B CA 1
ATOM 1723 C C . SER B 1 14 ? -5.293 -5.789 13.289 1 96.69 14 SER B C 1
ATOM 1725 O O . SER B 1 14 ? -4.523 -5.305 12.461 1 96.69 14 SER B O 1
ATOM 1727 N N . LYS B 1 15 ? -4.914 -6.16 14.477 1 96.94 15 LYS B N 1
ATOM 1728 C CA . LYS B 1 15 ? -3.551 -5.953 14.953 1 96.94 15 LYS B CA 1
ATOM 1729 C C . LYS B 1 15 ? -2.557 -6.801 14.164 1 96.94 15 LYS B C 1
ATOM 1731 O O . LYS B 1 15 ? -1.352 -6.547 14.195 1 96.94 15 LYS B O 1
ATOM 1736 N N . GLU B 1 16 ? -3.072 -7.73 13.469 1 97.94 16 GLU B N 1
ATOM 1737 C CA . GLU B 1 16 ? -2.213 -8.57 12.641 1 97.94 16 GLU B CA 1
ATOM 1738 C C . GLU B 1 16 ? -1.684 -7.801 11.438 1 97.94 16 GLU B C 1
ATOM 1740 O O . GLU B 1 16 ? -0.752 -8.25 10.766 1 97.94 16 GLU B O 1
ATOM 1745 N N . TYR B 1 17 ? -2.26 -6.605 11.195 1 98.5 17 TYR B N 1
ATOM 1746 C CA . TYR B 1 17 ? -1.915 -5.883 9.977 1 98.5 17 TYR B CA 1
ATOM 1747 C C . TYR B 1 17 ? -1.271 -4.539 10.297 1 98.5 17 TYR B C 1
ATOM 1749 O O . TYR B 1 17 ? -1.101 -3.697 9.414 1 98.5 17 TYR B O 1
ATOM 1757 N N . ILE B 1 18 ? -0.978 -4.254 11.547 1 98.62 18 ILE B N 1
ATOM 1758 C CA . ILE B 1 18 ? -0.286 -3.012 11.883 1 98.62 18 ILE B CA 1
ATOM 1759 C C . ILE B 1 18 ? 1.22 -3.258 11.93 1 98.62 18 ILE B C 1
ATOM 1761 O O . ILE B 1 18 ? 1.669 -4.297 12.422 1 98.62 18 ILE B O 1
ATOM 1765 N N . LEU B 1 19 ? 2.01 -2.387 11.445 1 98.81 19 LEU B N 1
ATOM 1766 C CA . LEU B 1 19 ? 3.465 -2.486 11.438 1 98.81 19 LEU B CA 1
ATOM 1767 C C . LEU B 1 19 ? 4.027 -2.391 12.852 1 98.81 19 LEU B C 1
ATOM 1769 O O . LEU B 1 19 ? 3.574 -1.565 13.648 1 98.81 19 LEU B O 1
ATOM 1773 N N . PRO B 1 20 ? 5.043 -3.201 13.148 1 98.75 20 PRO B N 1
ATOM 1774 C CA . PRO B 1 20 ? 5.73 -3.025 14.43 1 98.75 20 PRO B CA 1
ATOM 1775 C C . PRO B 1 20 ? 6.215 -1.594 14.648 1 98.75 20 PRO B C 1
ATOM 1777 O O . PRO B 1 20 ? 6.145 -1.077 15.766 1 98.75 20 PRO B O 1
ATOM 1780 N N . LYS B 1 21 ? 6.652 -0.931 13.609 1 98.69 21 LYS B N 1
ATOM 1781 C CA . LYS B 1 21 ? 7.113 0.449 13.727 1 98.69 21 LYS B CA 1
ATOM 1782 C C . LYS B 1 21 ? 5.992 1.365 14.203 1 98.69 21 LYS B C 1
ATOM 1784 O O . LYS B 1 21 ? 6.199 2.205 15.078 1 98.69 21 LYS B O 1
ATOM 1789 N N . ALA B 1 22 ? 4.824 1.212 13.586 1 98.88 22 ALA B N 1
ATOM 1790 C CA . ALA B 1 22 ? 3.672 2.018 13.984 1 98.88 22 ALA B CA 1
ATOM 1791 C C . ALA B 1 22 ? 3.256 1.711 15.422 1 98.88 22 ALA B C 1
ATOM 1793 O O . ALA B 1 22 ? 3.014 2.625 16.219 1 98.88 22 ALA B O 1
ATOM 1794 N N . LEU B 1 23 ? 3.199 0.453 15.719 1 98.69 23 LEU B N 1
ATOM 1795 C CA . LEU B 1 23 ? 2.801 0.045 17.062 1 98.69 23 LEU B CA 1
ATOM 1796 C C . LEU B 1 23 ? 3.75 0.62 18.109 1 98.69 23 LEU B C 1
ATOM 1798 O O . LEU B 1 23 ? 3.311 1.097 19.156 1 98.69 23 LEU B O 1
ATOM 1802 N N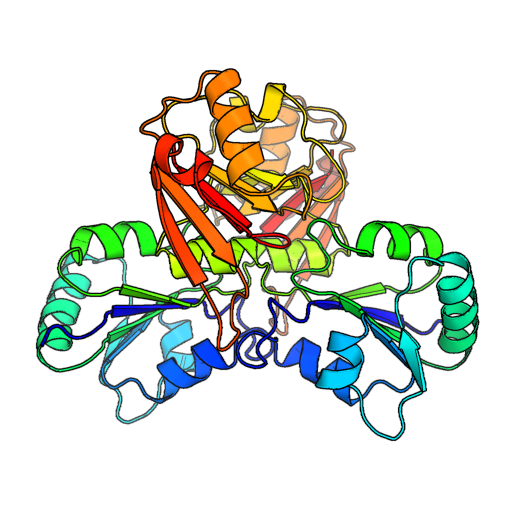 . SER B 1 24 ? 5.027 0.599 17.875 1 98.62 24 SER B N 1
ATOM 1803 C CA . SER B 1 24 ? 6.043 1.086 18.797 1 98.62 24 SER B CA 1
ATOM 1804 C C . SER B 1 24 ? 5.836 2.562 19.125 1 98.62 24 SER B C 1
ATOM 1806 O O . SER B 1 24 ? 5.836 2.955 20.281 1 98.62 24 SER B O 1
ATOM 1808 N N . VAL B 1 25 ? 5.621 3.426 18.109 1 98.69 25 VAL B N 1
ATOM 1809 C CA . VAL B 1 25 ? 5.484 4.859 18.344 1 98.69 25 VAL B CA 1
ATOM 1810 C C . VAL B 1 25 ? 4.156 5.141 19.031 1 98.69 25 VAL B C 1
ATOM 1812 O O . VAL B 1 25 ? 4.059 6.062 19.859 1 98.69 25 VAL B O 1
ATOM 1815 N N . ILE B 1 26 ? 3.18 4.355 18.688 1 98.81 26 ILE B N 1
ATOM 1816 C CA . ILE B 1 26 ? 1.868 4.52 19.297 1 98.81 26 ILE B CA 1
ATOM 1817 C C . ILE B 1 26 ? 1.956 4.219 20.797 1 98.81 26 ILE B C 1
ATOM 1819 O O . ILE B 1 26 ? 1.474 4.996 21.625 1 98.81 26 ILE B O 1
ATOM 1823 N N . GLU B 1 27 ? 2.582 3.131 21.141 1 98.25 27 GLU B N 1
ATOM 1824 C CA . GLU B 1 27 ? 2.691 2.688 22.531 1 98.25 27 GLU B CA 1
ATOM 1825 C C . GLU B 1 27 ? 3.482 3.688 23.375 1 98.25 27 GLU B C 1
ATOM 1827 O O . GLU B 1 27 ? 3.178 3.896 24.547 1 98.25 27 GLU B O 1
ATOM 1832 N N . LYS B 1 28 ? 4.406 4.375 22.797 1 98.19 28 LYS B N 1
ATOM 1833 C CA . LYS B 1 28 ? 5.32 5.246 23.531 1 98.19 28 LYS B CA 1
ATOM 1834 C C . LYS B 1 28 ? 4.809 6.684 23.562 1 98.19 28 LYS B C 1
ATOM 1836 O O . LYS B 1 28 ? 5.355 7.531 24.266 1 98.19 28 LYS B O 1
ATOM 1841 N N . ALA B 1 29 ? 3.809 6.98 22.859 1 98.44 29 ALA B N 1
ATOM 1842 C CA . ALA B 1 29 ? 3.334 8.352 22.703 1 98.44 29 ALA B CA 1
ATOM 1843 C C . ALA B 1 29 ? 2.74 8.883 24 1 98.44 29 ALA B C 1
ATOM 1845 O O . ALA B 1 29 ? 1.99 8.172 24.688 1 98.44 29 ALA B O 1
ATOM 1846 N N . ARG B 1 30 ? 3.115 10.078 24.312 1 98.31 30 ARG B N 1
ATOM 1847 C CA . ARG B 1 30 ? 2.412 10.773 25.391 1 98.31 30 ARG B CA 1
ATOM 1848 C C . ARG B 1 30 ? 1.104 11.375 24.891 1 98.31 30 ARG B C 1
ATOM 1850 O O . ARG B 1 30 ? 0.074 11.289 25.562 1 98.31 30 ARG B O 1
ATOM 1857 N N . TYR B 1 31 ? 1.155 12.023 23.719 1 98.81 31 TYR B N 1
ATOM 1858 C CA . TYR B 1 31 ? -0.004 12.617 23.047 1 98.81 31 TYR B CA 1
ATOM 1859 C C . TYR B 1 31 ? -0.43 11.781 21.844 1 98.81 31 TYR B C 1
ATOM 1861 O O . TYR B 1 31 ? 0.34 11.617 20.906 1 98.81 31 TYR B O 1
ATOM 1869 N N . LEU B 1 32 ? -1.713 11.305 21.922 1 98.88 32 LEU B N 1
ATOM 1870 C CA . LEU B 1 32 ? -2.199 10.352 20.922 1 98.88 32 LEU B CA 1
ATOM 1871 C C . LEU B 1 32 ? -3.527 10.812 20.328 1 98.88 32 LEU B C 1
ATOM 1873 O O . LEU B 1 32 ? -4.469 11.109 21.078 1 98.88 32 LEU B O 1
ATOM 1877 N N . VAL B 1 33 ? -3.529 10.945 19 1 98.81 33 VAL B N 1
ATOM 1878 C CA . VAL B 1 33 ? -4.727 11.344 18.266 1 98.81 33 VAL B CA 1
ATOM 1879 C C . VAL B 1 33 ? -5.195 10.195 17.391 1 98.81 33 VAL B C 1
ATOM 1881 O O . VAL B 1 33 ? -4.379 9.477 16.797 1 98.81 33 VAL B O 1
ATOM 1884 N N . GLY B 1 34 ? -6.473 9.953 17.234 1 98.5 34 GLY B N 1
ATOM 1885 C CA . GLY B 1 34 ? -7.016 8.945 16.328 1 98.5 34 GLY B CA 1
ATOM 1886 C C . GLY B 1 34 ? -8.531 8.883 16.359 1 98.5 34 GLY B C 1
ATOM 1887 O O . GLY B 1 34 ? -9.18 9.578 17.141 1 98.5 34 GLY B O 1
ATOM 1888 N N . GLY B 1 35 ? -9.062 8.148 15.414 1 96.88 35 GLY B N 1
ATOM 1889 C CA . GLY B 1 35 ? -10.484 7.871 15.516 1 96.88 35 GLY B CA 1
ATOM 1890 C C . GLY B 1 35 ? -10.867 7.145 16.781 1 96.88 35 GLY B C 1
ATOM 1891 O O . GLY B 1 35 ? -10 6.621 17.484 1 96.88 35 GLY B O 1
ATOM 1892 N N . HIS B 1 36 ? -12.164 7.086 17.062 1 95.81 36 HIS B N 1
ATOM 1893 C CA . HIS B 1 36 ? -12.656 6.469 18.297 1 95.81 36 HIS B CA 1
ATOM 1894 C C . HIS B 1 36 ? -12.227 5.012 18.391 1 95.81 36 HIS B C 1
ATOM 1896 O O . HIS B 1 36 ? -11.773 4.559 19.438 1 95.81 36 HIS B O 1
ATOM 1902 N N . ARG B 1 37 ? -12.375 4.355 17.375 1 94.44 37 ARG B N 1
ATOM 1903 C CA . ARG B 1 37 ? -12.008 2.943 17.359 1 94.44 37 ARG B CA 1
ATOM 1904 C C . ARG B 1 37 ? -10.508 2.762 17.578 1 94.44 37 ARG B C 1
ATOM 1906 O O . ARG B 1 37 ? -10.086 1.874 18.312 1 94.44 37 ARG B O 1
ATOM 1913 N N . ALA B 1 38 ? -9.711 3.547 16.859 1 97.69 38 ALA B N 1
ATOM 1914 C CA . ALA B 1 38 ? -8.258 3.473 16.984 1 97.69 38 ALA B CA 1
ATOM 1915 C C . ALA B 1 38 ? -7.824 3.736 18.422 1 97.69 38 ALA B C 1
ATOM 1917 O O . ALA B 1 38 ? -6.984 3.016 18.969 1 97.69 38 ALA B O 1
ATOM 1918 N N . LEU B 1 39 ? -8.391 4.797 19.047 1 98.06 39 LEU B N 1
ATOM 1919 C CA . LEU B 1 39 ? -8.047 5.152 20.422 1 98.06 39 LEU B CA 1
ATOM 1920 C C . LEU B 1 39 ? -8.445 4.039 21.391 1 98.06 39 LEU B C 1
ATOM 1922 O O . LEU B 1 39 ? -7.723 3.76 22.344 1 98.06 39 LEU B O 1
ATOM 1926 N N . SER B 1 40 ? -9.57 3.414 21.141 1 97.06 40 SER B N 1
ATOM 1927 C CA . SER B 1 40 ? -10.023 2.301 21.969 1 97.06 40 SER B CA 1
ATOM 1928 C C . SER B 1 40 ? -9.086 1.106 21.844 1 97.06 40 SER B C 1
ATOM 1930 O O . SER B 1 40 ? -8.766 0.453 22.844 1 97.06 40 SER B O 1
ATOM 1932 N N . ASP B 1 41 ? -8.625 0.838 20.672 1 96.94 41 ASP B N 1
ATOM 1933 C CA . ASP B 1 41 ? -7.844 -0.36 20.391 1 96.94 41 ASP B CA 1
ATOM 1934 C C . ASP B 1 41 ? -6.402 -0.202 20.859 1 96.94 41 ASP B C 1
ATOM 1936 O O . ASP B 1 41 ? -5.777 -1.17 21.297 1 96.94 41 ASP B O 1
ATOM 1940 N N . TYR B 1 42 ? -5.844 1.042 20.75 1 98.19 42 TYR B N 1
ATOM 1941 C CA . TYR B 1 42 ? -4.395 1.151 20.891 1 98.19 42 TYR B CA 1
ATOM 1942 C C . TYR B 1 42 ? -4.027 2.072 22.047 1 98.19 42 TYR B C 1
ATOM 1944 O O . TYR B 1 42 ? -2.887 2.066 22.516 1 98.19 42 TYR B O 1
ATOM 1952 N N . GLY B 1 43 ? -5 2.879 22.453 1 97.81 43 GLY B N 1
ATOM 1953 C CA . GLY B 1 43 ? -4.719 3.803 23.531 1 97.81 43 GLY B CA 1
ATOM 1954 C C . GLY B 1 43 ? -4.598 3.117 24.891 1 97.81 43 GLY B C 1
ATOM 1955 O O . GLY B 1 43 ? -5.113 2.014 25.078 1 97.81 43 GLY B O 1
ATOM 1956 N N . HIS B 1 44 ? -3.826 3.676 25.797 1 96.44 44 HIS B N 1
ATOM 1957 C CA . HIS B 1 44 ? -3.738 3.158 27.156 1 96.44 44 HIS B CA 1
ATOM 1958 C C . HIS B 1 44 ? -3.686 4.289 28.172 1 96.44 44 HIS B C 1
ATOM 1960 O O . HIS B 1 44 ? -3.508 5.453 27.797 1 96.44 44 HIS B O 1
ATOM 1966 N N . ALA B 1 45 ? -3.662 3.732 29.453 1 90.38 45 ALA B N 1
ATOM 1967 C CA . ALA B 1 45 ? -3.705 4.695 30.547 1 90.38 45 ALA B CA 1
ATOM 1968 C C . ALA B 1 45 ? -2.396 5.477 30.641 1 90.38 45 ALA B C 1
ATOM 1970 O O . ALA B 1 45 ? -1.315 4.91 30.469 1 90.38 45 ALA B O 1
ATOM 1971 N N . GLY B 1 46 ? -2.266 6.672 30.469 1 94.81 46 GLY B N 1
ATOM 1972 C CA . GLY B 1 46 ? -1.093 7.523 30.609 1 94.81 46 GLY B CA 1
ATOM 1973 C C . GLY B 1 46 ? -0.916 8.477 29.438 1 94.81 46 GLY B C 1
ATOM 1974 O O . GLY B 1 46 ? -0.101 9.398 29.5 1 94.81 46 GLY B O 1
ATOM 1975 N N . GLN B 1 47 ? -1.612 8.039 28.469 1 98.19 47 GLN B N 1
ATOM 1976 C CA . GLN B 1 47 ? -1.538 8.914 27.297 1 98.19 47 GLN B CA 1
ATOM 1977 C C . GLN B 1 47 ? -2.617 9.992 27.344 1 98.19 47 GLN B C 1
ATOM 1979 O O . GLN B 1 47 ? -3.709 9.758 27.859 1 98.19 47 GLN B O 1
ATOM 1984 N N . GLU B 1 48 ? -2.287 11.133 26.906 1 98.56 48 GLU B N 1
ATOM 1985 C CA . GLU B 1 48 ? -3.285 12.164 26.625 1 98.56 48 GLU B CA 1
ATOM 1986 C C . GLU 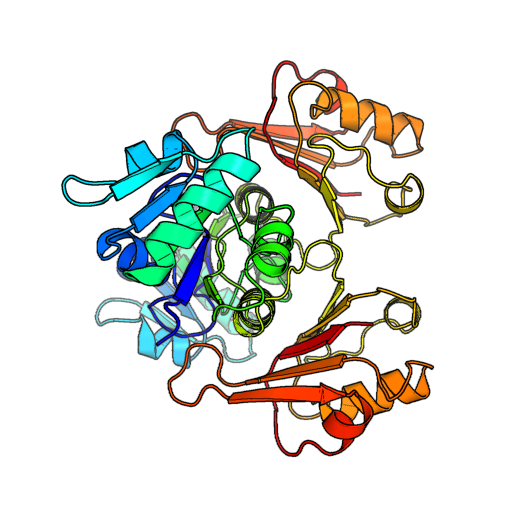B 1 48 ? -3.844 12.016 25.219 1 98.56 48 GLU B C 1
ATOM 1988 O O . GLU B 1 48 ? -3.135 12.242 24.234 1 98.56 48 GLU B O 1
ATOM 1993 N N . MET B 1 49 ? -5.137 11.656 25.172 1 98.38 49 MET B N 1
ATOM 1994 C CA . MET B 1 49 ? -5.719 11.266 23.891 1 98.38 49 MET B CA 1
ATOM 1995 C C . MET B 1 49 ? -6.73 12.305 23.422 1 98.38 49 MET B C 1
ATOM 1997 O O . MET B 1 49 ? -7.398 12.945 24.234 1 98.38 49 MET B O 1
ATOM 2001 N N . TYR B 1 50 ? -6.812 12.492 22.141 1 98.12 50 TYR B N 1
ATOM 2002 C CA . TYR B 1 50 ? -7.82 13.352 21.531 1 98.12 50 TYR B CA 1
ATOM 2003 C C . TYR B 1 50 ? -8.43 12.672 20.312 1 98.12 50 TYR B C 1
ATOM 2005 O O . TYR B 1 50 ? -7.711 12.219 19.422 1 98.12 50 TYR B O 1
ATOM 2013 N N . PRO B 1 51 ? -9.75 12.586 20.188 1 97.25 51 PRO B N 1
ATOM 2014 C CA . PRO B 1 51 ? -10.406 11.922 19.062 1 97.25 51 PRO B CA 1
ATOM 2015 C C . PRO B 1 51 ? -10.531 12.828 17.828 1 97.25 51 PRO B C 1
ATOM 2017 O O . PRO B 1 51 ? -10.719 14.039 17.969 1 97.25 51 PRO B O 1
ATOM 2020 N N . ILE B 1 52 ? -10.438 12.203 16.703 1 95.12 52 ILE B N 1
ATOM 2021 C CA . ILE B 1 52 ? -10.766 12.898 15.461 1 95.12 52 ILE B CA 1
ATOM 2022 C C . ILE B 1 52 ? -12.281 12.961 15.297 1 95.12 52 ILE B C 1
ATOM 2024 O O . ILE B 1 52 ? -12.938 11.922 15.156 1 95.12 52 ILE B O 1
ATOM 2028 N N . THR B 1 53 ? -13.047 14.055 15.484 1 85.88 53 THR B N 1
ATOM 2029 C CA . THR B 1 53 ? -14.5 14.18 15.477 1 85.88 53 THR B CA 1
ATOM 2030 C C . THR B 1 53 ? -14.961 15.047 14.305 1 85.88 53 THR B C 1
ATOM 2032 O O . THR B 1 53 ? -16.156 15.312 14.156 1 85.88 53 THR B O 1
ATOM 2035 N N . GLY B 1 54 ? -14.484 15.391 13.328 1 81.12 54 GLY B N 1
ATOM 2036 C CA . GLY B 1 54 ? -14.836 16.297 12.242 1 81.12 54 GLY B CA 1
ATOM 2037 C C . GLY B 1 54 ? -14.547 17.75 12.555 1 81.12 54 GLY B C 1
ATOM 2038 O O . GLY B 1 54 ? -14.5 18.578 11.656 1 81.12 54 GLY B O 1
ATOM 2039 N N . LYS B 1 55 ? -14.477 18.156 13.742 1 89.5 55 LYS B N 1
ATOM 2040 C CA . LYS B 1 55 ? -14.078 19.5 14.133 1 89.5 55 LYS B CA 1
ATOM 2041 C C . LYS B 1 55 ? -12.562 19.656 14.109 1 89.5 55 LYS B C 1
ATOM 2043 O O . LYS B 1 55 ? -11.922 19.766 15.156 1 89.5 55 LYS B O 1
ATOM 2048 N N . LEU B 1 56 ? -11.984 19.859 12.992 1 92.94 56 LEU B N 1
ATOM 2049 C CA . LEU B 1 56 ? -10.539 19.797 12.789 1 92.94 56 LEU B CA 1
ATOM 2050 C C . LEU B 1 56 ? -9.844 21 13.406 1 92.94 56 LEU B C 1
ATOM 2052 O O . LEU B 1 56 ? -8.688 20.906 13.828 1 92.94 56 LEU B O 1
ATOM 2056 N N . SER B 1 57 ? -10.586 22.125 13.555 1 94.38 57 SER B N 1
ATOM 2057 C CA . SER B 1 57 ? -9.984 23.312 14.156 1 94.38 57 SER B CA 1
ATOM 2058 C C . SER B 1 57 ? -9.648 23.078 15.625 1 94.38 57 SER B C 1
ATOM 2060 O O . SER B 1 57 ? -8.578 23.469 16.094 1 94.38 57 SER B O 1
ATOM 2062 N N . LEU B 1 58 ? -10.562 22.453 16.297 1 96.06 58 LEU B N 1
ATOM 2063 C CA . LEU B 1 58 ? -10.32 22.141 17.703 1 96.06 58 LEU B CA 1
ATOM 2064 C C . LEU B 1 58 ? -9.195 21.125 17.844 1 96.06 58 LEU B C 1
ATOM 2066 O O . LEU B 1 58 ? -8.359 21.25 18.75 1 96.06 58 LEU B O 1
ATOM 2070 N N . LEU B 1 59 ? -9.211 20.141 17.016 1 97.19 59 LEU B N 1
ATOM 2071 C CA . LEU B 1 59 ? -8.117 19.172 17 1 97.19 59 LEU B CA 1
ATOM 2072 C C . LEU B 1 59 ? -6.777 19.875 16.797 1 97.19 59 LEU B C 1
ATOM 2074 O O . LEU B 1 59 ? -5.801 19.562 17.484 1 97.19 59 LEU B O 1
ATOM 2078 N N . ALA B 1 60 ? -6.758 20.812 15.891 1 97.19 60 ALA B N 1
ATOM 2079 C CA . ALA B 1 60 ? -5.531 21.547 15.578 1 97.19 60 ALA B CA 1
ATOM 2080 C C . ALA B 1 60 ? -5.02 22.297 16.797 1 97.19 60 ALA B C 1
ATOM 2082 O O . ALA B 1 60 ? -3.822 22.281 17.094 1 97.19 60 ALA B O 1
ATOM 2083 N N . ASP B 1 61 ? -5.934 22.984 17.469 1 97.25 61 ASP B N 1
ATOM 2084 C CA . ASP B 1 61 ? -5.559 23.75 18.656 1 97.25 61 ASP B CA 1
ATOM 2085 C C . ASP B 1 61 ? -4.949 22.828 19.719 1 97.25 61 ASP B C 1
ATOM 2087 O O . ASP B 1 61 ? -3.922 23.172 20.312 1 97.25 61 ASP B O 1
ATOM 2091 N N . TRP B 1 62 ? -5.594 21.766 19.922 1 97.88 62 TRP B N 1
ATOM 2092 C CA . TRP B 1 62 ? -5.105 20.812 20.891 1 97.88 62 TRP B CA 1
ATOM 2093 C C . TRP B 1 62 ? -3.717 20.297 20.516 1 97.88 62 TRP B C 1
ATOM 2095 O O . TRP B 1 62 ? -2.818 20.25 21.359 1 97.88 62 TRP B O 1
ATOM 2105 N N . MET B 1 63 ? -3.529 19.922 19.312 1 98.12 63 MET B N 1
ATOM 2106 C CA . MET B 1 63 ? -2.26 19.375 18.828 1 98.12 63 MET B CA 1
ATOM 2107 C C . MET B 1 63 ? -1.156 20.422 18.922 1 98.12 63 MET B C 1
ATOM 2109 O O . MET B 1 63 ? -0.007 20.109 19.219 1 98.12 63 MET B O 1
ATOM 2113 N N . GLU B 1 64 ? -1.465 21.672 18.609 1 97.5 64 GLU B N 1
ATOM 2114 C CA . GLU B 1 64 ? -0.483 22.75 18.734 1 97.5 64 GLU B CA 1
ATOM 2115 C C . GLU B 1 64 ? 0.05 22.875 20.156 1 97.5 64 GLU B C 1
ATOM 2117 O O . GLU B 1 64 ? 1.255 23.031 20.359 1 97.5 64 GLU B O 1
ATOM 2122 N N . SER B 1 65 ? -0.851 22.844 21.016 1 97.5 65 SER B N 1
ATOM 2123 C CA . SER B 1 65 ? -0.462 22.906 22.422 1 97.5 65 SER B CA 1
ATOM 2124 C C . SER B 1 65 ? 0.372 21.688 22.812 1 97.5 65 SER B C 1
ATOM 2126 O O . SER B 1 65 ? 1.379 21.828 23.516 1 97.5 65 SER B O 1
ATOM 2128 N N . ALA B 1 66 ? -0.003 20.516 22.391 1 98.31 66 ALA B N 1
ATOM 2129 C CA . ALA B 1 66 ? 0.69 19.266 22.719 1 98.31 66 ALA B CA 1
ATOM 2130 C C . ALA B 1 66 ? 2.098 19.25 22.125 1 98.31 66 ALA B C 1
ATOM 2132 O O . ALA B 1 66 ? 3.049 18.828 22.781 1 98.31 66 ALA B O 1
ATOM 2133 N N . LEU B 1 67 ? 2.234 19.766 20.922 1 98.25 67 LEU B N 1
ATOM 2134 C CA . LEU B 1 67 ? 3.506 19.75 20.203 1 98.25 67 LEU B CA 1
ATOM 2135 C C . LEU B 1 67 ? 4.512 20.688 20.859 1 98.25 67 LEU B C 1
ATOM 2137 O O . LEU B 1 67 ? 5.711 20.609 20.578 1 98.25 67 LEU B O 1
ATOM 2141 N N . LYS B 1 68 ? 4.059 21.625 21.672 1 97.31 68 LYS B N 1
ATOM 2142 C CA . LYS B 1 68 ? 4.961 22.484 22.453 1 97.31 68 LYS B CA 1
ATOM 2143 C C . LYS B 1 68 ? 5.598 21.703 23.594 1 97.31 68 LYS B C 1
ATOM 2145 O O . LYS B 1 68 ? 6.594 22.141 24.172 1 97.31 68 LYS B O 1
ATOM 2150 N N . LYS B 1 69 ? 5.031 20.578 23.875 1 97.62 69 LYS B N 1
ATOM 2151 C CA . LYS B 1 69 ? 5.453 19.844 25.062 1 97.62 69 LYS B CA 1
ATOM 2152 C C . LYS B 1 69 ? 6.164 18.547 24.672 1 97.62 69 LYS B C 1
ATOM 2154 O O . LYS B 1 69 ? 7.133 18.141 25.328 1 97.62 69 LYS B O 1
ATOM 2159 N N . ASP B 1 70 ? 5.68 17.875 23.656 1 98.12 70 ASP B N 1
ATOM 2160 C CA . ASP B 1 70 ? 6.215 16.578 23.25 1 98.12 70 ASP B CA 1
ATOM 2161 C C . ASP B 1 70 ? 5.785 16.234 21.828 1 98.12 70 ASP B C 1
ATOM 2163 O O . ASP B 1 70 ? 5.012 16.969 21.203 1 98.12 70 ASP B O 1
ATOM 2167 N N . ASP B 1 71 ? 6.32 15.078 21.312 1 98.62 71 ASP B N 1
ATOM 2168 C CA . ASP B 1 71 ? 5.852 14.547 20.031 1 98.62 71 ASP B CA 1
ATOM 2169 C C . ASP B 1 71 ? 4.375 14.164 20.109 1 98.62 71 ASP B C 1
ATOM 2171 O O . ASP B 1 71 ? 3.877 13.797 21.172 1 98.62 71 ASP B O 1
ATOM 2175 N N . VAL B 1 72 ? 3.717 14.312 19.016 1 98.81 72 VAL B N 1
ATOM 2176 C CA . VAL B 1 72 ? 2.322 13.906 18.891 1 98.81 72 VAL B CA 1
ATOM 2177 C C . VAL B 1 72 ? 2.197 12.812 17.828 1 98.81 72 VAL B C 1
ATOM 2179 O O . VAL B 1 72 ? 2.736 12.938 16.734 1 98.81 72 VAL B O 1
ATOM 2182 N N . VAL B 1 73 ? 1.528 11.727 18.188 1 98.94 73 VAL B N 1
ATOM 2183 C CA . VAL B 1 73 ? 1.271 10.648 17.234 1 98.94 73 VAL B CA 1
ATOM 2184 C C . VAL B 1 73 ? -0.187 10.695 16.781 1 98.94 73 VAL B C 1
ATOM 2186 O O . VAL B 1 73 ? -1.101 10.703 17.625 1 98.94 73 VAL B O 1
ATOM 2189 N N . VAL B 1 74 ? -0.388 10.766 15.508 1 98.94 74 VAL B N 1
ATOM 2190 C CA . VAL B 1 74 ? -1.717 10.719 14.914 1 98.94 74 VAL B CA 1
ATOM 2191 C C . VAL B 1 74 ? -1.918 9.391 14.195 1 98.94 74 VAL B C 1
ATOM 2193 O O . VAL B 1 74 ? -1.224 9.086 13.219 1 98.94 74 VAL B O 1
ATOM 2196 N N . MET B 1 75 ? -2.898 8.609 14.68 1 98.88 75 MET B N 1
ATOM 2197 C CA . MET B 1 75 ? -3.254 7.352 14.031 1 98.88 75 MET B CA 1
ATOM 2198 C C . MET B 1 75 ? -4.293 7.574 12.938 1 98.88 75 MET B C 1
ATOM 2200 O O . MET B 1 75 ? -5.309 8.234 13.164 1 98.88 75 MET B O 1
ATOM 2204 N N . VAL B 1 76 ? -4.008 7.043 11.812 1 98.44 76 VAL B N 1
ATOM 2205 C CA . VAL B 1 76 ? -5.027 7.043 10.773 1 98.44 76 VAL B CA 1
ATOM 2206 C C . VAL B 1 76 ? -5.262 5.613 10.281 1 98.44 76 VAL B C 1
ATOM 2208 O O . VAL B 1 76 ? -4.332 4.805 10.234 1 98.44 76 VAL B O 1
ATOM 2211 N N . SER B 1 77 ? -6.512 5.277 9.859 1 97.31 77 SER B N 1
ATOM 2212 C CA . SER B 1 77 ? -6.824 3.984 9.266 1 97.31 77 SER B CA 1
ATOM 2213 C C . SER B 1 77 ? -6.164 3.832 7.895 1 97.31 77 SER B C 1
ATOM 2215 O O . SER B 1 77 ? -6.098 4.789 7.121 1 97.31 77 SER B O 1
ATOM 2217 N N . GLY B 1 78 ? -5.723 2.646 7.641 1 98.06 78 GLY B N 1
ATOM 2218 C CA . GLY B 1 78 ? -5.074 2.381 6.363 1 98.06 78 GLY B CA 1
ATOM 2219 C C . GLY B 1 78 ? -3.695 3.002 6.254 1 98.06 78 GLY B C 1
ATOM 2220 O O . GLY B 1 78 ? -2.842 2.785 7.117 1 98.06 78 GLY B O 1
ATOM 2221 N N . ASP B 1 79 ? -3.455 3.67 5.219 1 98.69 79 ASP B N 1
ATOM 2222 C CA . ASP B 1 79 ? -2.188 4.336 4.93 1 98.69 79 ASP B CA 1
ATOM 2223 C C . ASP B 1 79 ? -2.355 5.852 4.914 1 98.69 79 ASP B C 1
ATOM 2225 O O . ASP B 1 79 ? -3.256 6.375 4.25 1 98.69 79 ASP B O 1
ATOM 2229 N N . PRO B 1 80 ? -1.438 6.613 5.59 1 98.81 80 PRO B N 1
ATOM 2230 C CA . PRO B 1 80 ? -1.529 8.07 5.609 1 98.81 80 PRO B CA 1
ATOM 2231 C C . PRO B 1 80 ? -1.45 8.688 4.215 1 98.81 80 PRO B C 1
ATOM 2233 O O . PRO B 1 80 ? -1.936 9.805 4 1 98.81 80 PRO B O 1
ATOM 2236 N N . GLY B 1 81 ? -0.896 8 3.244 1 98.25 81 GLY B N 1
ATOM 2237 C CA . GLY B 1 81 ? -0.659 8.578 1.93 1 98.25 81 GLY B CA 1
ATOM 2238 C C . GLY B 1 81 ? -1.832 8.406 0.983 1 98.25 81 GLY B C 1
ATOM 2239 O O . GLY B 1 81 ? -1.795 8.883 -0.153 1 98.25 81 GLY B O 1
ATOM 2240 N N . TYR B 1 82 ? -2.891 7.723 1.4 1 98.25 82 TYR B N 1
ATOM 2241 C CA . TYR B 1 82 ? -3.984 7.352 0.508 1 98.25 82 TYR B CA 1
ATOM 2242 C C . TYR B 1 82 ? -5.328 7.785 1.084 1 98.25 82 TYR B C 1
ATOM 2244 O O . TYR B 1 82 ? -5.887 7.102 1.945 1 98.25 82 TYR B O 1
ATOM 2252 N N . TYR B 1 83 ? -5.918 8.922 0.504 1 97.12 83 TYR B N 1
ATOM 2253 C CA . TYR B 1 83 ? -7.195 9.492 0.919 1 97.12 83 TYR B CA 1
ATOM 2254 C C . TYR B 1 83 ? -7.301 9.547 2.439 1 97.12 83 TYR B C 1
ATOM 2256 O O . TYR B 1 83 ? -8.258 9.031 3.02 1 97.12 83 TYR B O 1
ATOM 2264 N N . SER B 1 84 ? -6.352 10.172 3.045 1 96.94 84 SER B N 1
ATOM 2265 C CA . SER B 1 84 ? -6.207 10.242 4.496 1 96.94 84 SER B CA 1
ATOM 2266 C C . SER B 1 84 ? -6.02 11.68 4.965 1 96.94 84 SER B C 1
ATOM 2268 O O . SER B 1 84 ? -6.332 12.625 4.234 1 96.94 84 SER B O 1
ATOM 2270 N N . LEU B 1 85 ? -5.602 11.875 6.23 1 97.25 85 LEU B N 1
ATOM 2271 C CA . LEU B 1 85 ? -5.539 13.156 6.918 1 97.25 85 LEU B CA 1
ATOM 2272 C C . LEU B 1 85 ? -4.211 13.859 6.645 1 97.25 85 LEU B C 1
ATOM 2274 O O . LEU B 1 85 ? -4.055 15.039 6.957 1 97.25 85 LEU B O 1
ATOM 2278 N N . LEU B 1 86 ? -3.279 13.219 5.961 1 98.38 86 LEU B N 1
ATOM 2279 C CA . LEU B 1 86 ? -1.901 13.68 5.84 1 98.38 86 LEU B CA 1
ATOM 2280 C C . LEU B 1 86 ? -1.838 15.023 5.117 1 98.38 86 LEU B C 1
ATOM 2282 O O . LEU B 1 86 ? -1.111 15.93 5.535 1 98.38 86 LEU B O 1
ATOM 2286 N N . PRO B 1 87 ? -2.627 15.211 4.012 1 97.62 87 PRO B N 1
ATOM 2287 C CA . PRO B 1 87 ? -2.562 16.516 3.35 1 97.62 87 PRO B CA 1
ATOM 2288 C C . PRO B 1 87 ? -2.934 17.672 4.281 1 97.62 87 PRO B C 1
ATOM 2290 O O . PRO B 1 87 ? -2.266 18.703 4.281 1 97.62 87 PRO B O 1
ATOM 2293 N N . TRP B 1 88 ? -3.936 17.531 5.086 1 97.75 88 TRP B N 1
ATOM 2294 C CA . TRP B 1 88 ? -4.363 18.562 6.027 1 97.75 88 TRP B CA 1
ATOM 2295 C C . TRP B 1 88 ? -3.303 18.781 7.102 1 97.75 88 TRP B C 1
ATOM 2297 O O . TRP B 1 88 ? -2.982 19.938 7.43 1 97.75 88 TRP B O 1
ATOM 2307 N N . LEU B 1 89 ? -2.766 17.734 7.652 1 98.38 89 LEU B N 1
ATOM 2308 C CA . LEU B 1 89 ? -1.756 17.812 8.703 1 98.38 89 LEU B CA 1
ATOM 2309 C C . LEU B 1 89 ? -0.514 18.547 8.203 1 98.38 89 LEU B C 1
ATOM 2311 O O . LEU B 1 89 ? 0.039 19.391 8.914 1 98.38 89 LEU B O 1
ATOM 2315 N N . LYS B 1 90 ? -0.083 18.234 7.012 1 97.81 90 LYS B N 1
ATOM 2316 C CA . LYS B 1 90 ? 1.108 18.844 6.438 1 97.81 90 LYS B CA 1
ATOM 2317 C C . LYS B 1 90 ? 0.93 20.359 6.289 1 97.81 90 LYS B C 1
ATOM 2319 O O . LYS B 1 90 ? 1.861 21.125 6.539 1 97.81 90 LYS B O 1
ATOM 2324 N N . LYS B 1 91 ? -0.271 20.688 5.816 1 97 91 LYS B N 1
ATOM 2325 C CA . LYS B 1 91 ? -0.555 22.109 5.621 1 97 91 LYS B CA 1
ATOM 2326 C C . LYS B 1 91 ? -0.637 22.844 6.961 1 97 91 LYS B C 1
ATOM 2328 O O . LYS B 1 91 ? -0.026 23.906 7.133 1 97 91 LYS B O 1
ATOM 2333 N N . ARG B 1 92 ? -1.341 22.281 7.859 1 97.06 92 ARG B N 1
ATOM 2334 C CA . ARG B 1 92 ? -1.632 22.953 9.125 1 97.06 92 ARG B CA 1
ATOM 2335 C C . ARG B 1 92 ? -0.391 23 10.008 1 97.06 92 ARG B C 1
ATOM 2337 O O . ARG B 1 92 ? -0.203 23.969 10.758 1 97.06 92 ARG B O 1
ATOM 2344 N N . PHE B 1 93 ? 0.489 22.016 9.914 1 97.56 93 PHE B N 1
ATOM 2345 C CA . PHE B 1 93 ? 1.629 21.922 10.812 1 97.56 93 PHE B CA 1
ATOM 2346 C C . PHE B 1 93 ? 2.939 22 10.039 1 97.56 93 PHE B C 1
ATOM 2348 O O . PHE B 1 93 ? 3.91 21.312 10.383 1 97.56 93 PHE B O 1
ATOM 2355 N N . ALA B 1 94 ? 2.986 22.75 9 1 95.06 94 ALA B N 1
ATOM 2356 C CA . ALA B 1 94 ? 4.129 22.891 8.102 1 95.06 94 ALA B CA 1
ATOM 2357 C C . ALA B 1 94 ? 5.367 23.375 8.859 1 95.06 94 ALA B C 1
ATOM 2359 O O . ALA B 1 94 ? 6.492 23.203 8.383 1 95.06 94 ALA B O 1
ATOM 2360 N N . GLY B 1 95 ? 5.176 23.906 10 1 95.06 95 GLY B N 1
ATOM 2361 C CA . GLY B 1 95 ? 6.293 24.406 10.781 1 95.06 95 GLY B CA 1
ATOM 2362 C C . GLY B 1 95 ? 6.926 23.344 11.664 1 95.06 95 GLY B C 1
ATOM 2363 O O . GLY B 1 95 ? 7.977 23.578 12.258 1 95.06 95 GLY B O 1
ATOM 2364 N N . ASN B 1 96 ? 6.379 22.188 11.758 1 97.25 96 ASN B N 1
ATOM 2365 C CA . ASN B 1 96 ? 6.879 21.078 12.562 1 97.25 96 ASN B CA 1
ATOM 2366 C C . ASN B 1 96 ? 7.504 20 11.688 1 97.25 96 ASN B C 1
ATOM 2368 O O . ASN B 1 96 ? 7.086 19.797 10.547 1 97.25 96 ASN B O 1
ATOM 2372 N N . PRO B 1 97 ? 8.547 19.344 12.258 1 97.88 97 PRO B N 1
ATOM 2373 C CA . PRO B 1 97 ? 8.914 18.094 11.578 1 97.88 97 PRO B CA 1
ATOM 2374 C C . PRO B 1 97 ? 7.77 17.094 11.539 1 97.88 97 PRO B C 1
ATOM 2376 O O . PRO B 1 97 ? 7.02 16.969 12.508 1 97.88 97 PRO B O 1
ATOM 2379 N N . ILE B 1 98 ? 7.633 16.453 10.406 1 98.56 98 ILE B N 1
ATOM 2380 C CA . ILE B 1 98 ? 6.594 15.438 10.25 1 98.56 98 ILE B CA 1
ATOM 2381 C C . ILE B 1 98 ? 7.223 14.117 9.82 1 98.56 98 ILE B C 1
ATOM 2383 O O . ILE B 1 98 ? 8.039 14.078 8.898 1 98.56 98 ILE B O 1
ATOM 2387 N N . GLU B 1 99 ? 6.934 13.109 10.531 1 98.75 99 GLU B N 1
ATOM 2388 C CA . GLU B 1 99 ? 7.305 11.742 10.18 1 98.75 99 GLU B CA 1
ATOM 2389 C C . GLU B 1 99 ? 6.074 10.914 9.82 1 98.75 99 GLU B C 1
ATOM 2391 O O . GLU B 1 99 ? 5.055 10.977 10.516 1 98.75 99 GLU B O 1
ATOM 2396 N N . VAL B 1 100 ? 6.199 10.203 8.734 1 98.94 100 VAL B N 1
ATOM 2397 C CA . VAL B 1 100 ? 5.082 9.383 8.281 1 98.94 100 VAL B CA 1
ATOM 2398 C C . VAL B 1 100 ? 5.48 7.906 8.312 1 98.94 100 VAL B C 1
ATOM 2400 O O . VAL B 1 100 ? 6.547 7.531 7.828 1 98.94 100 VAL B O 1
ATOM 2403 N N . ILE B 1 101 ? 4.699 7.102 8.922 1 98.94 101 ILE B N 1
ATOM 2404 C CA . ILE B 1 101 ? 4.812 5.645 8.898 1 98.94 101 ILE B CA 1
ATOM 2405 C C . ILE B 1 101 ? 3.689 5.055 8.047 1 98.94 101 ILE B C 1
ATOM 2407 O O . ILE B 1 101 ? 2.508 5.223 8.367 1 98.94 101 ILE B O 1
ATOM 2411 N N . PRO B 1 102 ? 4.031 4.363 6.934 1 98.88 102 PRO B N 1
ATOM 2412 C CA . PRO B 1 102 ? 2.979 3.836 6.059 1 98.88 102 PRO B CA 1
ATOM 2413 C C . PRO B 1 102 ? 2.129 2.764 6.738 1 98.88 102 PRO B C 1
ATOM 2415 O O . PRO B 1 102 ? 2.436 2.346 7.859 1 98.88 102 PRO B O 1
ATOM 2418 N N . GLY B 1 103 ? 1.048 2.404 6.145 1 98.81 103 GLY B N 1
ATOM 2419 C CA . GLY B 1 103 ? 0.171 1.319 6.555 1 98.81 103 GLY B CA 1
ATOM 2420 C C . GLY B 1 103 ? -0.465 0.589 5.387 1 98.81 103 GLY B C 1
ATOM 2421 O O . GLY B 1 103 ? -0.392 1.05 4.246 1 98.81 103 GLY B O 1
ATOM 2422 N N . ILE B 1 104 ? -1.082 -0.542 5.672 1 98.81 104 ILE B N 1
ATOM 2423 C CA . ILE B 1 104 ? -1.771 -1.323 4.652 1 98.81 104 ILE B CA 1
ATOM 2424 C C . ILE B 1 104 ? -3.16 -0.739 4.402 1 98.81 104 ILE B C 1
ATOM 2426 O O . ILE B 1 104 ? -3.99 -0.691 5.312 1 98.81 104 ILE B O 1
ATOM 2430 N N . SER B 1 105 ? -3.412 -0.326 3.227 1 98.12 105 SER B N 1
ATOM 2431 C CA . SER B 1 105 ? -4.723 0.199 2.857 1 98.12 105 SER B CA 1
ATOM 2432 C C . SER B 1 105 ? -5.754 -0.919 2.746 1 98.12 105 SER B C 1
ATOM 2434 O O . SER B 1 105 ? -5.41 -2.059 2.426 1 98.12 105 SER B O 1
ATOM 2436 N N . SER B 1 106 ? -7 -0.527 2.967 1 98.06 106 SER B N 1
ATOM 2437 C CA . SER B 1 106 ? -8.078 -1.486 2.748 1 98.06 106 SER B CA 1
ATOM 2438 C C . SER B 1 106 ? -8.117 -1.945 1.294 1 98.06 106 SER B C 1
ATOM 2440 O O . SER B 1 106 ? -8.492 -3.084 1.009 1 98.06 106 SER B O 1
ATOM 2442 N N . VAL B 1 107 ? -7.68 -1.104 0.369 1 98.38 107 VAL B N 1
ATOM 2443 C CA . VAL B 1 107 ? -7.648 -1.462 -1.045 1 98.38 107 VAL B CA 1
ATOM 2444 C C . VAL B 1 107 ? -6.621 -2.566 -1.275 1 98.38 107 VAL B C 1
ATOM 2446 O O . VAL B 1 107 ? -6.91 -3.566 -1.937 1 98.38 107 VAL B O 1
ATOM 2449 N N . GLN B 1 108 ? -5.418 -2.424 -0.724 1 98.38 108 GLN B N 1
ATOM 2450 C CA . GLN B 1 108 ? -4.41 -3.479 -0.798 1 98.38 108 GLN B CA 1
ATOM 2451 C C . GLN B 1 108 ? -4.941 -4.789 -0.223 1 98.38 108 GLN B C 1
ATOM 2453 O O . GLN B 1 108 ? -4.734 -5.855 -0.803 1 98.38 108 GLN B O 1
ATOM 2458 N N . SER B 1 109 ? -5.57 -4.637 0.905 1 98.69 109 SER B N 1
ATOM 2459 C CA . SER B 1 109 ? -6.125 -5.801 1.587 1 98.69 109 SER B CA 1
ATOM 2460 C C . SER B 1 109 ? -7.18 -6.492 0.732 1 98.69 109 SER B C 1
ATOM 2462 O O . SER B 1 109 ? -7.238 -7.723 0.678 1 98.69 109 SER B O 1
ATOM 2464 N N . ALA B 1 110 ? -8.008 -5.723 0.094 1 98.75 110 ALA B N 1
ATOM 2465 C CA . ALA B 1 110 ? -9.055 -6.285 -0.758 1 98.75 110 ALA B CA 1
ATOM 2466 C C . ALA B 1 110 ? -8.453 -7.074 -1.915 1 98.75 110 ALA B C 1
ATOM 2468 O O . ALA B 1 110 ? -8.867 -8.203 -2.188 1 98.75 110 ALA B O 1
ATOM 2469 N N . PHE B 1 111 ? -7.457 -6.516 -2.592 1 98.81 111 PHE B N 1
ATOM 2470 C CA . PHE B 1 111 ? -6.777 -7.219 -3.674 1 98.81 111 PHE B CA 1
ATOM 2471 C C . PHE B 1 111 ? -6.152 -8.508 -3.17 1 98.81 111 PHE B C 1
ATOM 2473 O O . PHE B 1 111 ? -6.211 -9.539 -3.844 1 98.81 111 PHE B O 1
ATOM 2480 N N . ALA B 1 112 ? -5.52 -8.438 -2.004 1 98.75 112 ALA B N 1
ATOM 2481 C CA . ALA B 1 112 ? -4.914 -9.633 -1.417 1 98.75 112 ALA B CA 1
ATOM 2482 C C . ALA B 1 112 ? -5.965 -10.703 -1.137 1 98.75 112 ALA B C 1
ATOM 2484 O O . ALA B 1 112 ? -5.766 -11.875 -1.458 1 98.75 112 ALA B O 1
ATOM 2485 N N . LEU B 1 113 ? -7.098 -10.281 -0.554 1 98.44 113 LEU B N 1
ATOM 2486 C CA . LEU B 1 113 ? -8.172 -11.195 -0.179 1 98.44 113 LEU B CA 1
ATOM 2487 C C . LEU B 1 113 ? -8.68 -11.961 -1.395 1 98.44 113 LEU B C 1
ATOM 2489 O O . LEU B 1 113 ? -9.023 -13.141 -1.292 1 98.44 113 LEU B O 1
ATOM 2493 N N . ILE B 1 114 ? -8.688 -11.344 -2.521 1 98.31 114 ILE B N 1
ATOM 2494 C CA . ILE B 1 114 ? -9.234 -12 -3.701 1 98.31 114 ILE B CA 1
ATOM 2495 C C . ILE B 1 114 ? -8.102 -12.5 -4.586 1 98.31 114 ILE B C 1
ATOM 2497 O O . ILE B 1 114 ? -8.32 -12.852 -5.75 1 98.31 114 ILE B O 1
ATOM 2501 N N . THR B 1 115 ? -6.855 -12.492 -4.133 1 98.19 115 THR B N 1
ATOM 2502 C CA . THR B 1 115 ? -5.66 -13.047 -4.762 1 98.19 115 THR B CA 1
ATOM 2503 C C . THR B 1 115 ? -5.426 -12.414 -6.129 1 98.19 115 THR B C 1
ATOM 2505 O O . THR B 1 115 ? -5.121 -13.109 -7.102 1 98.19 115 THR B O 1
ATOM 2508 N N . GLU B 1 116 ? -5.621 -11.094 -6.203 1 98.06 116 GLU B N 1
ATOM 2509 C CA . GLU B 1 116 ? -5.457 -10.367 -7.457 1 98.06 116 GLU B CA 1
ATOM 2510 C C . GLU B 1 116 ? -4.316 -9.359 -7.363 1 98.06 116 GLU B C 1
ATOM 2512 O O . GLU B 1 116 ? -4.273 -8.547 -6.434 1 98.06 116 GLU B O 1
ATOM 2517 N N . PRO B 1 117 ? -3.371 -9.438 -8.297 1 98.12 117 PRO B N 1
ATOM 2518 C CA . PRO B 1 117 ? -2.391 -8.352 -8.344 1 98.12 117 PRO B CA 1
ATOM 2519 C C . PRO B 1 117 ? -3.031 -6.992 -8.602 1 98.12 117 PRO B C 1
ATOM 2521 O O . PRO B 1 117 ? -4.035 -6.902 -9.32 1 98.12 117 PRO B O 1
ATOM 2524 N N . TRP B 1 118 ? -2.41 -5.918 -8.055 1 97.94 118 TRP B N 1
ATOM 2525 C CA . TRP B 1 118 ? -3.047 -4.617 -8.219 1 97.94 118 TRP B CA 1
ATOM 2526 C C . TRP B 1 118 ? -2.17 -3.684 -9.047 1 97.94 118 TRP B C 1
ATOM 2528 O O . TRP B 1 118 ? -2.539 -2.533 -9.297 1 97.94 118 TRP B O 1
ATOM 2538 N N . GLN B 1 119 ? -0.952 -4.168 -9.492 1 95.62 119 GLN B N 1
ATOM 2539 C CA . GLN B 1 119 ? -0.145 -3.314 -10.359 1 95.62 119 GLN B CA 1
ATOM 2540 C C . GLN B 1 119 ? -0.941 -2.861 -11.586 1 95.62 119 GLN B C 1
ATOM 2542 O O . GLN B 1 119 ? -1.632 -3.664 -12.211 1 95.62 119 GLN B O 1
ATOM 2547 N N . GLY B 1 120 ? -0.953 -1.543 -11.812 1 94.19 120 GLY B N 1
ATOM 2548 C CA . GLY B 1 120 ? -1.678 -0.99 -12.945 1 94.19 120 GLY B CA 1
ATOM 2549 C C . GLY B 1 120 ? -3.113 -0.631 -12.617 1 94.19 120 GLY B C 1
ATOM 2550 O O . GLY B 1 120 ? -3.807 -0.011 -13.43 1 94.19 120 GLY B O 1
ATOM 2551 N N . ALA B 1 121 ? -3.625 -1.038 -11.461 1 97.19 121 ALA B N 1
ATOM 2552 C CA . ALA B 1 121 ? -4.996 -0.716 -11.07 1 97.19 121 ALA B CA 1
ATOM 2553 C C . ALA B 1 121 ? -5.125 0.756 -10.688 1 97.19 121 ALA B C 1
ATOM 2555 O O . ALA B 1 121 ? -4.199 1.343 -10.125 1 97.19 121 ALA B O 1
ATOM 2556 N N . LEU B 1 122 ? -6.25 1.343 -10.984 1 96.75 122 LEU B N 1
ATOM 2557 C CA . LEU B 1 122 ? -6.57 2.695 -10.539 1 96.75 122 LEU B CA 1
ATOM 2558 C C . LEU B 1 122 ? -7.297 2.672 -9.203 1 96.75 122 LEU B C 1
ATOM 2560 O O . LEU B 1 122 ? -8.328 2.012 -9.062 1 96.75 122 LEU B O 1
ATOM 2564 N N . TRP B 1 123 ? -6.742 3.309 -8.219 1 97.69 123 TRP B N 1
ATOM 2565 C CA . TRP B 1 123 ? -7.336 3.412 -6.887 1 97.69 123 TRP B CA 1
ATOM 2566 C C . TRP B 1 123 ? -8.086 4.734 -6.727 1 97.69 123 TRP B C 1
ATOM 2568 O O . TRP B 1 123 ? -7.477 5.805 -6.777 1 97.69 123 TRP B O 1
ATOM 2578 N N . LEU B 1 124 ? -9.406 4.668 -6.516 1 97.81 124 LEU B N 1
ATOM 2579 C CA . LEU B 1 124 ? -10.234 5.859 -6.422 1 97.81 124 LEU B CA 1
ATOM 2580 C C . LEU B 1 124 ? -11.125 5.809 -5.188 1 97.81 124 LEU B C 1
ATOM 2582 O O . LEU B 1 124 ? -11.055 4.855 -4.406 1 97.81 124 LEU B O 1
ATOM 2586 N N . SER B 1 125 ? -11.789 6.898 -4.926 1 97.31 125 SER B N 1
ATOM 2587 C CA . SER B 1 125 ? -12.68 6.961 -3.77 1 97.31 125 SER B CA 1
ATOM 2588 C C . SER B 1 125 ? -14.023 7.574 -4.137 1 97.31 125 SER B C 1
ATOM 2590 O O . SER B 1 125 ? -14.078 8.602 -4.816 1 97.31 125 SER B O 1
ATOM 2592 N N . PHE B 1 126 ? -15.078 6.867 -3.74 1 96.31 126 PHE B N 1
ATOM 2593 C CA . PHE B 1 126 ? -16.422 7.426 -3.754 1 96.31 126 PHE B CA 1
ATOM 2594 C C . PHE B 1 126 ? -16.828 7.883 -2.359 1 96.31 126 PHE B C 1
ATOM 2596 O O . PHE B 1 126 ? -17.984 8.266 -2.143 1 96.31 126 PHE B O 1
ATOM 2603 N N . HIS B 1 127 ? -15.875 7.758 -1.413 1 93.5 127 HIS B N 1
ATOM 2604 C CA . HIS B 1 127 ? -16.156 8.164 -0.041 1 93.5 127 HIS B CA 1
ATOM 2605 C C . HIS B 1 127 ? -16.266 9.68 0.075 1 93.5 127 HIS B C 1
ATOM 2607 O O . HIS B 1 127 ? -15.242 10.375 0.124 1 93.5 127 HIS B O 1
ATOM 2613 N N . GLY B 1 128 ? -17.438 10.219 0.152 1 89.19 128 GLY B N 1
ATOM 2614 C CA . GLY B 1 128 ? -17.703 11.641 0.269 1 89.19 128 GLY B CA 1
ATOM 2615 C C . GLY B 1 128 ? -17.391 12.414 -1.001 1 89.19 128 GLY B C 1
ATOM 2616 O O . GLY B 1 128 ? -17.203 13.633 -0.967 1 89.19 128 GLY B O 1
ATOM 2617 N N . ARG B 1 129 ? -17.219 11.672 -2.129 1 90.75 129 ARG B N 1
ATOM 2618 C CA . ARG B 1 129 ? -16.891 12.281 -3.412 1 90.75 129 ARG B CA 1
ATOM 2619 C C . ARG B 1 129 ? -17.266 11.375 -4.57 1 90.75 129 ARG B C 1
ATOM 2621 O O . ARG B 1 129 ? -17.656 10.219 -4.359 1 90.75 129 ARG B O 1
ATOM 2628 N N . ILE B 1 130 ? -17.281 11.898 -5.734 1 92.75 130 ILE B N 1
ATOM 2629 C CA . ILE B 1 130 ? -17.422 11.141 -6.973 1 92.75 130 ILE B CA 1
ATOM 2630 C C . ILE B 1 130 ? -16.234 11.398 -7.879 1 92.75 130 ILE B C 1
ATOM 2632 O O . ILE B 1 130 ? -15.898 12.555 -8.172 1 92.75 130 ILE B O 1
ATOM 2636 N N . PRO B 1 131 ? -15.5 10.336 -8.266 1 95.94 131 PRO B N 1
ATOM 2637 C CA . PRO B 1 131 ? -14.352 10.531 -9.148 1 95.94 131 PRO B CA 1
ATOM 2638 C C . PRO B 1 131 ? -14.742 11.156 -10.492 1 95.94 131 PRO B C 1
ATOM 2640 O O . PRO B 1 131 ? -15.922 11.148 -10.859 1 95.94 131 PRO B O 1
ATOM 2643 N N . ASP B 1 132 ? -13.75 11.688 -11.188 1 94.12 132 ASP B N 1
ATOM 2644 C CA . ASP B 1 132 ? -13.969 12.234 -12.523 1 94.12 132 ASP B CA 1
ATOM 2645 C C . ASP B 1 132 ? -14.422 11.141 -13.492 1 94.12 132 ASP B C 1
ATOM 2647 O O . ASP B 1 132 ? -13.844 10.055 -13.523 1 94.12 132 ASP B O 1
ATOM 2651 N N . ASP B 1 133 ? -15.344 11.469 -14.328 1 94.44 133 ASP B N 1
ATOM 2652 C CA . ASP B 1 133 ? -15.922 10.523 -15.273 1 94.44 133 ASP B CA 1
ATOM 2653 C C . ASP B 1 133 ? -14.844 9.945 -16.188 1 94.44 133 ASP B C 1
ATOM 2655 O O . ASP B 1 133 ? -14.93 8.781 -16.594 1 94.44 133 ASP B O 1
ATOM 2659 N N . GLU B 1 134 ? -13.922 10.75 -16.531 1 93.69 134 GLU B N 1
ATOM 2660 C CA . GLU B 1 134 ? -12.867 10.312 -17.438 1 93.69 134 GLU B CA 1
ATOM 2661 C C . GLU B 1 134 ? -12.07 9.156 -16.844 1 93.69 134 GLU B C 1
ATOM 2663 O O . GLU B 1 134 ? -11.648 8.25 -17.562 1 93.69 134 GLU B O 1
ATOM 2668 N N . GLN B 1 135 ? -11.914 9.156 -15.562 1 94.81 135 GLN B N 1
ATOM 2669 C CA . GLN B 1 135 ? -11.172 8.102 -14.875 1 94.81 135 GLN B CA 1
ATOM 2670 C C . GLN B 1 135 ? -11.969 6.805 -14.844 1 94.81 135 GLN B C 1
ATOM 2672 O O . GLN B 1 135 ? -11.398 5.723 -14.695 1 94.81 135 GLN B O 1
ATOM 2677 N N . LEU B 1 136 ? -13.312 6.902 -15.039 1 97.31 136 LEU B N 1
ATOM 2678 C CA . LEU B 1 136 ? -14.195 5.758 -14.836 1 97.31 136 LEU B CA 1
ATOM 2679 C C . LEU B 1 136 ? -14.555 5.105 -16.156 1 97.31 136 LEU B C 1
ATOM 2681 O O . LEU B 1 136 ? -15.305 4.133 -16.203 1 97.31 136 LEU B O 1
ATOM 2685 N N . ARG B 1 137 ? -14.008 5.582 -17.234 1 96.25 137 ARG B N 1
ATOM 2686 C CA . ARG B 1 137 ? -14.32 5.039 -18.547 1 96.25 137 ARG B CA 1
ATOM 2687 C C . ARG B 1 137 ? -13.82 3.604 -18.672 1 96.25 137 ARG B C 1
ATOM 2689 O O . ARG B 1 137 ? -12.734 3.271 -18.203 1 96.25 137 ARG B O 1
ATOM 2696 N N . TYR B 1 138 ? -14.562 2.797 -19.422 1 97.5 138 TYR B N 1
ATOM 2697 C CA . TYR B 1 138 ? -14.188 1.401 -19.625 1 97.5 138 TYR B CA 1
ATOM 2698 C C . TYR B 1 138 ? -13.023 1.28 -20.594 1 97.5 138 TYR B C 1
ATOM 2700 O O . TYR B 1 138 ? -12.984 1.966 -21.625 1 97.5 138 TYR B O 1
ATOM 2708 N N . GLU B 1 139 ? -12.109 0.541 -20.25 1 95.62 139 GLU B N 1
ATOM 2709 C CA . GLU B 1 139 ? -11.055 0.017 -21.109 1 95.62 139 GLU B CA 1
ATOM 2710 C C . GLU B 1 139 ? -10.789 -1.458 -20.812 1 95.62 139 GLU B C 1
ATOM 2712 O O . GLU B 1 139 ? -10.742 -1.871 -19.656 1 95.62 139 GLU B O 1
ATOM 2717 N N . LYS B 1 140 ? -10.672 -2.266 -21.891 1 96.25 140 LYS B N 1
ATOM 2718 C CA . LYS B 1 140 ? -10.43 -3.691 -21.703 1 96.25 140 LYS B CA 1
ATOM 2719 C C . LYS B 1 140 ? -9.188 -3.926 -20.844 1 96.25 140 LYS B C 1
ATOM 2721 O O . LYS B 1 140 ? -8.125 -3.359 -21.094 1 96.25 140 LYS B O 1
ATOM 2726 N N . GLY B 1 141 ? -9.312 -4.66 -19.812 1 95.5 141 GLY B N 1
ATOM 2727 C CA . GLY B 1 141 ? -8.195 -5.02 -18.953 1 95.5 141 GLY B CA 1
ATOM 2728 C C . GLY B 1 141 ? -7.992 -4.051 -17.797 1 95.5 141 GLY B C 1
ATOM 2729 O O . GLY B 1 141 ? -7.172 -4.293 -16.922 1 95.5 141 GLY B O 1
ATOM 2730 N N . LYS B 1 142 ? -8.734 -2.939 -17.828 1 96.81 142 LYS B N 1
ATOM 2731 C CA . LYS B 1 142 ? -8.625 -1.93 -16.781 1 96.81 142 LYS B CA 1
ATOM 2732 C C . LYS B 1 142 ? -9.102 -2.477 -15.43 1 96.81 142 LYS B C 1
ATOM 2734 O O . LYS B 1 142 ? -10.164 -3.094 -15.352 1 96.81 142 LYS B O 1
ATOM 2739 N N . LYS B 1 143 ? -8.328 -2.338 -14.453 1 98.06 143 LYS B N 1
ATOM 2740 C CA . LYS B 1 143 ? -8.648 -2.73 -13.086 1 98.06 143 LYS B CA 1
ATOM 2741 C C . LYS B 1 143 ? -8.773 -1.51 -12.18 1 98.06 143 LYS B C 1
ATOM 2743 O O . LYS B 1 143 ? -7.969 -0.58 -12.266 1 98.06 143 LYS B O 1
ATOM 2748 N N . MET B 1 144 ? -9.859 -1.434 -11.328 1 98.31 144 MET B N 1
ATOM 2749 C CA . MET B 1 144 ? -10.078 -0.309 -10.422 1 98.31 144 MET B CA 1
ATOM 2750 C C . MET B 1 144 ? -10.477 -0.797 -9.031 1 98.31 144 MET B C 1
ATOM 2752 O O . MET B 1 144 ? -11.008 -1.898 -8.891 1 98.31 144 MET B O 1
ATOM 2756 N N . ALA B 1 145 ? -10.211 -0.03 -8.117 1 98.62 145 ALA B N 1
ATOM 2757 C CA . ALA B 1 145 ? -10.711 -0.217 -6.754 1 98.62 145 ALA B CA 1
ATOM 2758 C C . ALA B 1 145 ? -11.266 1.087 -6.188 1 98.62 145 ALA B C 1
ATOM 2760 O O . ALA B 1 145 ? -10.742 2.168 -6.473 1 98.62 145 ALA B O 1
ATOM 2761 N N . PHE B 1 146 ? -12.312 0.984 -5.359 1 98.44 146 PHE B N 1
ATOM 2762 C CA . PHE B 1 146 ? -13.008 2.156 -4.836 1 98.44 146 PHE B CA 1
ATOM 2763 C C . PHE B 1 146 ? -13.203 2.041 -3.328 1 98.44 146 PHE B C 1
ATOM 2765 O O . PHE B 1 146 ? -13.695 1.026 -2.836 1 98.44 146 PHE B O 1
ATOM 2772 N N . LEU B 1 147 ? -12.742 3.055 -2.623 1 98.25 147 LEU B N 1
ATOM 2773 C CA . LEU B 1 147 ? -13.32 3.26 -1.298 1 98.25 147 LEU B CA 1
ATOM 2774 C C . LEU B 1 147 ? -14.766 3.734 -1.401 1 98.25 147 LEU B C 1
ATOM 2776 O O . LEU B 1 147 ? -15.086 4.562 -2.254 1 98.25 147 LEU B O 1
ATOM 2780 N N . THR B 1 148 ? -15.617 3.215 -0.507 1 97.88 148 THR B N 1
ATOM 2781 C CA . THR B 1 148 ? -17.031 3.52 -0.649 1 97.88 148 THR B CA 1
ATOM 2782 C C . THR B 1 148 ? -17.578 4.184 0.615 1 97.88 148 THR B C 1
ATOM 2784 O O . THR B 1 148 ? -16.844 4.363 1.59 1 97.88 148 THR B O 1
ATOM 2787 N N . ASP B 1 149 ? -18.75 4.68 0.558 1 95.81 149 ASP B N 1
ATOM 2788 C CA . ASP B 1 149 ? -19.516 5.098 1.731 1 95.81 149 ASP B CA 1
ATOM 2789 C C . ASP B 1 149 ? -20.953 4.633 1.643 1 95.81 149 ASP B C 1
ATOM 2791 O O . ASP B 1 149 ? -21.297 3.814 0.785 1 95.81 149 ASP B O 1
ATOM 2795 N N . HIS B 1 150 ? -21.766 5.012 2.623 1 94.38 150 HIS B N 1
ATOM 2796 C CA . HIS B 1 150 ? -23.125 4.488 2.719 1 94.38 150 HIS B CA 1
ATOM 2797 C C . HIS B 1 150 ? -23.953 4.906 1.511 1 94.38 150 HIS B C 1
ATOM 2799 O O . HIS B 1 150 ? -24.812 4.148 1.054 1 94.38 150 HIS B O 1
ATOM 2805 N N . GLU B 1 151 ? -23.781 6.062 1 1 94.5 151 GLU B N 1
ATOM 2806 C CA . GLU B 1 151 ? -24.516 6.574 -0.151 1 94.5 151 GLU B CA 1
ATOM 2807 C C . GLU B 1 151 ? -23.969 5.988 -1.454 1 94.5 151 GLU B C 1
ATOM 2809 O O . GLU B 1 151 ? -24.75 5.582 -2.324 1 94.5 151 GLU B O 1
ATOM 2814 N N . HIS B 1 152 ? -22.703 5.988 -1.566 1 96.81 152 HIS B N 1
ATOM 2815 C CA . HIS B 1 152 ? -22.031 5.457 -2.742 1 96.81 152 HIS B CA 1
ATOM 2816 C C . HIS B 1 152 ? -21.438 4.074 -2.463 1 96.81 152 HIS B C 1
ATOM 2818 O O . HIS B 1 152 ? -20.219 3.891 -2.51 1 96.81 152 HIS B O 1
ATOM 2824 N N . ASN B 1 153 ? -22.375 3.168 -2.25 1 97.5 153 ASN B N 1
ATOM 2825 C CA . ASN B 1 153 ? -22 1.796 -1.928 1 97.5 153 ASN B CA 1
ATOM 2826 C C . ASN B 1 153 ? -21.734 0.975 -3.188 1 97.5 153 ASN B C 1
ATOM 2828 O O . ASN B 1 153 ? -21.875 1.477 -4.301 1 97.5 153 ASN B O 1
ATOM 2832 N N . PRO B 1 154 ? -21.281 -0.292 -3.061 1 98.38 154 PRO B N 1
ATOM 2833 C CA . PRO B 1 154 ? -20.938 -1.101 -4.227 1 98.38 154 PRO B CA 1
ATOM 2834 C C . PRO B 1 154 ? -22.062 -1.198 -5.246 1 98.38 154 PRO B C 1
ATOM 2836 O O . PRO B 1 154 ? -21.812 -1.126 -6.453 1 98.38 154 PRO B O 1
ATOM 2839 N N . SER B 1 155 ? -23.266 -1.333 -4.75 1 98.25 155 SER B N 1
ATOM 2840 C CA . SER B 1 155 ? -24.406 -1.4 -5.656 1 98.25 155 SER B CA 1
ATOM 2841 C C . SER B 1 155 ? -24.516 -0.128 -6.488 1 98.25 155 SER B C 1
ATOM 2843 O O . SER B 1 155 ? -24.672 -0.191 -7.711 1 98.25 155 SER B O 1
ATOM 2845 N N . TYR B 1 156 ? -24.438 0.987 -5.852 1 97.94 156 TYR B N 1
ATOM 2846 C CA . TYR B 1 156 ? -24.484 2.275 -6.531 1 97.94 156 TYR B CA 1
ATOM 2847 C C . TYR B 1 156 ? -23.391 2.381 -7.582 1 97.94 156 TYR B C 1
ATOM 2849 O O . TYR B 1 156 ? -23.656 2.754 -8.727 1 97.94 156 TYR B O 1
ATOM 2857 N N . ILE B 1 157 ? -22.172 2.031 -7.211 1 98.38 157 ILE B N 1
ATOM 2858 C CA . ILE B 1 157 ? -21 2.191 -8.078 1 98.38 157 ILE B CA 1
ATOM 2859 C C . ILE B 1 157 ? -21.125 1.249 -9.273 1 98.38 157 ILE B C 1
ATOM 2861 O O . ILE B 1 157 ? -20.797 1.624 -10.406 1 98.38 157 ILE B O 1
ATOM 2865 N N . ALA B 1 158 ? -21.578 0.052 -9.023 1 98.5 158 ALA B N 1
ATOM 2866 C CA . ALA B 1 158 ? -21.781 -0.901 -10.109 1 98.5 158 ALA B CA 1
ATOM 2867 C C . ALA B 1 158 ? -22.766 -0.356 -11.141 1 98.5 158 ALA B C 1
ATOM 2869 O O . ALA B 1 158 ? -22.5 -0.402 -12.344 1 98.5 158 ALA B O 1
ATOM 2870 N N . LYS B 1 159 ? -23.891 0.162 -10.68 1 98.38 159 LYS B N 1
ATOM 2871 C CA . LYS B 1 159 ? -24.891 0.758 -11.57 1 98.38 159 LYS B CA 1
ATOM 2872 C C . LYS B 1 159 ? -24.297 1.932 -12.344 1 98.38 159 LYS B C 1
ATOM 2874 O O . LYS B 1 159 ? -24.531 2.072 -13.547 1 98.38 159 LYS B O 1
ATOM 2879 N N . TYR B 1 160 ? -23.531 2.717 -11.617 1 98.25 160 TYR B N 1
ATOM 2880 C CA . TYR B 1 160 ? -22.875 3.887 -12.203 1 98.25 160 TYR B CA 1
ATOM 2881 C C . TYR B 1 160 ? -21.938 3.482 -13.328 1 98.25 160 TYR B C 1
ATOM 2883 O O . TYR B 1 160 ? -22 4.055 -14.422 1 98.25 160 TYR B O 1
ATOM 2891 N N . LEU B 1 161 ? -21.125 2.453 -13.109 1 98.44 161 LEU B N 1
ATOM 2892 C CA . LEU B 1 161 ? -20.156 1.999 -14.094 1 98.44 161 LEU B CA 1
ATOM 2893 C C . LEU B 1 161 ? -20.844 1.396 -15.312 1 98.44 161 LEU B C 1
ATOM 2895 O O . LEU B 1 161 ? -20.438 1.652 -16.453 1 98.44 161 LEU B O 1
ATOM 2899 N N . ILE B 1 162 ? -21.875 0.611 -15.07 1 98.5 162 ILE B N 1
ATOM 2900 C CA . ILE B 1 162 ? -22.609 0.012 -16.172 1 98.5 162 ILE B CA 1
ATOM 2901 C C . ILE B 1 162 ? -23.234 1.109 -17.031 1 98.5 162 ILE B C 1
ATOM 2903 O O . ILE B 1 162 ? -23.156 1.056 -18.266 1 98.5 162 ILE B O 1
ATOM 2907 N N . LYS B 1 163 ? -23.766 2.092 -16.406 1 97.62 163 LYS B N 1
ATOM 2908 C CA . LYS B 1 163 ? -24.344 3.227 -17.125 1 97.62 163 LYS B CA 1
ATOM 2909 C C . LYS B 1 163 ? -23.281 3.936 -17.969 1 97.62 163 LYS B C 1
ATOM 2911 O O . LYS B 1 163 ? -23.578 4.465 -19.031 1 97.62 163 LYS B O 1
ATOM 2916 N N . LYS B 1 164 ? -22.078 3.861 -17.531 1 96.81 164 LYS B N 1
ATOM 2917 C CA . LYS B 1 164 ? -20.969 4.531 -18.219 1 96.81 164 LYS B CA 1
ATOM 2918 C C . LYS B 1 164 ? -20.359 3.629 -19.281 1 96.81 164 LYS B C 1
ATOM 2920 O O . LYS B 1 164 ? -19.375 3.996 -19.922 1 96.81 164 LYS B O 1
ATOM 2925 N N . GLY B 1 165 ? -20.859 2.443 -19.391 1 97.38 165 GLY B N 1
ATOM 2926 C CA . GLY B 1 165 ? -20.469 1.63 -20.531 1 97.38 165 GLY B CA 1
ATOM 2927 C C . GLY B 1 165 ? -19.688 0.391 -20.141 1 97.38 165 GLY B C 1
ATOM 2928 O O . GLY B 1 165 ? -19.234 -0.365 -21.016 1 97.38 165 GLY B O 1
ATOM 2929 N N . TRP B 1 166 ? -19.5 0.122 -18.875 1 98.56 166 TRP B N 1
ATOM 2930 C CA . TRP B 1 166 ? -18.844 -1.114 -18.469 1 98.56 166 TRP B CA 1
ATOM 2931 C C . TRP B 1 166 ? -19.734 -2.322 -18.75 1 98.56 166 TRP B C 1
ATOM 2933 O O . TRP B 1 166 ? -20.938 -2.287 -18.516 1 98.56 166 TRP B O 1
ATOM 2943 N N . PRO B 1 167 ? -19.094 -3.365 -19.328 1 98.75 167 PRO B N 1
ATOM 2944 C CA . PRO B 1 167 ? -19.891 -4.582 -19.516 1 98.75 167 PRO B CA 1
ATOM 2945 C C . PRO B 1 167 ? -20.469 -5.109 -18.203 1 98.75 167 PRO B C 1
ATOM 2947 O O . PRO B 1 167 ? -19.781 -5.156 -17.188 1 98.75 167 PRO B O 1
ATOM 2950 N N . LYS B 1 168 ? -21.703 -5.531 -18.234 1 98.62 168 LYS B N 1
ATOM 2951 C CA . LYS B 1 168 ? -22.406 -6.047 -17.047 1 98.62 168 LYS B CA 1
ATOM 2952 C C . LYS B 1 168 ? -21.719 -7.301 -16.516 1 98.62 168 LYS B C 1
ATOM 2954 O O . LYS B 1 168 ? -21.844 -7.625 -15.328 1 98.62 168 LYS B O 1
ATOM 2959 N N . GLU B 1 169 ? -20.922 -7.945 -17.344 1 98.56 169 GLU B N 1
ATOM 2960 C CA . GLU B 1 169 ? -20.266 -9.203 -17 1 98.56 169 GLU B CA 1
ATOM 2961 C C . GLU B 1 169 ? -18.859 -8.961 -16.438 1 98.56 169 GLU B C 1
ATOM 2963 O O . GLU B 1 169 ? -18.141 -9.906 -16.109 1 98.56 169 GLU B O 1
ATOM 2968 N N . THR B 1 170 ? -18.5 -7.707 -16.266 1 98.75 170 THR B N 1
ATOM 2969 C CA . THR B 1 170 ? -17.188 -7.41 -15.688 1 98.75 170 THR B CA 1
ATOM 2970 C C . THR B 1 170 ? -17.094 -7.969 -14.273 1 98.75 170 THR B C 1
ATOM 2972 O O . THR B 1 170 ? -17.984 -7.773 -13.453 1 98.75 170 THR B O 1
ATOM 2975 N N . ARG B 1 171 ? -15.984 -8.672 -14 1 98.56 171 ARG B N 1
ATOM 2976 C CA . ARG B 1 171 ? -15.766 -9.258 -12.68 1 98.56 171 ARG B CA 1
ATOM 2977 C C . ARG B 1 171 ? -15.547 -8.18 -11.625 1 98.56 171 ARG B C 1
ATOM 2979 O O . ARG B 1 171 ? -14.883 -7.176 -11.891 1 98.56 171 ARG B O 1
ATOM 2986 N N . ALA B 1 172 ? -16.094 -8.375 -10.461 1 98.75 172 ALA B N 1
ATOM 2987 C CA . ALA B 1 172 ? -15.945 -7.43 -9.359 1 98.75 172 ALA B CA 1
ATOM 2988 C C . ALA B 1 172 ? -15.992 -8.141 -8.008 1 98.75 172 ALA B C 1
ATOM 2990 O O . ALA B 1 172 ? -16.391 -9.305 -7.93 1 98.75 172 ALA B O 1
ATOM 2991 N N . ALA B 1 173 ? -15.531 -7.465 -7.008 1 98.75 173 ALA B N 1
ATOM 2992 C CA . ALA B 1 173 ? -15.555 -7.973 -5.637 1 98.75 173 ALA B CA 1
ATOM 2993 C C . ALA B 1 173 ? -15.789 -6.844 -4.637 1 98.75 173 ALA B C 1
ATOM 2995 O O . ALA B 1 173 ? -15.094 -5.824 -4.668 1 98.75 173 ALA B O 1
ATOM 2996 N N . ALA B 1 174 ? -16.781 -6.996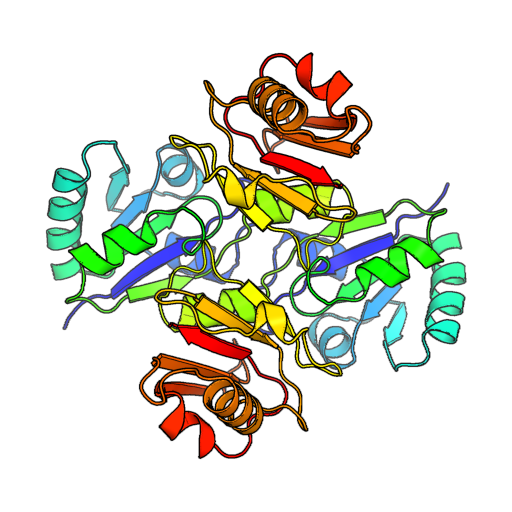 -3.809 1 98.75 174 ALA B N 1
ATOM 2997 C CA . ALA B 1 174 ? -17.047 -6.094 -2.689 1 98.75 174 ALA B CA 1
ATOM 2998 C C . ALA B 1 174 ? -16.547 -6.691 -1.377 1 98.75 174 ALA B C 1
ATOM 3000 O O . ALA B 1 174 ? -16.859 -7.836 -1.05 1 98.75 174 ALA B O 1
ATOM 3001 N N . CYS B 1 175 ? -15.734 -5.957 -0.681 1 98.62 175 CYS B N 1
ATOM 3002 C CA . CYS B 1 175 ? -15.133 -6.418 0.566 1 98.62 175 CYS B CA 1
ATOM 3003 C C . CYS B 1 175 ? -15.477 -5.477 1.716 1 98.62 175 CYS B C 1
ATOM 3005 O O . CYS B 1 175 ? -15.242 -4.273 1.627 1 98.62 175 CYS B O 1
ATOM 3007 N N . GLU B 1 176 ? -16.031 -5.984 2.832 1 97.12 176 GLU B N 1
ATOM 3008 C CA . GLU B 1 176 ? -16.344 -5.16 3.998 1 97.12 176 GLU B CA 1
ATOM 3009 C C . GLU B 1 176 ? -15.828 -5.809 5.281 1 97.12 176 GLU B C 1
ATOM 3011 O O . GLU B 1 176 ? -15.586 -7.016 5.32 1 97.12 176 GLU B O 1
ATOM 3016 N N . HIS B 1 177 ? -15.586 -4.957 6.281 1 96.56 177 HIS B N 1
ATOM 3017 C CA . HIS B 1 177 ? -15.078 -5.379 7.578 1 96.56 177 HIS B CA 1
ATOM 3018 C C . HIS B 1 177 ? -13.773 -6.16 7.43 1 96.56 177 HIS B C 1
ATOM 3020 O O . HIS B 1 177 ? -13.617 -7.234 8.016 1 96.56 177 HIS B O 1
ATOM 3026 N N . ILE B 1 178 ? -12.945 -5.609 6.523 1 96.75 178 ILE B N 1
ATOM 3027 C CA . ILE B 1 178 ? -11.695 -6.281 6.172 1 96.75 178 ILE B CA 1
ATOM 3028 C C . ILE B 1 178 ? -10.828 -6.43 7.418 1 96.75 178 ILE B C 1
ATOM 3030 O O . ILE B 1 178 ? -10.617 -5.461 8.156 1 96.75 178 ILE B O 1
ATOM 3034 N N . SER B 1 179 ? -10.305 -7.617 7.664 1 96.06 179 SER B N 1
ATOM 3035 C CA . SER B 1 179 ? -9.375 -8.039 8.703 1 96.06 179 SER B CA 1
ATOM 3036 C C . SER B 1 179 ? -10.094 -8.273 10.031 1 96.06 179 SER B C 1
ATOM 3038 O O . SER B 1 179 ? -9.477 -8.672 11.016 1 96.06 179 SER B O 1
ATOM 3040 N N . TYR B 1 180 ? -11.43 -7.973 10.078 1 95 180 TYR B N 1
ATOM 3041 C CA . TYR B 1 180 ? -12.227 -8.242 11.266 1 95 180 TYR B CA 1
ATOM 3042 C C . TYR B 1 180 ? -12.859 -9.625 11.195 1 95 180 TYR B C 1
ATOM 3044 O O . TYR B 1 180 ? -12.828 -10.281 10.156 1 95 180 TYR B O 1
ATOM 3052 N N . GLU B 1 181 ? -13.391 -10.047 12.336 1 94.56 181 GLU B N 1
ATOM 3053 C CA . GLU B 1 181 ? -14.008 -11.367 12.414 1 94.56 181 GLU B CA 1
ATOM 3054 C C . GLU B 1 181 ? -15.211 -11.469 11.484 1 94.56 181 GLU B C 1
ATOM 3056 O O . GLU B 1 181 ? -15.492 -12.539 10.938 1 94.56 181 GLU B O 1
ATOM 3061 N N . ASN B 1 182 ? -15.938 -10.391 11.281 1 95.69 182 ASN B N 1
ATOM 3062 C CA . ASN B 1 182 ? -17.125 -10.375 10.438 1 95.69 182 ASN B CA 1
ATOM 3063 C C . ASN B 1 182 ? -16.797 -9.953 9.008 1 95.69 182 ASN B C 1
ATOM 3065 O O . ASN B 1 182 ? -17.672 -9.43 8.297 1 95.69 182 ASN B O 1
ATOM 3069 N N . GLN B 1 183 ? -15.57 -10.164 8.656 1 97.38 183 GLN B N 1
ATOM 3070 C CA . GLN B 1 183 ? -15.164 -9.898 7.277 1 97.38 183 GLN B CA 1
ATOM 3071 C C . GLN B 1 183 ? -16.125 -10.555 6.289 1 97.38 183 GLN B C 1
ATOM 3073 O O . GLN B 1 183 ? -16.531 -11.703 6.477 1 97.38 183 GLN B O 1
ATOM 3078 N N . HIS B 1 184 ? -16.453 -9.812 5.23 1 96.62 184 HIS B N 1
ATOM 3079 C CA . HIS B 1 184 ? -17.375 -10.312 4.207 1 96.62 184 HIS B CA 1
ATOM 3080 C C . HIS B 1 184 ? -16.891 -9.938 2.809 1 96.62 184 HIS B C 1
ATOM 3082 O O . HIS B 1 184 ? -16.609 -8.773 2.537 1 96.62 184 HIS B O 1
ATOM 3088 N N . ILE B 1 185 ? -16.797 -10.945 1.923 1 97.5 185 ILE B N 1
ATOM 3089 C CA . ILE B 1 185 ? -16.375 -10.758 0.538 1 97.5 185 ILE B CA 1
ATOM 3090 C C . ILE B 1 185 ? -17.453 -11.297 -0.402 1 97.5 185 ILE B C 1
ATOM 3092 O O . ILE B 1 185 ? -17.891 -12.438 -0.269 1 97.5 185 ILE B O 1
ATOM 3096 N N . ASN B 1 186 ? -17.922 -10.5 -1.253 1 97.75 186 ASN B N 1
ATOM 3097 C CA . ASN B 1 186 ? -18.844 -10.906 -2.314 1 97.75 186 ASN B CA 1
ATOM 3098 C C . ASN B 1 186 ? -18.219 -10.734 -3.693 1 97.75 186 ASN B C 1
ATOM 3100 O O . ASN B 1 186 ? -17.953 -9.609 -4.133 1 97.75 186 ASN B O 1
ATOM 3104 N N . THR B 1 187 ? -17.938 -11.859 -4.301 1 97.81 187 THR B N 1
ATOM 3105 C CA . THR B 1 187 ? -17.391 -11.82 -5.652 1 97.81 187 THR B CA 1
ATOM 3106 C C . THR B 1 187 ? -18.469 -12.133 -6.684 1 97.81 187 THR B C 1
ATOM 3108 O O . THR B 1 187 ? -19.359 -12.945 -6.43 1 97.81 187 THR B O 1
ATOM 3111 N N . GLY B 1 188 ? -18.438 -11.438 -7.773 1 97.94 188 GLY B N 1
ATOM 3112 C CA . GLY B 1 188 ? -19.375 -11.648 -8.867 1 97.94 188 GLY B CA 1
ATOM 3113 C C . GLY B 1 188 ? -19.156 -10.703 -10.031 1 97.94 188 GLY B C 1
ATOM 3114 O O . GLY B 1 188 ? -18.078 -10.133 -10.18 1 97.94 188 GLY B O 1
ATOM 3115 N N . MET B 1 189 ? -20.156 -10.648 -10.844 1 98.69 189 MET B N 1
ATOM 3116 C CA . MET B 1 189 ? -20.156 -9.711 -11.961 1 98.69 189 MET B CA 1
ATOM 3117 C C . MET B 1 189 ? -20.812 -8.391 -11.562 1 98.69 189 MET B C 1
ATOM 3119 O O . MET B 1 189 ? -21.547 -8.328 -10.578 1 98.69 189 MET B O 1
ATOM 3123 N N . LEU B 1 190 ? -20.5 -7.312 -12.305 1 98.75 190 LEU B N 1
ATOM 3124 C CA . LEU B 1 190 ? -21.062 -6.008 -11.992 1 98.75 190 LEU B CA 1
ATOM 3125 C C . LEU B 1 190 ? -22.578 -6.094 -11.875 1 98.75 190 LEU B C 1
ATOM 3127 O O . LEU B 1 190 ? -23.172 -5.512 -10.961 1 98.75 190 LEU B O 1
ATOM 3131 N N . LYS B 1 191 ? -23.25 -6.824 -12.781 1 98.62 191 LYS B N 1
ATOM 3132 C CA . LYS B 1 191 ? -24.703 -6.93 -12.758 1 98.62 191 LYS B CA 1
ATOM 3133 C C . LYS B 1 191 ? -25.188 -7.523 -11.438 1 98.62 191 LYS B C 1
ATOM 3135 O O . LYS B 1 191 ? -26.266 -7.168 -10.945 1 98.62 191 LYS B O 1
ATOM 3140 N N . GLU B 1 192 ? -24.438 -8.438 -10.891 1 98.62 192 GLU B N 1
ATOM 3141 C CA . GLU B 1 192 ? -24.797 -9.047 -9.609 1 98.62 192 GLU B CA 1
ATOM 3142 C C . GLU B 1 192 ? -24.531 -8.094 -8.445 1 98.62 192 GLU B C 1
ATOM 3144 O O . GLU B 1 192 ? -25.297 -8.055 -7.488 1 98.62 192 GLU B O 1
ATOM 3149 N N . ILE B 1 193 ? -23.453 -7.344 -8.586 1 98.5 193 ILE B N 1
ATOM 3150 C CA . ILE B 1 193 ? -23.094 -6.391 -7.543 1 98.5 193 ILE B CA 1
ATOM 3151 C C . ILE B 1 193 ? -24.172 -5.32 -7.43 1 98.5 193 ILE B C 1
ATOM 3153 O O . ILE B 1 193 ? -24.406 -4.781 -6.344 1 98.5 193 ILE B O 1
ATOM 3157 N N . THR B 1 194 ? -24.922 -4.984 -8.516 1 98.31 194 THR B N 1
ATOM 3158 C CA . THR B 1 194 ? -25.984 -3.984 -8.492 1 98.31 194 THR B CA 1
ATOM 3159 C C . THR B 1 194 ? -27.078 -4.379 -7.5 1 98.31 194 THR B C 1
ATOM 3161 O O . THR B 1 194 ? -27.844 -3.527 -7.039 1 98.31 194 THR B O 1
ATOM 3164 N N . MET B 1 195 ? -27.094 -5.645 -7.172 1 97.38 195 MET B N 1
ATOM 3165 C CA . MET B 1 195 ? -28.172 -6.156 -6.34 1 97.38 195 MET B CA 1
ATOM 3166 C C . MET B 1 195 ? -27.719 -6.324 -4.895 1 97.38 195 MET B C 1
ATOM 3168 O O . MET B 1 195 ? -28.5 -6.738 -4.035 1 97.38 195 MET B O 1
ATOM 3172 N N . LEU B 1 196 ? -26.453 -6.074 -4.727 1 95.38 196 LEU B N 1
ATOM 3173 C CA . LEU B 1 196 ? -25.906 -6.258 -3.385 1 95.38 196 LEU B CA 1
ATOM 3174 C C . LEU B 1 196 ? -26.5 -5.242 -2.412 1 95.38 196 LEU B C 1
ATOM 3176 O O . LEU B 1 196 ? -26.516 -4.043 -2.697 1 95.38 196 LEU B O 1
ATOM 3180 N N . ASP B 1 197 ? -27.016 -5.699 -1.3 1 89.94 197 ASP B N 1
ATOM 3181 C CA . ASP B 1 197 ? -27.562 -4.84 -0.257 1 89.94 197 ASP B CA 1
ATOM 3182 C C . ASP B 1 197 ? -26.562 -4.633 0.87 1 89.94 197 ASP B C 1
ATOM 3184 O O . ASP B 1 197 ? -25.766 -5.531 1.181 1 89.94 197 ASP B O 1
ATOM 3188 N N . GLY B 1 198 ? -26.734 -3.418 1.462 1 87.38 198 GLY B N 1
ATOM 3189 C CA . GLY B 1 198 ? -25.828 -3.111 2.568 1 87.38 198 GLY B CA 1
ATOM 3190 C C . GLY B 1 198 ? -24.516 -2.525 2.119 1 87.38 198 GLY B C 1
ATOM 3191 O O . GLY B 1 198 ? -24.484 -1.569 1.342 1 87.38 198 GLY B O 1
ATOM 3192 N N . PHE B 1 199 ? -23.438 -3.008 2.559 1 84.12 199 PHE B N 1
ATOM 3193 C CA . PHE B 1 199 ? -22.109 -2.51 2.264 1 84.12 199 PHE B CA 1
ATOM 3194 C C . PHE B 1 199 ? -22.078 -0.988 2.32 1 84.12 199 PHE B C 1
ATOM 3196 O O . PHE B 1 199 ? -22.562 -0.316 1.412 1 84.12 199 PHE B O 1
ATOM 3203 N N . GLY B 1 200 ? -21.625 -0.397 3.416 1 89.31 200 GLY B N 1
ATOM 3204 C CA . GLY B 1 200 ? -21.312 1.015 3.557 1 89.31 200 GLY B CA 1
ATOM 3205 C C . GLY B 1 200 ? -19.844 1.314 3.342 1 89.31 200 GLY B C 1
ATOM 3206 O O . GLY B 1 200 ? -19.328 1.164 2.232 1 89.31 200 GLY B O 1
ATOM 3207 N N . GLU B 1 201 ? -19.203 1.465 4.344 1 91.69 201 GLU B N 1
ATOM 3208 C CA . GLU B 1 201 ? -17.75 1.604 4.258 1 91.69 201 GLU B CA 1
ATOM 3209 C C . GLU B 1 201 ? -17.094 0.276 3.904 1 91.69 201 GLU B C 1
ATOM 3211 O O . GLU B 1 201 ? -17.094 -0.658 4.711 1 91.69 201 GLU B O 1
ATOM 3216 N N . SER B 1 202 ? -16.734 0.193 2.621 1 97.56 202 SER B N 1
ATOM 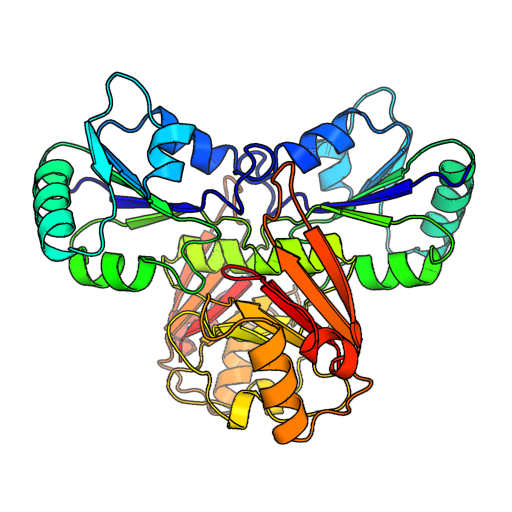3217 C CA . SER B 1 202 ? -16.172 -1.021 2.041 1 97.56 202 SER B CA 1
ATOM 3218 C C . SER B 1 202 ? -15.211 -0.696 0.908 1 97.56 202 SER B C 1
ATOM 3220 O O . SER B 1 202 ? -14.82 0.46 0.73 1 97.56 202 SER B O 1
ATOM 3222 N N . VAL B 1 203 ? -14.711 -1.754 0.281 1 98.56 203 VAL B N 1
ATOM 3223 C CA . VAL B 1 203 ? -13.898 -1.627 -0.926 1 98.56 203 VAL B CA 1
ATOM 3224 C C . VAL B 1 203 ? -14.547 -2.404 -2.068 1 98.56 203 VAL B C 1
ATOM 3226 O O . VAL B 1 203 ? -14.953 -3.555 -1.892 1 98.56 203 VAL B O 1
ATOM 3229 N N . LEU B 1 204 ? -14.742 -1.755 -3.17 1 98.81 204 LEU B N 1
ATOM 3230 C CA . LEU B 1 204 ? -15.164 -2.426 -4.391 1 98.81 204 LEU B CA 1
ATOM 3231 C C . LEU B 1 204 ? -14.016 -2.529 -5.387 1 98.81 204 LEU B C 1
ATOM 3233 O O . LEU B 1 204 ? -13.391 -1.522 -5.723 1 98.81 204 LEU B O 1
ATOM 3237 N N . VAL B 1 205 ? -13.656 -3.707 -5.75 1 98.88 205 VAL B N 1
ATOM 3238 C CA . VAL B 1 205 ? -12.664 -3.953 -6.793 1 98.88 205 VAL B CA 1
ATOM 3239 C C . VAL B 1 205 ? -13.367 -4.34 -8.094 1 98.88 205 VAL B C 1
ATOM 3241 O O . VAL B 1 205 ? -14.273 -5.176 -8.086 1 98.88 205 VAL B O 1
ATOM 3244 N N . VAL B 1 206 ? -13.016 -3.707 -9.18 1 98.81 206 VAL B N 1
ATOM 3245 C CA . VAL B 1 206 ? -13.578 -3.98 -10.5 1 98.81 206 VAL B CA 1
ATOM 3246 C C . VAL B 1 206 ? -12.461 -4.395 -11.453 1 98.81 206 VAL B C 1
ATOM 3248 O O . VAL B 1 206 ? -11.453 -3.695 -11.586 1 98.81 206 VAL B O 1
ATOM 3251 N N . MET B 1 207 ? -12.594 -5.531 -12.078 1 97.81 207 MET B N 1
ATOM 3252 C CA . MET B 1 207 ? -11.57 -6.109 -12.945 1 97.81 207 MET B CA 1
ATOM 3253 C C . MET B 1 207 ? -12.078 -6.238 -14.375 1 97.81 207 MET B C 1
ATOM 3255 O O . MET B 1 207 ? -12.711 -7.23 -14.734 1 97.81 207 MET B O 1
ATOM 3259 N N . GLY B 1 208 ? -11.789 -5.25 -15.164 1 91.44 208 GLY B N 1
ATOM 3260 C CA . GLY B 1 208 ? -12.305 -5.176 -16.516 1 91.44 208 GLY B CA 1
ATOM 3261 C C . GLY B 1 208 ? -11.484 -5.98 -17.516 1 91.44 208 GLY B C 1
ATOM 3262 O O . GLY B 1 208 ? -10.359 -6.391 -17.219 1 91.44 208 GLY B O 1
#

pLDDT: mean 96.83, std 3.7, range [60.03, 98.94]

Organism: NCBI:txid592028

Radius of gyration: 21.51 Å; Cα contacts (8 Å, |Δi|>4): 941; chains: 2; bounding box: 54×57×54 Å

Nearest PDB structures (foldseek):
  1va0-assembly1_B  TM=7.925E-01  e=7.566E-13  Thermus thermophilus HB8
  2bb3-assembly1_A-2  TM=8.165E-01  e=1.096E-12  Archaeoglobus fulgidus DSM 4304
  1ve2-assembly1_B  TM=7.868E-01  e=1.320E-12  Thermus thermophilus
  1v9a-assembly1_B  TM=8.240E-01  e=1.015E-11  Thermus thermophilus HB8
  2bb3-assembly2_B-3  TM=7.717E-01  e=2.487E-13  Archaeoglobus fulgidus DSM 4304

Foldseek 3Di:
DFAEEEEAEQEAQDNVFGDPVRLVCLQVAQAEEEAPSCCVVRNDPRHHYDYDDPCVVVVLVVVVVVRVPHYHYYYDYAFCVPPHCVVVCCVSPVVHHYHYHTGHHLQNLLCVVVVHDCVQAAEEEPDVHDDDLVVLADDAFHKYKYFFAFVRFLLNVLVVSVVNPDDQQWKKKKWPPRPDPPTDIDIGGSVVSNPDPDGGGIMMITGD/DFAEEEEAEQEAQDNVFGDPVRLVCLQPAQAEEEAPSCCVVRNDPRHHYDYDDVPVVVVLVVVVVVRVPHYHYYYDYAFCVPPHCVVVCCVSPVVHHYHYHTGHHLQNLLCVVVVHDCVQAAEEEPDVHDDDLVVLADDAFHKYKYFFAPVRFLLNVLVVSVVNPDDQQWKKKKWPPRPDPPTDIDIGGSVVSNPDPDGGGIMMMTGD

Solvent-accessible surface area (backbone atoms only — not comparable to full-atom values): 21421 Å² total; per-residue (Å²): 129,80,29,39,41,34,39,27,6,43,7,56,63,30,74,46,46,26,28,50,50,39,51,52,54,56,69,69,33,49,31,38,33,17,39,68,66,53,42,67,73,62,54,60,95,81,42,50,71,49,64,64,57,98,56,57,67,60,50,48,55,51,47,55,59,45,33,75,75,37,49,34,35,35,47,38,74,11,16,41,34,49,92,51,63,44,69,58,48,50,65,77,43,63,89,38,53,69,46,44,38,62,35,45,32,54,63,55,47,47,31,21,73,70,65,38,69,47,62,79,42,48,72,49,51,31,53,94,45,76,67,60,67,80,79,63,52,68,47,91,65,45,31,36,34,30,40,25,19,70,81,42,11,56,22,51,49,31,48,52,39,39,73,60,62,34,63,51,74,30,40,30,35,40,36,29,49,54,70,45,94,75,45,44,74,49,76,44,29,29,60,58,37,45,67,50,76,76,57,32,69,31,32,34,37,38,48,64,127,81,29,40,39,35,41,27,7,42,7,56,64,30,75,47,46,25,28,50,50,37,52,53,53,55,69,68,35,50,31,40,33,17,40,66,65,53,42,66,73,64,52,58,95,80,43,51,71,47,65,65,77,83,59,58,68,61,51,47,55,52,49,55,59,45,32,76,74,35,47,32,34,36,47,39,73,10,16,41,36,51,91,50,64,44,70,58,50,49,65,76,44,63,89,37,52,69,44,45,39,61,35,44,33,54,62,54,48,47,32,20,74,69,64,40,68,46,62,80,43,47,74,48,47,31,53,94,46,75,68,62,67,79,78,63,51,69,47,90,65,43,31,36,34,30,39,25,20,70,82,41,11,55,21,50,49,30,48,52,38,40,74,61,61,34,62,51,75,30,39,28,35,40,34,29,50,54,70,44,94,74,43,43,76,50,74,44,28,29,60,56,36,45,67,50,77,76,59,32,69,30,33,34,37,40,49,63

Secondary structure (DSSP, 8-state):
----EEEEE-BSS-GGGS-HHHHHHHHH-SEEEE-HHHHHHH--TT-EEEE--S-HHHHHHHHHHHHTTS-EEEEESB-TTSSSSHHHHHHHTTTS-EEEE----HHHHHHHHTT---TTPEEEE-TTS---GGGG---TT-EEEEE--SSS-HHHHHHHHHHTT--TT-EEEEEESTTSTT-EEEEEEHHHHTT-----SEEEEEE-/----EEEEE-BSSSGGGS-HHHHHHHHH-SEEEE-HHHHHHH--TT-EEEE--S-HHHHHHHHHHHHTTS-EEEEESB-TTSSSSHHHHHHHTTTS-EEEE----HHHHHHHHTT---TTPEEEE-TTS---GGGG---TT-EEEEE--SSS-HHHHHHHHHHTT--TT-EEEEEESTTSTT-EEEEEEHHHHTT-----SEEEEEE-

InterPro domains:
  IPR000878 Tetrapyrrole methylase [PF00590] (4-193)
  IPR012818 Precorrin-6Y methyltransferase [TIGR02467] (7-206)
  IPR012818 Precorrin-6Y methyltransferase [cd11644] (9-206)
  IPR014776 Tetrapyrrole methylase, subdomain 2 [G3DSA:3.30.950.10] (106-207)
  IPR014777 Tetrapyrrole methylase, subdomain 1 [G3DSA:3.40.1010.10] (1-105)
  IPR035996 Tetrapyrrole methylase superfamily [SSF53790] (5-206)
  IPR050714 Cobalamin biosynthesis methyltransferase [PTHR43182] (1-206)